Protein AF-A0AAD4L5J1-F1 (afdb_monomer_lite)

pLDDT: mean 75.36, std 24.21, range [26.56, 98.25]

Structure (mmCIF, N/CA/C/O backbone):
data_AF-A0AAD4L5J1-F1
#
_entry.id   AF-A0AAD4L5J1-F1
#
loop_
_atom_site.group_PDB
_atom_site.id
_atom_site.type_symbol
_atom_site.label_atom_id
_atom_site.label_alt_id
_atom_site.label_comp_id
_atom_site.label_asym_id
_atom_site.label_entity_id
_atom_site.label_seq_id
_atom_site.pdbx_PDB_ins_code
_atom_site.Cartn_x
_atom_site.Cartn_y
_atom_site.Cartn_z
_atom_site.occupancy
_atom_site.B_iso_or_equiv
_atom_site.auth_seq_id
_atom_site.auth_comp_id
_atom_site.auth_asym_id
_atom_site.auth_atom_id
_atom_site.pdbx_PDB_model_num
ATOM 1 N N . VAL A 1 1 ? 16.767 27.098 4.981 1.00 55.34 1 VAL A N 1
ATOM 2 C CA . VAL A 1 1 ? 17.774 26.767 6.013 1.00 55.34 1 VAL A CA 1
ATOM 3 C C . VAL A 1 1 ? 19.110 26.604 5.306 1.00 55.34 1 VAL A C 1
ATOM 5 O O . VAL A 1 1 ? 19.150 25.884 4.316 1.00 55.34 1 VAL A O 1
ATOM 8 N N . THR A 1 2 ? 20.142 27.355 5.692 1.00 59.88 2 THR A N 1
ATOM 9 C CA . THR A 1 2 ? 21.487 27.255 5.093 1.00 59.88 2 THR A CA 1
ATOM 10 C C . THR A 1 2 ? 22.241 26.069 5.689 1.00 59.88 2 THR A C 1
ATOM 12 O O . THR A 1 2 ? 21.934 25.648 6.804 1.00 59.88 2 THR A O 1
ATOM 15 N N . ILE A 1 3 ? 23.214 25.514 4.960 1.00 60.09 3 ILE A N 1
ATOM 16 C CA . ILE A 1 3 ? 23.944 24.317 5.410 1.00 60.09 3 ILE A CA 1
ATOM 17 C C . ILE A 1 3 ? 24.701 24.577 6.717 1.00 60.09 3 ILE A C 1
ATOM 19 O O . ILE A 1 3 ? 24.749 23.710 7.578 1.00 60.09 3 ILE A O 1
ATOM 23 N N . ASP A 1 4 ? 25.163 25.812 6.920 1.00 64.19 4 ASP A N 1
ATOM 24 C CA . ASP A 1 4 ? 25.841 26.242 8.144 1.00 64.19 4 ASP A CA 1
ATOM 25 C C . ASP A 1 4 ? 24.907 26.243 9.357 1.00 64.19 4 ASP A C 1
ATOM 27 O O . ASP A 1 4 ? 25.315 25.883 10.454 1.00 64.19 4 ASP A O 1
ATOM 31 N N . VAL A 1 5 ? 23.625 26.565 9.157 1.00 66.25 5 VAL A N 1
ATOM 32 C CA . VAL A 1 5 ? 22.604 26.500 10.213 1.00 66.25 5 VAL A CA 1
ATOM 33 C C . VAL A 1 5 ? 22.247 25.046 10.533 1.00 66.25 5 VAL A C 1
ATOM 35 O O . VAL A 1 5 ? 22.064 24.708 11.697 1.00 66.25 5 VAL A O 1
ATOM 38 N N . VAL A 1 6 ? 22.206 24.158 9.533 1.00 60.19 6 VAL A N 1
ATOM 39 C CA . VAL A 1 6 ? 21.998 22.713 9.759 1.00 60.19 6 VAL A CA 1
ATOM 40 C C . VAL A 1 6 ? 23.205 22.092 10.479 1.00 60.19 6 VAL A C 1
ATOM 42 O O . VAL A 1 6 ? 23.028 21.302 11.406 1.00 60.19 6 VAL A O 1
ATOM 45 N N . ASN A 1 7 ? 24.425 22.491 10.111 1.00 63.47 7 ASN A N 1
ATOM 46 C CA . ASN A 1 7 ? 25.671 22.029 10.726 1.00 63.47 7 ASN A CA 1
ATOM 47 C C . ASN A 1 7 ? 25.842 22.533 12.161 1.00 63.47 7 ASN A C 1
ATOM 49 O O . ASN A 1 7 ? 26.316 21.788 13.009 1.00 63.47 7 ASN A O 1
ATOM 53 N N . ALA A 1 8 ? 25.447 23.778 12.439 1.00 66.94 8 ALA A N 1
ATOM 54 C CA . ALA A 1 8 ? 25.587 24.377 13.763 1.00 66.94 8 ALA A CA 1
ATOM 55 C C . ALA A 1 8 ? 24.588 23.825 14.793 1.00 66.94 8 ALA A C 1
ATOM 57 O O . ALA A 1 8 ? 24.872 23.855 15.987 1.00 66.94 8 ALA A O 1
ATOM 58 N N . ILE A 1 9 ? 23.419 23.346 14.352 1.00 68.12 9 ILE A N 1
ATOM 59 C CA . ILE A 1 9 ? 22.330 22.925 15.251 1.00 68.12 9 ILE A CA 1
ATOM 60 C C . ILE A 1 9 ? 22.371 21.421 15.548 1.00 68.12 9 ILE A C 1
ATOM 62 O O . ILE A 1 9 ? 21.942 20.994 16.619 1.00 68.12 9 ILE A O 1
ATOM 66 N N . GLY A 1 10 ? 22.875 20.596 14.629 1.00 57.38 10 GLY A N 1
ATOM 67 C CA . GLY A 1 10 ? 22.907 19.154 14.843 1.00 57.38 10 GLY A CA 1
ATOM 68 C C . GLY A 1 10 ? 24.258 18.669 15.346 1.00 57.38 10 GLY A C 1
ATOM 69 O O . GLY A 1 10 ? 25.269 18.768 14.657 1.00 57.38 10 GLY A O 1
ATOM 70 N N . HIS A 1 11 ? 24.268 18.048 16.522 1.00 61.34 11 HIS A N 1
ATOM 71 C CA . HIS A 1 11 ? 25.346 17.156 16.951 1.00 61.34 11 HIS A CA 1
ATOM 72 C C . HIS A 1 11 ? 25.295 15.854 16.132 1.00 61.34 11 HIS A C 1
ATOM 74 O O . HIS A 1 11 ? 24.995 14.777 16.649 1.00 61.34 11 HIS A O 1
ATOM 80 N N . TRP A 1 12 ? 25.501 15.969 14.819 1.00 65.06 12 TRP A N 1
ATOM 81 C CA . TRP A 1 12 ? 25.375 14.863 13.881 1.00 65.06 12 TRP A CA 1
ATOM 82 C C . TRP A 1 12 ? 26.459 13.822 14.161 1.00 65.06 12 TRP A C 1
ATOM 84 O O . TRP A 1 12 ? 27.653 14.113 14.123 1.00 65.06 12 TRP A O 1
ATOM 94 N N . THR A 1 13 ? 26.040 12.588 14.423 1.00 58.19 13 THR A N 1
ATOM 95 C CA . THR A 1 13 ? 26.924 11.422 14.469 1.00 58.19 13 THR A CA 1
ATOM 96 C C . THR A 1 13 ? 26.898 10.725 13.104 1.00 58.19 13 THR A C 1
ATOM 98 O O . THR A 1 13 ? 25.831 10.443 12.553 1.00 58.19 13 THR A O 1
ATOM 101 N N . GLY A 1 14 ? 28.080 10.472 12.531 1.00 68.44 14 GLY A N 1
ATOM 102 C CA . GLY A 1 14 ? 28.249 9.770 11.250 1.00 68.44 14 GLY A CA 1
ATOM 103 C C . GLY A 1 14 ? 27.802 10.552 10.003 1.00 68.44 14 GLY A C 1
ATOM 104 O O . GLY A 1 14 ? 27.748 11.779 10.002 1.00 68.44 14 GLY A O 1
ATOM 105 N N . ASN A 1 15 ? 27.460 9.826 8.929 1.00 60.97 15 ASN A N 1
ATOM 106 C CA . ASN A 1 15 ? 27.052 10.384 7.626 1.00 60.97 15 ASN A CA 1
ATOM 107 C C . ASN A 1 15 ? 25.584 10.856 7.566 1.00 60.97 15 ASN A C 1
ATOM 109 O O . ASN A 1 15 ? 25.096 11.219 6.497 1.00 60.97 15 ASN A O 1
ATOM 113 N N . THR A 1 16 ? 24.872 10.891 8.694 1.00 61.69 16 THR A N 1
ATOM 114 C CA . THR A 1 16 ? 23.430 11.188 8.773 1.00 61.69 16 THR A CA 1
ATOM 115 C C . THR A 1 16 ? 23.062 12.535 8.144 1.00 61.69 16 THR A C 1
ATOM 117 O O . THR A 1 16 ? 22.061 12.647 7.442 1.00 61.69 16 THR A O 1
ATOM 120 N N . LEU A 1 17 ? 23.904 13.558 8.317 1.00 60.91 17 LEU A N 1
ATOM 121 C CA . LEU A 1 17 ? 23.723 14.853 7.659 1.00 60.91 17 LEU A CA 1
ATOM 122 C C . LEU A 1 17 ? 23.750 14.717 6.127 1.00 60.91 17 LEU A C 1
ATOM 124 O O . LEU A 1 17 ? 22.934 15.310 5.425 1.00 60.91 17 LEU A O 1
ATOM 128 N N . GLN A 1 18 ? 24.689 13.932 5.608 1.00 60.97 18 GLN A N 1
ATOM 129 C CA . GLN A 1 18 ? 24.893 13.770 4.175 1.00 60.97 18 GLN A CA 1
ATOM 130 C C . GLN A 1 18 ? 23.784 12.920 3.544 1.00 60.97 18 GLN A C 1
ATOM 132 O O . GLN A 1 18 ? 23.302 13.231 2.459 1.00 60.97 18 GLN A O 1
ATOM 137 N N . GLU A 1 19 ? 23.320 11.894 4.254 1.00 59.47 19 GLU A N 1
ATOM 138 C CA . GLU A 1 19 ? 22.259 11.000 3.786 1.00 59.47 19 GLU A CA 1
ATOM 139 C C . GLU A 1 19 ? 20.855 11.610 3.871 1.00 59.47 19 GLU A C 1
ATOM 141 O O . GLU A 1 19 ? 19.990 11.276 3.058 1.00 59.47 19 GLU A O 1
ATOM 146 N N . VAL A 1 20 ? 20.619 12.494 4.846 1.00 57.47 20 VAL A N 1
ATOM 147 C CA . VAL A 1 20 ? 19.294 13.080 5.097 1.00 57.47 20 VAL A CA 1
ATOM 148 C C . VAL A 1 20 ? 19.158 14.483 4.498 1.00 57.47 20 VAL A C 1
ATOM 150 O O . VAL A 1 20 ? 18.073 14.827 4.031 1.00 57.47 20 VAL A O 1
ATOM 153 N N . TYR A 1 21 ? 20.233 15.283 4.473 1.00 54.62 21 TYR A N 1
ATOM 154 C CA . TYR A 1 21 ? 20.154 16.722 4.183 1.00 54.62 21 TYR A CA 1
ATOM 155 C C . TYR A 1 21 ? 21.075 17.238 3.065 1.00 54.62 21 TYR A C 1
ATOM 157 O O . TYR A 1 21 ? 20.835 18.348 2.583 1.00 54.62 21 TYR A O 1
ATOM 165 N N . ALA A 1 22 ? 22.111 16.505 2.623 1.00 53.91 22 ALA A N 1
ATOM 166 C CA . ALA A 1 22 ? 22.995 17.019 1.562 1.00 53.91 22 ALA A CA 1
ATOM 167 C C . ALA A 1 22 ? 22.314 17.057 0.184 1.00 53.91 22 ALA A C 1
ATOM 169 O O . ALA A 1 22 ? 22.564 17.972 -0.602 1.00 53.91 22 ALA A O 1
ATOM 170 N N . SER A 1 23 ? 21.392 16.134 -0.100 1.00 60.09 23 SER A N 1
ATOM 171 C CA . SER A 1 23 ? 20.383 16.354 -1.134 1.00 60.09 23 SER A CA 1
ATOM 172 C C . SER A 1 23 ? 19.227 17.143 -0.521 1.00 60.09 23 SER A C 1
ATOM 174 O O . SER A 1 23 ? 18.658 16.734 0.484 1.00 60.09 23 SER A O 1
ATOM 176 N N . LYS A 1 24 ? 18.797 18.244 -1.156 1.00 70.50 24 LYS A N 1
ATOM 177 C CA . LYS A 1 24 ? 17.586 18.999 -0.749 1.00 70.50 24 LYS A CA 1
ATOM 178 C C . LYS A 1 24 ? 16.302 18.145 -0.724 1.00 70.50 24 LYS A C 1
ATOM 180 O O . LYS A 1 24 ? 15.245 18.641 -0.346 1.00 70.50 24 LYS A O 1
ATOM 185 N N . ILE A 1 25 ? 16.386 16.896 -1.176 1.00 72.56 25 ILE A N 1
ATOM 186 C CA . ILE A 1 25 ? 15.305 15.927 -1.266 1.00 72.56 25 ILE A CA 1
ATOM 187 C C . ILE A 1 25 ? 15.685 14.734 -0.374 1.00 72.56 25 ILE A C 1
ATOM 189 O O . ILE A 1 25 ? 16.758 14.160 -0.589 1.00 72.56 25 ILE A O 1
ATOM 193 N N . PRO A 1 26 ? 14.841 14.343 0.598 1.00 76.94 26 PRO A N 1
ATOM 194 C CA . PRO A 1 26 ? 15.082 13.169 1.431 1.00 76.94 26 PRO A CA 1
ATOM 195 C C . PRO A 1 26 ? 15.264 11.904 0.586 1.00 76.94 26 PRO A C 1
ATOM 197 O O . PRO A 1 26 ? 14.496 11.666 -0.348 1.00 76.94 26 PRO A O 1
ATOM 200 N N . LYS A 1 27 ? 16.230 11.047 0.938 1.00 73.75 27 LYS A N 1
ATOM 201 C CA . LYS A 1 27 ? 16.488 9.771 0.242 1.00 73.75 27 LYS A CA 1
ATOM 202 C C . LYS A 1 27 ? 15.237 8.891 0.130 1.00 73.75 27 LYS A C 1
ATOM 204 O O . LYS A 1 27 ? 15.017 8.265 -0.904 1.00 73.75 27 LYS A O 1
ATOM 209 N N . THR A 1 28 ? 14.398 8.874 1.164 1.00 74.62 28 THR A N 1
ATOM 210 C CA . THR A 1 28 ? 13.108 8.159 1.179 1.00 74.62 28 THR A CA 1
ATOM 211 C C . THR A 1 28 ? 12.126 8.706 0.145 1.00 74.62 28 THR A C 1
ATOM 213 O O . THR A 1 28 ? 11.437 7.934 -0.512 1.00 74.62 28 THR A O 1
ATOM 216 N N . ALA A 1 29 ? 12.099 10.025 -0.065 1.00 78.00 29 ALA A N 1
ATOM 217 C CA . ALA A 1 29 ? 11.284 10.641 -1.105 1.00 78.00 29 ALA A CA 1
ATOM 218 C C . ALA A 1 29 ? 11.839 10.336 -2.504 1.00 78.00 29 ALA A C 1
ATOM 220 O O . ALA A 1 29 ? 11.068 10.003 -3.396 1.00 78.00 29 ALA A O 1
ATOM 221 N N . VAL A 1 30 ? 13.164 10.386 -2.696 1.00 78.38 30 VAL A N 1
ATOM 222 C CA . VAL A 1 30 ? 13.800 10.035 -3.982 1.00 78.38 30 VAL A CA 1
ATOM 223 C C . VAL A 1 30 ? 13.531 8.575 -4.353 1.00 78.38 30 VAL A C 1
ATOM 225 O O . VAL A 1 30 ? 13.167 8.290 -5.488 1.00 78.38 30 VAL A O 1
ATOM 228 N N . THR A 1 31 ? 13.673 7.655 -3.398 1.00 77.06 31 THR A N 1
ATOM 229 C CA . THR A 1 31 ? 13.413 6.221 -3.612 1.00 77.06 31 THR A CA 1
ATOM 230 C C . THR A 1 31 ? 11.936 5.947 -3.889 1.00 77.06 31 THR A C 1
ATOM 232 O O . THR A 1 31 ? 11.635 5.276 -4.874 1.00 77.06 31 THR A O 1
ATOM 235 N N . ALA A 1 32 ? 11.019 6.548 -3.125 1.00 77.56 32 ALA A N 1
ATOM 236 C CA . ALA A 1 32 ? 9.582 6.443 -3.386 1.00 77.56 32 ALA A CA 1
ATOM 237 C C . ALA A 1 32 ? 9.190 7.002 -4.765 1.00 77.56 32 ALA A C 1
ATOM 239 O O . ALA A 1 32 ? 8.452 6.358 -5.508 1.00 77.56 32 ALA A O 1
ATOM 240 N N . LEU A 1 33 ? 9.725 8.167 -5.152 1.00 77.88 33 LEU A N 1
ATOM 241 C CA . LEU A 1 33 ? 9.494 8.766 -6.475 1.00 77.88 33 LEU A CA 1
ATOM 242 C C . LEU A 1 33 ? 10.087 7.932 -7.615 1.00 77.88 33 LEU A C 1
ATOM 244 O O . LEU A 1 33 ? 9.553 7.939 -8.721 1.00 77.88 33 LEU A O 1
ATOM 248 N N . ALA A 1 34 ? 11.171 7.206 -7.351 1.00 75.62 34 ALA A N 1
ATOM 249 C CA . ALA A 1 34 ? 11.756 6.260 -8.293 1.00 75.62 34 ALA A CA 1
ATOM 250 C C . ALA A 1 34 ? 10.995 4.916 -8.354 1.00 75.62 34 ALA A C 1
ATOM 252 O O . ALA A 1 34 ? 11.396 4.035 -9.111 1.00 75.62 34 ALA A O 1
ATOM 253 N N . GLY A 1 35 ? 9.891 4.774 -7.608 1.00 78.88 35 GLY A N 1
ATOM 254 C CA . GLY A 1 35 ? 9.012 3.603 -7.619 1.00 78.88 35 GLY A CA 1
ATOM 255 C C . GLY A 1 35 ? 9.389 2.502 -6.625 1.00 78.88 35 GLY A C 1
ATOM 256 O O . GLY A 1 35 ? 8.821 1.418 -6.700 1.00 78.88 35 GLY A O 1
ATOM 257 N N . PHE A 1 36 ? 10.326 2.758 -5.708 1.00 75.81 36 PHE A N 1
ATOM 258 C CA . PHE A 1 36 ? 10.759 1.792 -4.693 1.00 75.81 36 PHE A CA 1
ATOM 259 C C . PHE A 1 36 ? 9.951 1.939 -3.401 1.00 75.81 36 PHE A C 1
ATOM 261 O O . PHE A 1 36 ? 9.541 3.043 -3.034 1.00 75.81 36 PHE A O 1
ATOM 268 N N . TYR A 1 37 ? 9.754 0.838 -2.673 1.00 74.00 37 TYR A N 1
ATOM 269 C CA . TYR A 1 37 ? 9.048 0.876 -1.394 1.00 74.00 37 TYR A CA 1
ATOM 270 C C . TYR A 1 37 ? 9.904 1.509 -0.291 1.00 74.00 37 TYR A C 1
ATOM 272 O O . TYR A 1 37 ? 11.118 1.314 -0.203 1.00 74.00 37 TYR A O 1
ATOM 280 N N . VAL A 1 38 ? 9.255 2.260 0.602 1.00 69.88 38 VAL A N 1
ATOM 281 C CA . VAL A 1 38 ? 9.923 2.851 1.767 1.00 69.88 38 VAL A CA 1
ATOM 282 C C . VAL A 1 38 ? 10.389 1.729 2.698 1.00 69.88 38 VAL A C 1
ATOM 284 O O . VAL A 1 38 ? 9.575 0.969 3.215 1.00 69.88 38 VAL A O 1
ATOM 287 N N . GLY A 1 39 ? 11.702 1.640 2.921 1.00 71.06 39 GLY A N 1
ATOM 288 C CA . GLY A 1 39 ? 12.327 0.622 3.776 1.00 71.06 39 GLY A CA 1
ATOM 289 C C . GLY A 1 39 ? 12.906 -0.579 3.023 1.00 71.06 39 GLY A C 1
ATOM 290 O O . GLY A 1 39 ? 13.608 -1.388 3.629 1.00 71.06 39 GLY A O 1
ATOM 291 N N . GLU A 1 40 ? 12.680 -0.681 1.713 1.00 71.19 40 GLU A N 1
ATOM 292 C CA . GLU A 1 40 ? 13.354 -1.670 0.875 1.00 71.19 40 GLU A CA 1
ATOM 293 C C . GLU A 1 40 ? 14.821 -1.267 0.657 1.00 71.19 40 GLU A C 1
ATOM 295 O O . GLU A 1 40 ? 15.145 -0.087 0.475 1.00 71.19 40 GLU A O 1
ATOM 300 N N . GLN A 1 41 ? 15.742 -2.236 0.696 1.00 68.88 41 GLN A N 1
ATOM 301 C CA . GLN A 1 41 ? 17.127 -1.963 0.324 1.00 68.88 41 GLN A CA 1
ATOM 302 C C . GLN A 1 41 ? 17.185 -1.708 -1.182 1.00 68.88 41 GLN A C 1
ATOM 304 O O . GLN A 1 41 ? 17.070 -2.628 -1.985 1.00 68.88 41 GLN A O 1
ATOM 309 N N . TYR A 1 42 ? 17.377 -0.442 -1.556 1.00 71.19 42 TYR A N 1
ATOM 310 C CA . TYR A 1 42 ? 17.615 -0.042 -2.938 1.00 71.19 42 TYR A CA 1
ATOM 311 C C . TYR A 1 42 ? 18.910 -0.687 -3.438 1.00 71.19 42 TYR A C 1
ATOM 313 O O . TYR A 1 42 ? 20.011 -0.231 -3.121 1.00 71.19 42 TYR A O 1
ATOM 321 N N . ARG A 1 43 ? 18.774 -1.758 -4.218 1.00 74.06 43 ARG A N 1
ATOM 322 C CA . ARG A 1 43 ? 19.885 -2.401 -4.911 1.00 74.06 43 ARG A CA 1
ATOM 323 C C . ARG A 1 43 ? 19.436 -2.760 -6.312 1.00 74.06 43 ARG A C 1
ATOM 325 O O . ARG A 1 43 ? 18.450 -3.468 -6.487 1.00 74.06 43 ARG A O 1
ATOM 332 N N . VAL A 1 44 ? 20.153 -2.247 -7.305 1.00 76.81 44 VAL A N 1
ATOM 333 C CA . VAL A 1 44 ? 19.825 -2.474 -8.709 1.00 76.81 44 VAL A CA 1
ATOM 334 C C . VAL A 1 44 ? 20.954 -3.284 -9.352 1.00 76.81 44 VAL A C 1
ATOM 336 O O . VAL A 1 44 ? 22.050 -2.750 -9.511 1.00 76.81 44 VAL A O 1
ATOM 339 N N . PRO A 1 45 ? 20.727 -4.567 -9.682 1.00 74.62 45 PRO A N 1
ATOM 340 C CA . PRO A 1 45 ? 21.801 -5.516 -10.003 1.00 74.62 45 PRO A CA 1
ATOM 341 C C . PRO A 1 45 ? 22.701 -5.123 -11.180 1.00 74.62 45 PRO A C 1
ATOM 343 O O . PRO A 1 45 ? 23.905 -5.356 -11.154 1.00 74.62 45 PRO A O 1
ATOM 346 N N . TRP A 1 46 ? 22.143 -4.452 -12.186 1.00 80.50 46 TRP A N 1
ATOM 347 C CA . TRP A 1 46 ? 22.877 -3.974 -13.364 1.00 80.50 46 TRP A CA 1
ATOM 348 C C . TRP A 1 46 ? 23.920 -2.894 -13.049 1.00 80.50 46 TRP A C 1
ATOM 350 O O . TRP A 1 46 ? 24.853 -2.726 -13.830 1.00 80.50 46 TRP A O 1
ATOM 360 N N . VAL A 1 47 ? 23.808 -2.185 -11.916 1.00 84.44 47 VAL A N 1
ATOM 361 C CA . VAL A 1 47 ? 24.832 -1.219 -11.466 1.00 84.44 47 VAL A CA 1
ATOM 362 C C . VAL A 1 47 ? 26.153 -1.935 -11.160 1.00 84.44 47 VAL A C 1
ATOM 364 O O . VAL A 1 47 ? 27.218 -1.328 -11.213 1.00 84.44 47 VAL A O 1
ATOM 367 N N . GLU A 1 48 ? 26.101 -3.236 -10.869 1.00 87.81 48 GLU A N 1
ATOM 368 C CA . GLU A 1 48 ? 27.262 -4.048 -10.496 1.00 87.81 48 GLU A CA 1
ATOM 369 C C . GLU A 1 48 ? 27.943 -4.734 -11.683 1.00 87.81 48 GLU A C 1
ATOM 371 O O . GLU A 1 48 ? 28.924 -5.458 -11.491 1.00 87.81 48 GLU A O 1
ATOM 376 N N . VAL A 1 49 ? 27.407 -4.567 -12.895 1.00 91.88 49 VAL A N 1
ATOM 377 C CA . VAL A 1 49 ? 27.986 -5.124 -14.119 1.00 91.88 49 VAL A CA 1
ATOM 378 C C . VAL A 1 49 ? 28.958 -4.110 -14.701 1.00 91.88 49 VAL A C 1
ATOM 380 O O . VAL A 1 49 ? 28.542 -3.159 -15.355 1.00 91.88 49 VAL A O 1
ATOM 383 N N . ASP A 1 50 ? 30.254 -4.301 -14.478 1.00 92.94 50 ASP A N 1
ATOM 384 C CA . ASP A 1 50 ? 31.279 -3.352 -14.915 1.00 92.94 50 ASP A CA 1
ATOM 385 C C . ASP A 1 50 ? 31.250 -3.111 -16.434 1.00 92.94 50 ASP A C 1
ATOM 387 O O . ASP A 1 50 ? 31.271 -4.043 -17.242 1.00 92.94 50 ASP A O 1
ATOM 391 N N . VAL A 1 51 ? 31.236 -1.836 -16.837 1.00 95.25 51 VAL A N 1
ATOM 392 C CA . VAL A 1 51 ? 31.382 -1.442 -18.245 1.00 95.25 51 VAL A CA 1
ATOM 393 C C . VAL A 1 51 ? 32.860 -1.179 -18.520 1.00 95.25 51 VAL A C 1
ATOM 395 O O . VAL A 1 51 ? 33.453 -0.348 -17.826 1.00 95.25 51 VAL A O 1
ATOM 398 N N . PRO A 1 52 ? 33.465 -1.800 -19.548 1.00 96.50 52 PRO A N 1
ATOM 399 C CA . PRO A 1 52 ? 34.847 -1.527 -19.924 1.00 96.50 52 PRO A CA 1
ATOM 400 C C . PRO A 1 52 ? 35.129 -0.027 -20.085 1.00 96.50 52 PRO A C 1
ATOM 402 O O . PRO A 1 52 ? 34.411 0.675 -20.799 1.00 96.50 52 PRO A O 1
ATOM 405 N N . GLN A 1 53 ? 36.201 0.469 -19.460 1.00 95.69 53 GLN A N 1
ATOM 406 C CA . GLN A 1 53 ? 36.549 1.897 -19.484 1.00 95.69 53 GLN A CA 1
ATOM 407 C C . GLN A 1 53 ? 36.727 2.435 -20.913 1.00 95.69 53 GLN A C 1
ATOM 409 O O . GLN A 1 53 ? 36.353 3.572 -21.192 1.00 95.69 53 GLN A O 1
ATOM 414 N N . ALA A 1 54 ? 37.243 1.605 -21.827 1.00 96.06 54 ALA A N 1
ATOM 415 C CA . ALA A 1 54 ? 37.380 1.946 -23.241 1.00 96.06 54 ALA A CA 1
ATOM 416 C C . ALA A 1 54 ? 36.027 2.292 -23.889 1.00 96.06 54 ALA A C 1
ATOM 418 O O . ALA A 1 54 ? 35.927 3.297 -24.587 1.00 96.06 54 ALA A O 1
ATOM 419 N N . LEU A 1 55 ? 34.967 1.531 -23.590 1.00 96.00 55 LEU A N 1
ATOM 420 C CA . LEU A 1 55 ? 33.608 1.815 -24.064 1.00 96.00 55 LEU A CA 1
ATOM 421 C C . LEU A 1 55 ? 33.024 3.067 -23.415 1.00 96.00 55 LEU A C 1
ATOM 423 O O . LEU A 1 55 ? 32.368 3.869 -24.079 1.00 96.00 55 LEU A O 1
ATOM 427 N N . GLN A 1 56 ? 33.280 3.271 -22.121 1.00 95.69 56 GLN A N 1
ATOM 428 C CA . GLN A 1 56 ? 32.834 4.480 -21.431 1.00 95.69 56 GLN A CA 1
ATOM 429 C C . GLN A 1 56 ? 33.455 5.738 -22.052 1.00 95.69 56 GLN A C 1
ATOM 431 O O . GLN A 1 56 ? 32.737 6.702 -22.306 1.00 95.69 56 GLN A O 1
ATOM 436 N N . ALA A 1 57 ? 34.754 5.716 -22.357 1.00 95.50 57 ALA A N 1
ATOM 437 C CA . ALA A 1 57 ? 35.474 6.845 -22.948 1.00 95.50 57 ALA A CA 1
ATOM 438 C C . ALA A 1 57 ? 34.987 7.217 -24.363 1.00 95.50 57 ALA A C 1
ATOM 440 O O . ALA A 1 57 ? 35.154 8.358 -24.791 1.00 95.50 57 ALA A O 1
ATOM 441 N N . GLN A 1 58 ? 34.337 6.295 -25.084 1.00 96.19 58 GLN A N 1
ATOM 442 C CA . GLN A 1 58 ? 33.737 6.599 -26.388 1.00 96.19 58 GLN A CA 1
ATOM 443 C C . GLN A 1 58 ? 32.491 7.498 -26.275 1.00 96.19 58 GLN A C 1
ATOM 445 O O . GLN A 1 58 ? 32.099 8.136 -27.255 1.00 96.19 58 GLN A O 1
ATOM 450 N N . LEU A 1 59 ? 31.864 7.582 -25.096 1.00 95.75 59 LEU A N 1
ATOM 451 C CA . LEU A 1 59 ? 30.755 8.497 -24.827 1.00 95.75 59 LEU A CA 1
ATOM 452 C C . LEU A 1 59 ? 31.278 9.814 -24.268 1.00 95.75 59 LEU A C 1
ATOM 454 O O . LEU A 1 59 ? 31.935 9.845 -23.235 1.00 95.75 59 LEU A O 1
ATOM 458 N N . PHE A 1 60 ? 30.935 10.926 -24.912 1.00 96.00 60 PHE A N 1
ATOM 459 C CA . PHE A 1 60 ? 31.463 12.248 -24.553 1.00 96.00 60 PHE A CA 1
ATOM 460 C C . PHE A 1 60 ? 33.006 12.271 -24.521 1.00 96.00 60 PHE A C 1
ATOM 462 O O . PHE A 1 60 ? 33.578 12.643 -23.498 1.00 96.00 60 PHE A O 1
ATOM 469 N N . PRO A 1 61 ? 33.703 11.891 -25.609 1.00 96.25 61 PRO A N 1
ATOM 470 C CA . PRO A 1 61 ? 35.167 11.756 -25.613 1.00 96.25 61 PRO A CA 1
ATOM 471 C C . PRO A 1 61 ? 35.908 13.080 -25.357 1.00 96.25 61 PRO A C 1
ATOM 473 O O . PRO A 1 61 ? 37.091 13.090 -25.038 1.00 96.25 61 PRO A O 1
ATOM 476 N N . PHE A 1 62 ? 35.218 14.215 -25.495 1.00 97.12 62 PHE A N 1
ATOM 477 C CA . PHE A 1 62 ? 35.765 15.537 -25.202 1.00 97.12 62 PHE A CA 1
ATOM 478 C C . PHE A 1 62 ? 35.832 15.853 -23.699 1.00 97.12 62 PHE A C 1
ATOM 480 O O . PHE A 1 62 ? 36.467 16.839 -23.323 1.00 97.12 62 PHE A O 1
ATOM 487 N N . ALA A 1 63 ? 35.146 15.087 -22.840 1.00 97.00 63 ALA A N 1
ATOM 488 C CA . ALA A 1 63 ? 34.938 15.463 -21.445 1.00 97.00 63 ALA A CA 1
ATOM 489 C C . ALA A 1 63 ? 36.247 15.484 -20.644 1.00 97.00 63 ALA A C 1
ATOM 491 O O . ALA A 1 63 ? 36.476 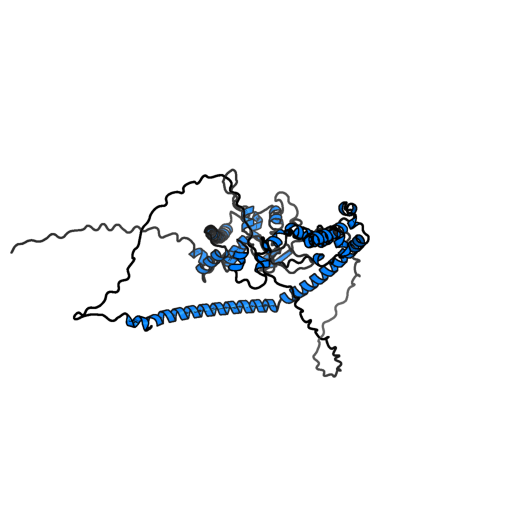16.415 -19.881 1.00 97.00 63 ALA A O 1
ATOM 492 N N . GLU A 1 64 ? 37.129 14.508 -20.851 1.00 96.12 64 GLU A N 1
ATOM 493 C CA . GLU A 1 64 ? 38.429 14.387 -20.187 1.00 96.12 64 GLU A CA 1
ATOM 494 C C . GLU A 1 64 ? 39.344 15.553 -20.533 1.00 96.12 64 GLU A C 1
ATOM 496 O O . GLU A 1 64 ? 39.899 16.198 -19.647 1.00 96.12 64 GLU A O 1
ATOM 501 N N . GLU A 1 65 ? 39.480 15.840 -21.826 1.00 96.81 65 GLU A N 1
ATOM 502 C CA . GLU A 1 65 ? 40.341 16.913 -22.309 1.00 96.81 65 GLU A CA 1
ATOM 503 C C . GLU A 1 65 ? 39.787 18.282 -21.892 1.00 96.81 65 GLU A C 1
ATOM 505 O O . GLU A 1 65 ? 40.534 19.152 -21.450 1.00 96.81 65 GLU A O 1
ATOM 510 N N . ALA A 1 66 ? 38.467 18.480 -21.980 1.00 96.38 66 ALA A N 1
ATOM 511 C CA . ALA A 1 66 ? 37.819 19.693 -21.494 1.00 96.38 66 ALA A CA 1
ATOM 512 C C . ALA A 1 66 ? 38.015 19.871 -19.983 1.00 96.38 66 ALA A C 1
ATOM 514 O O . ALA A 1 66 ? 38.355 20.966 -19.540 1.00 96.38 66 ALA A O 1
ATOM 515 N N . LEU A 1 67 ? 37.865 18.802 -19.199 1.00 96.25 67 LEU A N 1
ATOM 516 C CA . LEU A 1 67 ? 38.053 18.839 -17.752 1.00 96.25 67 LEU A CA 1
ATOM 517 C C . LEU A 1 67 ? 39.510 19.142 -17.396 1.00 96.25 67 LEU A C 1
ATOM 519 O O . LEU A 1 67 ? 39.761 19.969 -16.522 1.00 96.25 67 LEU A O 1
ATOM 523 N N . ALA A 1 68 ? 40.462 18.527 -18.101 1.00 95.81 68 ALA A N 1
ATOM 524 C CA . ALA A 1 68 ? 41.883 18.804 -17.945 1.00 95.81 68 ALA A CA 1
ATOM 525 C C . ALA A 1 68 ? 42.198 20.270 -18.267 1.00 95.81 68 ALA A C 1
ATOM 527 O O . ALA A 1 68 ? 42.808 20.938 -17.440 1.00 95.81 68 ALA A O 1
ATOM 528 N N . ARG A 1 69 ? 41.713 20.800 -19.401 1.00 95.44 69 ARG A N 1
ATOM 529 C CA . ARG A 1 69 ? 41.883 22.214 -19.782 1.00 95.44 69 ARG A CA 1
ATOM 530 C C . ARG A 1 69 ? 41.319 23.169 -18.736 1.00 95.44 69 ARG A C 1
ATOM 532 O O . ARG A 1 69 ? 41.990 24.119 -18.358 1.00 95.44 69 ARG A O 1
ATOM 539 N N . VAL A 1 70 ? 40.109 22.914 -18.240 1.00 94.44 70 VAL A N 1
ATOM 540 C CA . VAL A 1 70 ? 39.479 23.772 -17.222 1.00 94.44 70 VAL A CA 1
ATOM 541 C C . VAL A 1 70 ? 40.237 23.710 -15.892 1.00 94.44 70 VAL A C 1
ATOM 543 O O . VAL A 1 70 ? 40.315 24.719 -15.198 1.00 94.44 70 VAL A O 1
ATOM 546 N N . LYS A 1 71 ? 40.825 22.558 -15.541 1.00 92.69 71 LYS A N 1
ATOM 547 C CA . LYS A 1 71 ? 41.642 22.396 -14.327 1.00 92.69 71 LYS A CA 1
ATOM 548 C C . LYS A 1 71 ? 43.044 23.010 -14.457 1.00 92.69 71 LYS A C 1
ATOM 550 O O . LYS A 1 71 ? 43.603 23.415 -13.443 1.00 92.69 71 LYS A O 1
ATOM 555 N N . THR A 1 72 ? 43.614 23.081 -15.663 1.00 93.50 72 THR A N 1
ATOM 556 C CA . THR A 1 72 ? 44.981 23.591 -15.896 1.00 93.50 72 THR A CA 1
ATOM 557 C C . THR A 1 72 ? 45.044 25.046 -16.366 1.00 93.50 72 THR A C 1
ATOM 559 O O . THR A 1 72 ? 46.076 25.689 -16.176 1.00 93.50 72 THR A O 1
ATOM 562 N N . SER A 1 73 ? 43.972 25.603 -16.938 1.00 87.81 73 SER A N 1
ATOM 563 C CA . SER A 1 73 ? 43.899 27.026 -17.292 1.00 87.81 73 SER A CA 1
ATOM 564 C C . SER A 1 73 ? 43.890 27.913 -16.036 1.00 87.81 73 SER A C 1
ATOM 566 O O . SER A 1 73 ? 42.861 28.069 -15.388 1.00 87.81 73 SER A O 1
ATOM 568 N N . ASN A 1 74 ? 45.027 28.547 -15.727 1.00 65.50 74 ASN A N 1
ATOM 569 C CA . ASN A 1 74 ? 45.182 29.619 -14.726 1.00 65.50 74 ASN A CA 1
ATOM 570 C C . ASN A 1 74 ? 45.578 30.939 -15.430 1.00 65.50 74 ASN A C 1
ATOM 572 O O . ASN A 1 74 ? 46.214 30.852 -16.484 1.00 65.50 74 ASN A O 1
ATOM 576 N N . PRO A 1 75 ? 45.236 32.149 -14.917 1.00 74.06 75 PRO A N 1
ATOM 577 C CA . PRO A 1 75 ? 45.039 32.521 -13.506 1.00 74.06 75 PRO A CA 1
ATOM 578 C C . PRO A 1 75 ? 43.628 33.068 -13.172 1.00 74.06 75 PRO A C 1
ATOM 580 O O . PRO A 1 75 ? 43.482 33.975 -12.353 1.00 74.06 75 PRO A O 1
ATOM 583 N N . GLY A 1 76 ? 42.582 32.584 -13.847 1.00 82.00 76 GLY A N 1
ATOM 584 C CA . GLY A 1 76 ? 41.202 33.037 -13.627 1.00 82.00 76 GLY A CA 1
ATOM 585 C C . GLY A 1 76 ? 40.457 32.263 -12.527 1.00 82.00 76 GLY A C 1
ATOM 586 O O . GLY A 1 76 ? 40.883 31.177 -12.136 1.00 82.00 76 GLY A O 1
ATOM 587 N N . PRO A 1 77 ? 39.313 32.779 -12.037 1.00 88.81 77 PRO A N 1
ATOM 588 C CA . PRO A 1 77 ? 38.453 32.033 -11.124 1.00 88.81 77 PRO A CA 1
ATOM 589 C C . PRO A 1 77 ? 37.927 30.760 -11.805 1.00 88.81 77 PRO A C 1
ATOM 591 O O . PRO A 1 77 ? 37.289 30.818 -12.857 1.00 88.81 77 PRO A O 1
ATOM 594 N N . VAL A 1 78 ? 38.191 29.606 -11.189 1.00 90.81 78 VAL A N 1
ATOM 595 C CA . VAL A 1 78 ? 37.749 28.291 -11.672 1.00 90.81 78 VAL A CA 1
ATOM 596 C C . VAL A 1 78 ? 36.222 28.252 -11.780 1.00 90.81 78 VAL A C 1
ATOM 598 O O . VAL A 1 78 ? 35.507 28.470 -10.800 1.00 90.81 78 VAL A O 1
ATOM 601 N N . ASN A 1 79 ? 35.701 27.932 -12.968 1.00 91.56 79 ASN A N 1
ATOM 602 C CA . ASN A 1 79 ? 34.265 27.746 -13.172 1.00 91.56 79 ASN A CA 1
ATOM 603 C C . ASN A 1 79 ? 33.837 26.350 -12.687 1.00 91.56 79 ASN A C 1
ATOM 605 O O . ASN A 1 79 ? 33.759 25.394 -13.463 1.00 91.56 79 ASN A O 1
ATOM 609 N N . TYR A 1 80 ? 33.529 26.244 -11.393 1.00 91.00 80 TYR A N 1
ATOM 610 C CA . TYR A 1 80 ? 33.053 25.006 -10.764 1.00 91.00 80 TYR A CA 1
ATOM 611 C C . TYR A 1 80 ? 31.792 24.433 -11.423 1.00 91.00 80 TYR A C 1
ATOM 613 O O . TYR A 1 80 ? 31.625 23.219 -11.457 1.00 91.00 80 TYR A O 1
ATOM 621 N N . GLY A 1 81 ? 30.926 25.274 -11.999 1.00 93.56 81 GLY A N 1
ATOM 622 C CA . GLY A 1 81 ? 29.754 24.804 -12.743 1.00 93.56 81 GLY A CA 1
ATOM 623 C C . GLY A 1 81 ? 30.139 23.972 -13.968 1.00 93.56 81 GLY A C 1
ATOM 624 O O . GLY A 1 81 ? 29.541 22.929 -14.220 1.00 93.56 81 GLY A O 1
ATOM 625 N N . THR A 1 82 ? 31.185 24.389 -14.687 1.00 94.75 82 THR A N 1
ATOM 626 C CA . THR A 1 82 ? 31.707 23.653 -15.851 1.00 94.75 82 THR A CA 1
ATOM 627 C C . THR A 1 82 ? 32.378 22.347 -15.431 1.00 94.75 82 THR A C 1
ATOM 629 O O . THR A 1 82 ? 32.126 21.314 -16.045 1.00 94.75 82 THR A O 1
ATOM 632 N N . ILE A 1 83 ? 33.181 22.369 -14.362 1.00 95.56 83 ILE A N 1
ATOM 633 C CA . ILE A 1 83 ? 33.807 21.158 -13.804 1.00 95.56 83 ILE A CA 1
ATOM 634 C C . ILE A 1 83 ? 32.737 20.141 -13.397 1.00 95.56 83 ILE A C 1
ATOM 636 O O . ILE A 1 83 ? 32.769 19.011 -13.877 1.00 95.56 83 ILE A O 1
ATOM 640 N N . ASN A 1 84 ? 31.748 20.560 -12.601 1.00 94.38 84 ASN A N 1
ATOM 641 C CA . ASN A 1 84 ? 30.675 19.685 -12.128 1.00 94.38 84 ASN A CA 1
ATOM 642 C C . ASN A 1 84 ? 29.863 19.092 -13.286 1.00 94.38 84 ASN A C 1
ATOM 644 O O . ASN A 1 84 ? 29.471 17.930 -13.235 1.00 94.38 84 ASN A O 1
ATOM 648 N N . PHE A 1 85 ? 29.609 19.871 -14.342 1.00 96.75 85 PHE A N 1
ATOM 649 C CA . PHE A 1 85 ? 28.912 19.375 -15.527 1.00 96.75 85 PHE A CA 1
ATOM 650 C C . PHE A 1 85 ? 29.727 18.313 -16.279 1.00 96.75 85 PHE A C 1
ATOM 652 O O . PHE A 1 85 ? 29.184 17.278 -16.656 1.00 96.75 85 PHE A O 1
ATOM 659 N N . LEU A 1 86 ? 31.029 18.536 -16.473 1.00 96.94 86 LEU A N 1
ATOM 660 C CA . LEU A 1 86 ? 31.909 17.572 -17.140 1.00 96.94 86 LEU A CA 1
ATOM 661 C C . LEU A 1 86 ? 32.078 16.287 -16.315 1.00 96.94 86 LEU A C 1
ATOM 663 O O . LEU A 1 86 ? 32.034 15.192 -16.875 1.00 96.94 86 LEU A O 1
ATOM 667 N N . GLU A 1 87 ? 32.199 16.405 -14.993 1.00 96.31 87 GLU A N 1
ATOM 668 C CA . GLU A 1 87 ? 32.238 15.257 -14.079 1.00 96.31 87 GLU A CA 1
ATOM 669 C C . GLU A 1 87 ? 30.901 14.499 -14.075 1.00 96.31 87 GLU A C 1
ATOM 671 O O . GLU A 1 87 ? 30.894 13.269 -14.111 1.00 96.31 87 GLU A O 1
ATOM 676 N N . LEU A 1 88 ? 29.764 15.202 -14.144 1.00 96.06 88 LEU A N 1
ATOM 677 C CA . LEU A 1 88 ? 28.451 14.575 -14.313 1.00 96.06 88 LEU A CA 1
ATOM 678 C C . LEU A 1 88 ? 28.367 13.788 -15.628 1.00 96.06 88 LEU A C 1
ATOM 680 O O . LEU A 1 88 ? 27.878 12.661 -15.626 1.00 96.06 88 LEU A O 1
ATOM 684 N N . LEU A 1 89 ? 28.861 14.334 -16.746 1.00 96.56 89 LEU A N 1
ATOM 685 C CA . LEU A 1 89 ? 28.894 13.600 -18.017 1.00 96.56 89 LEU A CA 1
ATOM 686 C C . LEU A 1 89 ? 29.704 12.306 -17.901 1.00 96.56 89 LEU A C 1
ATOM 688 O O . LEU A 1 89 ? 29.268 11.283 -18.423 1.00 96.56 89 LEU A O 1
ATOM 692 N N . GLN A 1 90 ? 30.836 12.325 -17.189 1.00 95.81 90 GLN A N 1
ATOM 693 C CA . GLN A 1 90 ? 31.624 11.120 -16.917 1.00 95.81 90 GLN A CA 1
ATOM 694 C C . GLN A 1 90 ? 30.845 10.118 -16.053 1.00 95.81 90 GLN A C 1
ATOM 696 O O . GLN A 1 90 ? 30.790 8.936 -16.390 1.00 95.81 90 GLN A O 1
ATOM 701 N N . GLN A 1 91 ? 30.182 10.590 -14.992 1.00 93.81 91 GLN A N 1
ATOM 702 C CA . GLN A 1 91 ? 29.362 9.760 -14.102 1.00 93.81 91 GLN A CA 1
ATOM 703 C C . GLN A 1 91 ? 28.132 9.160 -14.790 1.00 93.81 91 GLN A C 1
ATOM 705 O O . GLN A 1 91 ? 27.672 8.101 -14.378 1.00 93.81 91 GLN A O 1
ATOM 710 N N . LEU A 1 92 ? 27.599 9.795 -15.838 1.00 93.56 92 LEU A N 1
ATOM 711 C CA . LEU A 1 92 ? 26.444 9.297 -16.593 1.00 93.56 92 LEU A CA 1
ATOM 712 C C . LEU A 1 92 ? 26.791 8.172 -17.583 1.00 93.56 92 LEU A C 1
ATOM 714 O O . LEU A 1 92 ? 25.885 7.471 -18.040 1.00 93.56 92 LEU A O 1
ATOM 718 N N . ARG A 1 93 ? 28.073 7.961 -17.915 1.00 95.06 93 ARG A N 1
ATOM 719 C CA . ARG A 1 93 ? 28.485 6.954 -18.911 1.00 95.06 93 ARG A CA 1
ATOM 720 C C . ARG A 1 93 ? 28.093 5.525 -18.527 1.00 95.06 93 ARG A C 1
ATOM 722 O O . ARG A 1 93 ? 27.483 4.873 -19.375 1.00 95.06 93 ARG A O 1
ATOM 729 N N . PRO A 1 94 ? 28.352 5.023 -17.301 1.00 93.00 94 PRO A N 1
ATOM 730 C CA . PRO A 1 94 ? 27.905 3.687 -16.909 1.00 93.00 94 PRO A CA 1
ATOM 731 C C . PRO A 1 94 ? 26.391 3.516 -17.062 1.00 93.00 94 PRO A C 1
ATOM 733 O O . PRO A 1 94 ? 25.940 2.525 -17.628 1.00 93.00 94 PRO A O 1
ATOM 736 N N . PHE A 1 95 ? 25.603 4.523 -16.668 1.00 91.00 95 PHE A N 1
ATOM 737 C CA . PHE A 1 95 ? 24.139 4.477 -16.750 1.00 91.00 95 PHE A CA 1
ATOM 738 C C . PHE A 1 95 ? 23.621 4.382 -18.185 1.00 91.00 95 PHE A C 1
ATOM 740 O O . PHE A 1 95 ? 22.637 3.681 -18.433 1.00 91.00 95 PHE A O 1
ATOM 747 N N . PHE A 1 96 ? 24.282 5.051 -19.133 1.00 94.06 96 PHE A N 1
ATOM 748 C CA . PHE A 1 96 ? 23.936 4.939 -20.548 1.00 94.06 96 PHE A CA 1
ATOM 749 C C . PHE A 1 96 ? 24.107 3.502 -21.058 1.00 94.06 96 PHE A C 1
ATOM 751 O O . PHE A 1 96 ? 23.267 3.014 -21.812 1.00 94.06 96 PHE A O 1
ATOM 758 N N . TRP A 1 97 ? 25.161 2.805 -20.629 1.00 93.50 97 TRP A N 1
ATOM 759 C CA . TRP A 1 97 ? 25.419 1.424 -21.037 1.00 93.50 97 TRP A CA 1
ATOM 760 C C . TRP A 1 97 ? 24.545 0.407 -20.279 1.00 93.50 97 TRP A C 1
ATOM 762 O O . TRP A 1 97 ? 23.970 -0.476 -20.914 1.00 93.50 97 TRP A O 1
ATOM 772 N N . GLN A 1 98 ? 24.412 0.547 -18.954 1.00 86.69 98 GLN A N 1
ATOM 773 C CA . GLN A 1 98 ? 23.870 -0.478 -18.044 1.00 86.69 98 GLN A CA 1
ATOM 774 C C . GLN A 1 98 ? 22.374 -0.335 -17.704 1.00 86.69 98 GLN A C 1
ATOM 776 O O . GLN A 1 98 ? 21.796 -1.270 -17.159 1.00 86.69 98 GLN A O 1
ATOM 781 N N . GLY A 1 99 ? 21.741 0.819 -17.953 1.00 77.06 99 GLY A N 1
ATOM 782 C CA . GLY A 1 99 ? 20.407 1.128 -17.419 1.00 77.06 99 GLY A CA 1
ATOM 783 C C . GLY A 1 99 ? 19.335 0.039 -17.680 1.00 77.06 99 GLY A C 1
ATOM 784 O O . GLY A 1 99 ? 19.169 -0.391 -18.818 1.00 77.06 99 GLY A O 1
ATOM 785 N N . PRO A 1 100 ? 18.511 -0.338 -16.684 1.00 55.22 100 PRO A N 1
ATOM 786 C CA . PRO A 1 100 ? 17.692 -1.561 -16.680 1.00 55.22 100 PRO A CA 1
ATOM 787 C C . PRO A 1 100 ? 16.497 -1.492 -17.621 1.00 55.22 100 PRO A C 1
ATOM 789 O O . PRO A 1 100 ? 16.009 -2.504 -18.103 1.00 55.22 100 PRO A O 1
ATOM 792 N N . GLN A 1 101 ? 15.995 -0.279 -17.849 1.00 58.97 101 GLN A N 1
ATOM 793 C CA . GLN A 1 101 ? 14.835 -0.026 -18.701 1.00 58.97 101 GLN A CA 1
ATOM 794 C C . GLN A 1 101 ? 15.182 0.840 -19.914 1.00 58.97 101 GLN A C 1
ATOM 796 O O . GLN A 1 101 ? 14.372 0.969 -20.827 1.00 58.97 101 GLN A O 1
ATOM 801 N N . LYS A 1 102 ? 16.349 1.498 -19.902 1.00 66.31 102 LYS A N 1
ATOM 802 C CA . LYS A 1 102 ? 16.705 2.548 -20.874 1.00 66.31 102 LYS A CA 1
ATOM 803 C C . LYS A 1 102 ? 18.184 2.573 -21.263 1.00 66.31 102 LYS A C 1
ATOM 805 O O . LYS A 1 102 ? 18.571 3.420 -22.063 1.00 66.31 102 LYS A O 1
ATOM 810 N N . GLY A 1 103 ? 19.007 1.695 -20.695 1.00 86.12 103 GLY A N 1
ATOM 811 C CA . GLY A 1 103 ? 20.402 1.556 -21.093 1.00 86.12 103 GLY A CA 1
ATOM 812 C C . GLY A 1 103 ? 20.509 0.892 -22.457 1.00 86.12 103 GLY A C 1
ATOM 813 O O . GLY A 1 103 ? 19.633 0.121 -22.853 1.00 86.12 103 GLY A O 1
ATOM 814 N N . ALA A 1 104 ? 21.590 1.175 -23.176 1.00 92.25 104 ALA A N 1
ATOM 815 C CA . ALA A 1 104 ? 21.821 0.626 -24.505 1.00 92.25 104 ALA A CA 1
ATOM 816 C C . ALA A 1 104 ? 21.824 -0.913 -24.505 1.00 92.25 104 ALA A C 1
ATOM 818 O O . ALA A 1 104 ? 21.267 -1.505 -25.425 1.00 92.25 104 ALA A O 1
ATOM 819 N N . ALA A 1 105 ? 22.359 -1.557 -23.458 1.00 92.50 105 ALA A N 1
ATOM 820 C CA . ALA A 1 105 ? 22.377 -3.017 -23.356 1.00 92.50 105 ALA A CA 1
ATOM 821 C C . ALA A 1 105 ? 20.980 -3.622 -23.138 1.00 92.50 105 ALA A C 1
ATOM 823 O O . ALA A 1 105 ? 20.605 -4.565 -23.833 1.00 92.50 105 ALA A O 1
ATOM 824 N N . ALA A 1 106 ? 20.169 -3.029 -22.255 1.00 90.06 106 ALA A N 1
ATOM 825 C CA . ALA A 1 106 ? 18.781 -3.449 -22.055 1.00 90.06 106 ALA A CA 1
ATOM 826 C C . ALA A 1 106 ? 17.938 -3.238 -23.324 1.00 90.06 106 ALA A C 1
ATOM 828 O O . ALA A 1 106 ? 17.180 -4.121 -23.724 1.00 90.06 106 ALA A O 1
ATOM 829 N N . ILE A 1 107 ? 18.113 -2.096 -24.002 1.00 93.00 107 ILE A N 1
ATOM 830 C CA . ILE A 1 107 ? 17.447 -1.815 -25.280 1.00 93.00 107 ILE A CA 1
ATOM 831 C C . ILE A 1 107 ? 17.890 -2.817 -26.347 1.00 93.00 107 ILE A C 1
ATOM 833 O O . ILE A 1 107 ? 17.038 -3.290 -27.083 1.00 93.00 107 ILE A O 1
ATOM 837 N N . HIS A 1 108 ? 19.175 -3.169 -26.435 1.00 94.50 108 HIS A N 1
ATOM 838 C CA . HIS A 1 108 ? 19.666 -4.172 -27.384 1.00 94.50 108 HIS A CA 1
ATOM 839 C C . HIS A 1 108 ? 19.093 -5.566 -27.106 1.00 94.50 108 HIS A C 1
ATOM 841 O O . HIS A 1 108 ? 18.713 -6.262 -28.041 1.00 94.50 108 HIS A O 1
ATOM 847 N N . CYS A 1 109 ? 18.990 -5.961 -25.835 1.00 92.00 109 CYS A N 1
ATOM 848 C CA . CYS A 1 109 ? 18.424 -7.250 -25.436 1.00 92.00 109 CYS A CA 1
ATOM 849 C C . CYS A 1 109 ? 16.949 -7.388 -25.857 1.00 92.00 109 CYS A C 1
ATOM 851 O O . CYS A 1 109 ? 16.548 -8.417 -26.394 1.00 92.00 109 CYS A O 1
ATOM 853 N N . VAL A 1 110 ? 16.146 -6.335 -25.664 1.00 92.94 110 VAL A N 1
ATOM 854 C CA . VAL A 1 110 ? 14.702 -6.368 -25.965 1.00 92.94 110 VAL A CA 1
ATOM 855 C C . VAL A 1 110 ? 14.393 -5.968 -27.417 1.00 92.94 110 VAL A C 1
ATOM 857 O O . VAL A 1 110 ? 13.460 -6.484 -28.028 1.00 92.94 110 VAL A O 1
ATOM 860 N N . PHE A 1 111 ? 15.168 -5.045 -27.985 1.00 94.81 111 PHE A N 1
ATOM 861 C CA . PHE A 1 111 ? 14.945 -4.417 -29.289 1.00 94.81 111 PHE A CA 1
ATOM 862 C C . PHE A 1 111 ? 16.265 -4.276 -30.075 1.00 94.81 111 PHE A C 1
ATOM 864 O O . PHE A 1 111 ? 16.723 -3.150 -30.312 1.00 94.81 111 PHE A O 1
ATOM 871 N N . PRO A 1 112 ? 16.871 -5.385 -30.538 1.00 95.62 112 PRO A N 1
ATOM 872 C CA . PRO A 1 112 ? 18.159 -5.352 -31.244 1.00 95.62 112 PRO A CA 1
ATOM 873 C C . PRO A 1 112 ? 18.115 -4.497 -32.522 1.00 95.62 112 PRO A C 1
ATOM 875 O O . PRO A 1 112 ? 19.087 -3.841 -32.884 1.00 95.62 112 PRO A O 1
ATOM 878 N N . GLU A 1 113 ? 16.944 -4.401 -33.157 1.00 95.56 113 GLU A N 1
ATOM 879 C CA . GLU A 1 113 ? 16.727 -3.625 -34.383 1.00 95.56 113 GLU A CA 1
ATOM 880 C C . GLU A 1 113 ? 16.383 -2.144 -34.146 1.00 95.56 113 GLU A C 1
ATOM 882 O O . GLU A 1 113 ? 16.045 -1.424 -35.093 1.00 95.56 113 GLU A O 1
ATOM 887 N N . SER A 1 114 ? 16.454 -1.668 -32.898 1.00 95.62 114 SER A N 1
ATOM 888 C CA . SER A 1 114 ? 16.119 -0.290 -32.536 1.00 95.62 114 SER A CA 1
ATOM 889 C C . SER A 1 114 ? 16.895 0.729 -33.377 1.00 95.62 114 SER A C 1
ATOM 891 O O . SER A 1 114 ? 18.123 0.685 -33.499 1.00 95.62 114 SER A O 1
ATOM 893 N N . ALA A 1 115 ? 16.178 1.720 -33.916 1.00 95.56 115 ALA A N 1
ATOM 894 C CA . ALA A 1 115 ? 16.774 2.797 -34.704 1.00 95.56 115 ALA A CA 1
ATOM 895 C C . ALA A 1 115 ? 17.844 3.581 -33.922 1.00 95.56 115 ALA A C 1
ATOM 897 O O . ALA A 1 115 ? 18.759 4.134 -34.528 1.00 95.56 115 ALA A O 1
ATOM 898 N N . LEU A 1 116 ? 17.755 3.616 -32.587 1.00 93.12 116 LEU A N 1
ATOM 899 C CA . LEU A 1 116 ? 18.757 4.249 -31.727 1.00 93.12 116 LEU A CA 1
ATOM 900 C C . LEU A 1 116 ? 20.118 3.543 -31.836 1.00 93.12 116 LEU A C 1
ATOM 902 O O . LEU A 1 116 ? 21.135 4.214 -32.010 1.00 93.12 116 LEU A O 1
ATOM 906 N N . LEU A 1 117 ? 20.126 2.206 -31.821 1.00 94.38 117 LEU A N 1
ATOM 907 C CA . LEU A 1 117 ? 21.339 1.388 -31.946 1.00 94.38 117 LEU A CA 1
ATOM 908 C C . LEU A 1 117 ? 21.975 1.556 -33.337 1.00 94.38 117 LEU A C 1
ATOM 910 O O . LEU A 1 117 ? 23.185 1.728 -33.469 1.00 94.38 117 LEU A O 1
ATOM 914 N N . LYS A 1 118 ? 21.139 1.632 -34.380 1.00 95.62 118 LYS A N 1
ATOM 915 C CA . LYS A 1 118 ? 21.577 1.853 -35.772 1.00 95.62 118 LYS A CA 1
ATOM 916 C C . LYS A 1 118 ? 22.066 3.275 -36.062 1.00 95.62 118 LYS A C 1
ATOM 918 O O . LYS A 1 118 ? 22.805 3.483 -37.019 1.00 95.62 118 LYS A O 1
ATOM 923 N N . ARG A 1 119 ? 21.652 4.275 -35.280 1.00 95.94 119 ARG A N 1
ATOM 924 C CA . ARG A 1 119 ? 22.055 5.679 -35.490 1.00 95.94 119 ARG A CA 1
ATOM 925 C C . ARG A 1 119 ? 23.350 6.040 -34.774 1.00 95.94 119 ARG A C 1
ATOM 927 O O . ARG A 1 119 ? 24.105 6.877 -35.263 1.00 95.94 119 ARG A O 1
ATOM 934 N N . LEU A 1 120 ? 23.610 5.432 -33.622 1.00 95.50 120 LEU A N 1
ATOM 935 C CA . LEU A 1 120 ? 24.776 5.750 -32.808 1.00 95.50 120 LEU A CA 1
ATOM 936 C C . LEU A 1 120 ? 25.963 4.866 -33.201 1.00 95.50 120 LEU A C 1
ATOM 938 O O . LEU A 1 120 ? 26.032 3.704 -32.820 1.00 95.50 120 LEU A O 1
ATOM 942 N N . LYS A 1 121 ? 26.935 5.441 -33.921 1.00 96.25 121 LYS A N 1
ATOM 943 C CA . LYS A 1 121 ? 28.149 4.729 -34.374 1.00 96.25 121 LYS A CA 1
ATOM 944 C C . LYS A 1 121 ? 28.939 4.084 -33.229 1.00 96.25 121 LYS A C 1
ATOM 946 O O . LYS A 1 121 ? 29.487 3.004 -33.404 1.00 96.25 121 LYS A O 1
ATOM 951 N N . VAL A 1 122 ? 28.951 4.716 -32.053 1.00 96.12 122 VAL A N 1
ATOM 952 C CA . VAL A 1 122 ? 29.596 4.183 -30.838 1.00 96.12 122 VAL A CA 1
ATOM 953 C C . VAL A 1 122 ? 29.023 2.827 -30.407 1.00 96.12 122 VAL A C 1
ATOM 955 O O . VAL A 1 122 ? 29.741 2.004 -29.854 1.00 96.12 122 VAL A O 1
ATOM 958 N N . LEU A 1 123 ? 27.750 2.560 -30.714 1.00 96.12 123 LEU A N 1
ATOM 959 C CA . LEU A 1 123 ? 27.083 1.299 -30.385 1.00 96.12 123 LEU A CA 1
ATOM 960 C C . LEU A 1 123 ? 27.314 0.200 -31.432 1.00 96.12 123 LEU A C 1
ATOM 962 O O . LEU A 1 123 ? 26.947 -0.944 -31.195 1.00 96.12 123 LEU A O 1
ATOM 966 N N . GLN A 1 124 ? 27.912 0.540 -32.577 1.00 96.25 124 GLN A N 1
ATOM 967 C CA . GLN A 1 124 ? 28.196 -0.386 -33.683 1.00 96.25 124 GLN A CA 1
ATOM 968 C C . GLN A 1 124 ? 29.627 -0.927 -33.642 1.00 96.25 124 GLN A C 1
ATOM 970 O O . GLN A 1 124 ? 30.036 -1.673 -34.530 1.00 96.25 124 GLN A O 1
ATOM 975 N N . THR A 1 125 ? 30.415 -0.532 -32.644 1.00 97.31 125 THR A N 1
ATOM 976 C CA . THR A 1 125 ? 31.780 -1.029 -32.480 1.00 97.31 125 THR A CA 1
ATOM 977 C C . THR A 1 125 ? 31.764 -2.504 -32.079 1.00 97.31 125 THR A C 1
ATOM 979 O O . THR A 1 125 ? 30.850 -2.975 -31.398 1.00 97.31 125 THR A O 1
ATOM 982 N N . ALA A 1 126 ? 32.799 -3.250 -32.478 1.00 97.56 126 ALA A N 1
ATOM 983 C CA . ALA A 1 126 ? 32.930 -4.663 -32.116 1.00 97.56 126 ALA A CA 1
ATOM 984 C C . ALA A 1 126 ? 32.965 -4.866 -30.589 1.00 97.56 126 ALA A C 1
ATOM 986 O O . ALA A 1 126 ? 32.415 -5.837 -30.074 1.00 97.56 126 ALA A O 1
ATOM 987 N N . GLU A 1 127 ? 33.556 -3.918 -29.858 1.00 96.94 127 GLU A N 1
ATOM 988 C CA . GLU A 1 127 ? 33.579 -3.913 -28.394 1.00 96.94 127 GLU A CA 1
ATOM 989 C C . GLU A 1 127 ? 32.176 -3.758 -27.794 1.00 96.94 127 GLU A C 1
ATOM 991 O O . GLU A 1 127 ? 31.827 -4.491 -26.868 1.00 96.94 127 GLU A O 1
ATOM 996 N N . ALA A 1 128 ? 31.352 -2.849 -28.330 1.00 96.44 128 ALA A N 1
ATOM 997 C CA . ALA A 1 128 ? 29.984 -2.645 -27.858 1.00 96.44 128 ALA A CA 1
ATOM 998 C C . ALA A 1 128 ? 29.122 -3.888 -28.119 1.00 96.44 128 ALA A C 1
ATOM 1000 O O . ALA A 1 128 ? 28.409 -4.338 -27.225 1.00 96.44 128 ALA A O 1
ATOM 1001 N N . ALA A 1 129 ? 29.254 -4.500 -29.301 1.00 96.25 129 ALA A N 1
ATOM 1002 C CA . ALA A 1 129 ? 28.570 -5.749 -29.633 1.00 96.25 129 ALA A CA 1
ATOM 1003 C C . ALA A 1 129 ? 28.985 -6.905 -28.701 1.00 96.25 129 ALA A C 1
ATOM 1005 O O . ALA A 1 129 ? 28.133 -7.649 -28.204 1.00 96.25 129 ALA A O 1
ATOM 1006 N N . ALA A 1 130 ? 30.284 -7.031 -28.403 1.00 97.00 130 ALA A N 1
ATOM 1007 C CA . ALA A 1 130 ? 30.790 -8.025 -27.460 1.00 97.00 130 ALA A CA 1
ATOM 1008 C C . ALA A 1 130 ? 30.260 -7.792 -26.035 1.00 97.00 130 ALA A C 1
ATOM 1010 O O . ALA A 1 130 ? 29.913 -8.752 -25.345 1.00 97.00 130 ALA A O 1
ATOM 1011 N N . PHE A 1 131 ? 30.162 -6.530 -25.602 1.00 96.56 131 PHE A N 1
ATOM 1012 C CA . PHE A 1 131 ? 29.559 -6.169 -24.320 1.00 96.56 131 PHE A CA 1
ATOM 1013 C C . PHE A 1 131 ? 28.068 -6.527 -24.278 1.00 96.56 131 PHE A C 1
ATOM 1015 O O . PHE A 1 131 ? 27.645 -7.216 -23.354 1.00 96.56 131 PHE A O 1
ATOM 1022 N N . PHE A 1 132 ? 27.284 -6.149 -25.293 1.00 95.81 132 PHE A N 1
ATOM 1023 C CA . PHE A 1 132 ? 25.850 -6.458 -25.355 1.00 95.81 132 PHE A CA 1
ATOM 1024 C C . PHE A 1 132 ? 25.554 -7.954 -25.353 1.00 95.81 132 PHE A C 1
ATOM 1026 O O . PHE A 1 132 ? 24.577 -8.374 -24.743 1.00 95.81 132 PHE A O 1
ATOM 1033 N N . THR A 1 133 ? 26.411 -8.755 -25.986 1.00 95.62 133 THR A N 1
ATOM 1034 C CA . THR A 1 133 ? 26.258 -10.215 -26.016 1.00 95.62 133 THR A CA 1
ATOM 1035 C C . THR A 1 133 ? 26.476 -10.840 -24.634 1.00 95.62 133 THR A C 1
ATOM 1037 O O . THR A 1 133 ? 25.762 -11.762 -24.268 1.00 95.62 133 THR A O 1
ATOM 1040 N N . LYS A 1 134 ? 27.433 -10.326 -23.848 1.00 95.38 134 LYS A N 1
ATOM 1041 C CA . LYS A 1 134 ? 27.775 -10.853 -22.509 1.00 95.38 134 LYS A CA 1
ATOM 1042 C C . LYS A 1 134 ? 26.938 -10.262 -21.373 1.00 95.38 134 LYS A C 1
ATOM 1044 O O . LYS A 1 134 ? 26.949 -10.782 -20.260 1.00 95.38 134 LYS A O 1
ATOM 1049 N N . TRP A 1 135 ? 26.278 -9.133 -21.619 1.00 93.94 135 TRP A N 1
ATOM 1050 C CA . TRP A 1 135 ? 25.583 -8.368 -20.588 1.00 93.94 135 TRP A CA 1
ATOM 1051 C C . TRP A 1 135 ? 24.440 -9.135 -19.891 1.00 93.94 135 TRP A C 1
ATOM 1053 O O . TRP A 1 135 ? 24.381 -9.044 -18.662 1.00 93.94 135 TRP A O 1
ATOM 1063 N N . PRO A 1 136 ? 23.576 -9.907 -20.588 1.00 92.25 136 PRO A N 1
ATOM 1064 C CA . PRO A 1 136 ? 22.520 -10.686 -19.935 1.00 92.25 136 PRO A CA 1
ATOM 1065 C C . PRO A 1 136 ? 23.072 -11.699 -18.927 1.00 92.25 136 PRO A C 1
ATOM 1067 O O . PRO A 1 136 ? 22.651 -11.690 -17.773 1.00 92.25 136 PRO A O 1
ATOM 1070 N N . ASP A 1 137 ? 24.081 -12.481 -19.322 1.00 93.81 137 ASP A N 1
ATOM 1071 C CA . ASP A 1 137 ? 24.720 -13.477 -18.452 1.00 93.81 137 ASP A CA 1
ATOM 1072 C C . ASP A 1 137 ? 25.369 -12.811 -17.231 1.00 93.81 137 ASP A C 1
ATOM 1074 O O . ASP A 1 137 ? 25.257 -13.284 -16.101 1.00 93.81 137 ASP A O 1
ATOM 1078 N N . ALA A 1 138 ? 26.026 -11.664 -17.436 1.00 92.56 138 ALA A N 1
ATOM 1079 C CA . ALA A 1 138 ? 26.621 -10.903 -16.344 1.00 92.56 138 ALA A CA 1
ATOM 1080 C C . ALA A 1 138 ? 25.561 -10.382 -15.357 1.00 92.56 138 ALA A C 1
ATOM 1082 O O . ALA A 1 138 ? 25.795 -10.410 -14.146 1.00 92.56 138 ALA A O 1
ATOM 1083 N N . CYS A 1 139 ? 24.398 -9.939 -15.850 1.00 90.25 139 CYS A N 1
ATOM 1084 C CA . CYS A 1 139 ? 23.271 -9.559 -14.997 1.00 90.25 139 CYS A CA 1
ATOM 1085 C C . CYS A 1 139 ? 22.733 -10.766 -14.226 1.00 90.25 139 CYS A C 1
ATOM 1087 O O . CYS A 1 139 ? 22.541 -10.666 -13.018 1.00 90.25 139 CYS A O 1
ATOM 1089 N N . GLU A 1 140 ? 22.565 -11.916 -14.883 1.00 89.94 140 GLU A N 1
ATOM 1090 C CA . GLU A 1 140 ? 22.060 -13.132 -14.246 1.00 89.94 140 GLU A CA 1
ATOM 1091 C C . GLU A 1 140 ? 22.985 -13.627 -13.128 1.00 89.94 140 GLU A C 1
ATOM 1093 O O . GLU A 1 140 ? 22.509 -13.979 -12.049 1.00 89.94 140 GLU A O 1
ATOM 1098 N N . VAL A 1 141 ? 24.306 -13.588 -13.329 1.00 92.69 141 VAL A N 1
ATOM 1099 C CA . VAL A 1 141 ? 25.288 -13.942 -12.290 1.00 92.69 141 VAL A CA 1
ATOM 1100 C C . VAL A 1 141 ? 25.156 -13.027 -11.069 1.00 92.69 141 VAL A C 1
ATOM 1102 O O . VAL A 1 141 ? 25.196 -13.500 -9.929 1.00 92.69 141 VAL A O 1
ATOM 1105 N N . LYS A 1 142 ? 24.971 -11.718 -11.282 1.00 90.56 142 LYS A N 1
ATOM 1106 C CA . LYS A 1 142 ? 24.769 -10.752 -10.189 1.00 90.56 142 LYS A CA 1
ATOM 1107 C C . LYS A 1 142 ? 23.426 -10.964 -9.497 1.00 90.56 142 LYS A C 1
ATOM 1109 O O . LYS A 1 142 ? 23.375 -10.986 -8.268 1.00 90.56 142 LYS A O 1
ATOM 1114 N N . ASP A 1 143 ? 22.364 -11.197 -10.259 1.00 86.06 143 ASP A N 1
ATOM 1115 C CA . ASP A 1 143 ? 21.033 -11.505 -9.739 1.00 86.06 143 ASP A CA 1
ATOM 1116 C C . ASP A 1 143 ? 21.028 -12.789 -8.912 1.00 86.06 143 ASP A C 1
ATOM 1118 O O . ASP A 1 143 ? 20.465 -12.811 -7.821 1.00 86.06 143 ASP A O 1
ATOM 1122 N N . ALA A 1 144 ? 21.687 -13.848 -9.384 1.00 89.25 144 ALA A N 1
ATOM 1123 C CA . ALA A 1 144 ? 21.811 -15.112 -8.670 1.00 89.25 144 ALA A CA 1
ATOM 1124 C C . ALA A 1 144 ? 22.590 -14.948 -7.359 1.00 89.25 144 ALA A C 1
ATOM 1126 O O . ALA A 1 144 ? 22.130 -15.409 -6.314 1.00 89.25 144 ALA A O 1
ATOM 1127 N N . GLY A 1 145 ? 23.718 -14.231 -7.385 1.00 89.69 145 GLY A N 1
ATOM 1128 C CA . GLY A 1 145 ? 24.466 -13.898 -6.170 1.00 89.69 145 GLY A CA 1
ATOM 1129 C C . GLY A 1 145 ? 23.631 -13.086 -5.175 1.00 89.69 145 GLY A C 1
ATOM 1130 O O . GLY A 1 145 ? 23.700 -13.309 -3.967 1.00 89.69 145 GLY A O 1
ATOM 1131 N N . ASN A 1 146 ? 22.785 -12.187 -5.676 1.00 82.56 146 ASN A N 1
ATOM 1132 C CA . ASN A 1 146 ? 21.896 -11.381 -4.845 1.00 82.56 146 ASN A CA 1
ATOM 1133 C C . ASN A 1 146 ? 20.744 -12.192 -4.260 1.00 82.56 146 ASN A C 1
ATOM 1135 O O . ASN A 1 146 ? 20.442 -12.026 -3.081 1.00 82.56 146 ASN A O 1
ATOM 1139 N N . ARG A 1 147 ? 20.140 -13.096 -5.038 1.00 82.81 147 ARG A N 1
ATOM 1140 C CA . ARG A 1 147 ? 19.153 -14.053 -4.525 1.00 82.81 147 ARG A CA 1
ATOM 1141 C C . ARG A 1 147 ? 19.758 -14.899 -3.410 1.00 82.81 147 ARG A C 1
ATOM 1143 O O . ARG A 1 147 ? 19.187 -14.929 -2.330 1.00 82.81 147 ARG A O 1
ATOM 1150 N N . ALA A 1 148 ? 20.960 -15.441 -3.607 1.00 87.25 148 ALA A N 1
ATOM 1151 C CA . ALA A 1 148 ? 21.663 -16.201 -2.575 1.00 87.25 148 ALA A CA 1
ATOM 1152 C C . ALA A 1 148 ? 21.936 -15.363 -1.308 1.00 87.25 148 ALA A C 1
ATOM 1154 O O . ALA A 1 148 ? 21.695 -15.820 -0.194 1.00 87.25 148 ALA A O 1
ATOM 1155 N N . MET A 1 149 ? 22.379 -14.108 -1.446 1.00 81.81 149 MET A N 1
ATOM 1156 C CA . MET A 1 149 ? 22.585 -13.215 -0.294 1.00 81.81 149 MET A CA 1
ATOM 1157 C C . MET A 1 149 ? 21.274 -12.849 0.414 1.00 81.81 149 MET A C 1
ATOM 1159 O O . MET A 1 149 ? 21.255 -12.744 1.639 1.00 81.81 149 MET A O 1
ATOM 1163 N N . ASN A 1 150 ? 20.177 -12.680 -0.325 1.00 78.62 150 ASN A N 1
ATOM 1164 C CA . ASN A 1 150 ? 18.854 -12.430 0.242 1.00 78.62 150 ASN A CA 1
ATOM 1165 C C . ASN A 1 150 ? 18.278 -13.679 0.919 1.00 78.62 150 ASN A C 1
ATOM 1167 O O . ASN A 1 150 ? 17.627 -13.546 1.950 1.00 78.62 150 ASN A O 1
ATOM 1171 N N . GLU A 1 151 ? 18.537 -14.878 0.402 1.00 82.56 151 GLU A N 1
ATOM 1172 C CA . GLU A 1 151 ? 18.206 -16.164 1.034 1.00 82.56 151 GLU A CA 1
ATOM 1173 C C . GLU A 1 151 ? 19.002 -16.367 2.332 1.00 82.56 151 GLU A C 1
ATOM 1175 O O . GLU A 1 151 ? 18.444 -16.737 3.364 1.00 82.56 151 GLU A O 1
ATOM 1180 N N . ILE A 1 152 ? 20.293 -16.023 2.343 1.00 81.44 152 ILE A N 1
ATOM 1181 C CA . ILE A 1 152 ? 21.108 -16.018 3.568 1.00 81.44 152 ILE A CA 1
ATOM 1182 C C . ILE A 1 152 ? 20.589 -14.960 4.555 1.00 81.44 152 ILE A C 1
ATOM 1184 O O . ILE A 1 152 ? 20.441 -15.223 5.745 1.00 81.44 152 ILE A O 1
ATOM 1188 N N . GLY A 1 153 ? 20.269 -13.757 4.076 1.00 72.56 153 GLY A N 1
ATOM 1189 C CA . GLY A 1 153 ? 19.744 -12.677 4.910 1.00 72.56 153 GLY A CA 1
ATOM 1190 C C . GLY A 1 153 ? 18.353 -12.969 5.479 1.00 72.56 153 GLY A C 1
ATOM 1191 O O . GLY A 1 153 ? 18.069 -12.592 6.615 1.00 72.56 153 GLY A O 1
ATOM 1192 N N . SER A 1 154 ? 17.494 -13.650 4.720 1.00 67.62 154 SER A N 1
ATOM 1193 C CA . SER A 1 154 ? 16.153 -14.063 5.153 1.00 67.62 154 SER A CA 1
ATOM 1194 C C . SER A 1 154 ? 16.218 -15.250 6.109 1.00 67.62 154 SER A C 1
ATOM 1196 O O . SER A 1 154 ? 15.644 -15.161 7.190 1.00 67.62 154 SER A O 1
ATOM 1198 N N . SER A 1 155 ? 17.022 -16.275 5.817 1.00 66.88 155 SER A N 1
ATOM 1199 C CA . SER A 1 155 ? 17.262 -17.389 6.749 1.00 66.88 155 SER A CA 1
ATOM 1200 C C . SER A 1 155 ? 17.900 -16.937 8.070 1.00 66.88 155 SER A C 1
ATOM 1202 O O . SER A 1 155 ? 17.547 -17.446 9.133 1.00 66.88 155 SER A O 1
ATOM 1204 N N . PHE A 1 156 ? 18.768 -15.918 8.050 1.00 63.38 156 PHE A N 1
ATOM 1205 C CA . PHE A 1 156 ? 19.310 -15.307 9.271 1.00 63.38 156 PHE A CA 1
ATOM 1206 C C . PHE A 1 156 ? 18.285 -14.432 10.021 1.00 63.38 156 PHE A C 1
ATOM 1208 O O . PHE A 1 156 ? 18.387 -14.239 11.239 1.00 63.38 156 PHE A O 1
ATOM 1215 N N . ARG A 1 157 ? 17.279 -13.899 9.314 1.00 56.06 157 ARG A N 1
ATOM 1216 C CA . ARG A 1 157 ? 16.172 -13.129 9.903 1.00 56.06 157 ARG A CA 1
ATOM 1217 C C . ARG A 1 157 ? 15.087 -14.016 10.520 1.00 56.06 157 ARG A C 1
ATOM 1219 O O . ARG A 1 157 ? 14.494 -13.592 11.503 1.00 56.06 157 ARG A O 1
ATOM 1226 N N . GLU A 1 158 ? 14.849 -15.224 10.017 1.00 55.81 158 GLU A N 1
ATOM 1227 C CA . GLU A 1 158 ? 13.552 -15.899 10.192 1.00 55.81 158 GLU A CA 1
ATOM 1228 C C . GLU A 1 158 ? 13.269 -16.652 11.502 1.00 55.81 158 GLU A C 1
ATOM 1230 O O . GLU A 1 158 ? 12.144 -17.115 11.668 1.00 55.81 158 GLU A O 1
ATOM 1235 N N . SER A 1 159 ? 14.170 -16.778 12.485 1.00 54.22 159 SER A N 1
ATOM 1236 C CA . SER A 1 159 ? 13.731 -17.440 13.734 1.00 54.22 159 SER A CA 1
ATOM 1237 C C . SER A 1 159 ? 14.484 -17.062 14.998 1.00 54.22 159 SER A C 1
ATOM 1239 O O . SER A 1 159 ? 13.891 -16.482 15.908 1.00 54.22 159 SER A O 1
ATOM 1241 N N . ALA A 1 160 ? 15.783 -17.345 15.088 1.00 56.94 160 ALA A N 1
ATOM 1242 C CA . ALA A 1 160 ? 16.493 -17.210 16.361 1.00 56.94 160 ALA A CA 1
ATOM 1243 C C . ALA A 1 160 ? 16.701 -15.740 16.753 1.00 56.94 160 ALA A C 1
ATOM 1245 O O . ALA A 1 160 ? 16.427 -15.341 17.884 1.00 56.94 160 ALA A O 1
ATOM 1246 N N . THR A 1 161 ? 17.125 -14.914 15.800 1.00 60.59 161 THR A N 1
ATOM 1247 C CA . THR A 1 161 ? 17.451 -13.506 16.039 1.00 60.59 161 THR A CA 1
ATOM 1248 C C . THR A 1 161 ? 16.193 -12.666 16.226 1.00 60.59 161 THR A C 1
ATOM 1250 O O . THR A 1 161 ? 16.142 -11.845 17.135 1.00 60.59 161 THR A O 1
ATOM 1253 N N . GLN A 1 162 ? 15.146 -12.893 15.428 1.00 56.00 162 GLN A N 1
ATOM 1254 C CA . GLN A 1 162 ? 13.879 -12.171 15.568 1.00 56.00 162 GLN A CA 1
ATOM 1255 C C . GLN A 1 162 ? 13.134 -12.583 16.843 1.00 56.00 162 GLN A C 1
ATOM 1257 O O . GLN A 1 162 ? 12.640 -11.709 17.549 1.00 56.00 162 GLN A O 1
ATOM 1262 N N . SER A 1 163 ? 13.153 -13.868 17.221 1.00 62.19 163 SER A N 1
ATOM 1263 C CA . SER A 1 163 ? 12.639 -14.309 18.526 1.00 62.19 163 SER A CA 1
ATOM 1264 C C . SER A 1 163 ? 13.442 -13.714 19.683 1.00 62.19 163 SER A C 1
ATOM 1266 O O . SER A 1 163 ? 12.852 -13.268 20.663 1.00 62.19 163 SER A O 1
ATOM 1268 N N . ALA A 1 164 ? 14.772 -13.627 19.566 1.00 69.56 164 ALA A N 1
ATOM 1269 C CA . ALA A 1 164 ? 15.612 -12.962 20.560 1.00 69.56 164 ALA A CA 1
ATOM 1270 C C . ALA A 1 164 ? 15.323 -11.453 20.645 1.00 69.56 164 ALA A C 1
ATOM 1272 O O . ALA A 1 164 ? 15.237 -10.919 21.747 1.00 69.56 164 ALA A O 1
ATOM 1273 N N . PHE A 1 165 ? 15.110 -10.768 19.517 1.00 62.84 165 PHE A N 1
ATOM 1274 C CA . PHE A 1 165 ? 14.735 -9.351 19.491 1.00 62.84 165 PHE A CA 1
ATOM 1275 C C . PHE A 1 165 ? 13.341 -9.106 20.070 1.00 62.84 165 PHE A C 1
ATOM 1277 O O . PHE A 1 165 ? 13.178 -8.175 20.851 1.00 62.84 165 PHE A O 1
ATOM 1284 N N . VAL A 1 166 ? 12.351 -9.944 19.753 1.00 64.94 166 VAL A N 1
ATOM 1285 C CA . VAL A 1 166 ? 11.005 -9.863 20.342 1.00 64.94 166 VAL A CA 1
ATOM 1286 C C . VAL A 1 166 ? 11.058 -10.153 21.845 1.00 64.94 166 VAL A C 1
ATOM 1288 O O . VAL A 1 166 ? 10.445 -9.430 22.628 1.00 64.94 166 VAL A O 1
ATOM 1291 N N . ALA A 1 167 ? 11.848 -11.142 22.275 1.00 74.44 167 ALA A N 1
ATOM 1292 C CA . ALA A 1 167 ? 12.062 -11.439 23.689 1.00 74.44 167 ALA A CA 1
ATOM 1293 C C . ALA A 1 167 ? 12.768 -10.286 24.423 1.00 74.44 167 ALA A C 1
ATOM 1295 O O . ALA A 1 167 ? 12.359 -9.921 25.525 1.00 74.44 167 ALA A O 1
ATOM 1296 N N . LEU A 1 168 ? 13.790 -9.674 23.815 1.00 73.75 168 LEU A N 1
ATOM 1297 C CA . LEU A 1 168 ? 14.476 -8.500 24.361 1.00 73.75 168 LEU A CA 1
ATOM 1298 C C . LEU A 1 168 ? 13.555 -7.279 24.414 1.00 73.75 168 LEU A C 1
ATOM 1300 O O . LEU A 1 168 ? 13.538 -6.598 25.434 1.00 73.75 168 LEU A O 1
ATOM 1304 N N . ALA A 1 169 ? 12.755 -7.032 23.376 1.00 64.44 169 ALA A N 1
ATOM 1305 C CA . ALA A 1 169 ? 11.777 -5.948 23.348 1.00 64.44 169 ALA A CA 1
ATOM 1306 C C . ALA A 1 169 ? 10.716 -6.127 24.444 1.00 64.44 169 ALA A C 1
ATOM 1308 O O . ALA A 1 169 ? 10.463 -5.195 25.204 1.00 64.44 169 ALA A O 1
ATOM 1309 N N . GLY A 1 170 ? 10.176 -7.341 24.609 1.00 77.94 170 GLY A N 1
ATOM 1310 C CA . GLY A 1 170 ? 9.254 -7.658 25.702 1.00 77.94 170 GLY A CA 1
ATOM 1311 C C . GLY A 1 170 ? 9.889 -7.467 27.083 1.00 77.94 170 GLY A C 1
ATOM 1312 O O . GLY A 1 170 ? 9.262 -6.927 27.997 1.00 77.94 170 GLY A O 1
ATOM 1313 N N . ARG A 1 171 ? 11.167 -7.835 27.232 1.00 84.69 171 ARG A N 1
ATOM 1314 C CA . ARG A 1 171 ? 11.929 -7.630 28.470 1.00 84.69 171 ARG A CA 1
ATOM 1315 C C . ARG A 1 171 ? 12.180 -6.144 28.746 1.00 84.69 171 ARG A C 1
ATOM 1317 O O . ARG A 1 171 ? 12.096 -5.730 29.897 1.00 84.69 171 ARG A O 1
ATOM 1324 N N . ASN A 1 172 ? 12.412 -5.342 27.709 1.00 76.44 172 ASN A N 1
ATOM 1325 C CA . ASN A 1 172 ? 12.599 -3.899 27.831 1.00 76.44 172 ASN A CA 1
ATOM 1326 C C . ASN A 1 172 ? 11.301 -3.196 28.253 1.00 76.44 172 ASN A C 1
ATOM 1328 O O . ASN A 1 172 ? 11.314 -2.428 29.209 1.00 76.44 172 ASN A O 1
ATOM 1332 N N . SER A 1 173 ? 10.163 -3.546 27.643 1.00 74.75 173 SER A N 1
ATOM 1333 C CA . SER A 1 173 ? 8.848 -3.046 28.074 1.00 74.75 173 SER A CA 1
ATOM 1334 C C . SER A 1 173 ? 8.516 -3.443 29.519 1.00 74.75 173 SER A C 1
ATOM 1336 O O . SER A 1 173 ? 7.949 -2.653 30.274 1.00 74.75 173 SER A O 1
ATOM 1338 N N . SER A 1 174 ? 8.913 -4.646 29.951 1.00 87.75 174 SER A N 1
ATOM 1339 C CA . SER A 1 174 ? 8.778 -5.065 31.352 1.00 87.75 174 SER A CA 1
ATOM 1340 C C . SER A 1 174 ? 9.639 -4.209 32.293 1.00 87.75 174 SER A C 1
ATOM 1342 O O . SER A 1 174 ? 9.140 -3.748 33.323 1.00 87.75 174 SER A O 1
ATOM 1344 N N . ILE A 1 175 ? 10.893 -3.922 31.930 1.00 89.94 175 ILE A N 1
ATOM 1345 C CA . ILE A 1 175 ? 11.778 -3.038 32.704 1.00 89.94 175 ILE A CA 1
ATOM 1346 C C . ILE A 1 175 ? 11.187 -1.627 32.800 1.00 89.94 175 ILE A C 1
ATOM 1348 O O . ILE A 1 175 ? 11.115 -1.085 33.901 1.00 89.94 175 ILE A O 1
ATOM 1352 N N . GLU A 1 176 ? 10.701 -1.063 31.695 1.00 82.50 176 GLU A N 1
ATOM 1353 C CA . GLU A 1 176 ? 10.053 0.255 31.671 1.00 82.50 176 GLU A CA 1
ATOM 1354 C C . GLU A 1 176 ? 8.829 0.307 32.593 1.00 82.50 176 GLU A C 1
ATOM 1356 O O . GLU A 1 176 ? 8.726 1.212 33.419 1.00 82.50 176 GLU A O 1
ATOM 1361 N N . SER A 1 177 ? 7.955 -0.707 32.553 1.00 83.31 177 SER A N 1
ATOM 1362 C CA . SER A 1 177 ? 6.796 -0.781 33.458 1.00 83.31 177 SER A CA 1
ATOM 1363 C C . SER A 1 177 ? 7.204 -0.874 34.936 1.00 83.31 177 SER A C 1
ATOM 1365 O O . SER A 1 177 ? 6.573 -0.273 35.809 1.00 83.31 177 SER A O 1
ATOM 1367 N N . THR A 1 178 ? 8.306 -1.575 35.226 1.00 91.75 178 THR A N 1
ATOM 1368 C CA . THR A 1 178 ? 8.838 -1.719 36.587 1.00 91.75 178 THR A CA 1
ATOM 1369 C C . THR A 1 178 ? 9.428 -0.397 37.078 1.00 91.75 178 THR A C 1
ATOM 1371 O O . THR A 1 178 ? 9.168 0.015 38.209 1.00 91.75 178 THR A O 1
ATOM 1374 N N . LEU A 1 179 ? 10.174 0.304 36.218 1.00 91.38 179 LEU A N 1
ATOM 1375 C CA . LEU A 1 179 ? 10.722 1.631 36.499 1.00 91.38 179 LEU A CA 1
ATOM 1376 C C . LEU A 1 179 ? 9.616 2.658 36.731 1.00 91.38 179 LEU A C 1
ATOM 1378 O O . LEU A 1 179 ? 9.699 3.431 37.684 1.00 91.38 179 LEU A O 1
ATOM 1382 N N . GLN A 1 180 ? 8.560 2.632 35.919 1.00 86.00 180 GLN A N 1
ATOM 1383 C CA . GLN A 1 180 ? 7.413 3.517 36.082 1.00 86.00 180 GLN A CA 1
ATOM 1384 C C . GLN A 1 180 ? 6.708 3.264 37.423 1.00 86.00 180 GLN A C 1
ATOM 1386 O O . GLN A 1 180 ? 6.509 4.200 38.197 1.00 86.00 180 GLN A O 1
ATOM 1391 N N . SER A 1 181 ? 6.462 1.996 37.774 1.00 93.50 181 SER A N 1
ATOM 1392 C CA . SER A 1 181 ? 5.911 1.625 39.086 1.00 93.50 181 SER A CA 1
ATOM 1393 C C . SER A 1 181 ? 6.808 2.065 40.253 1.00 93.50 181 SER A C 1
ATOM 1395 O O . SER A 1 181 ? 6.322 2.526 41.288 1.00 93.50 181 SER A O 1
ATOM 1397 N N . HIS A 1 182 ? 8.131 1.947 40.116 1.00 93.56 182 HIS A N 1
ATOM 1398 C CA . HIS A 1 182 ? 9.076 2.410 41.134 1.00 93.56 182 HIS A CA 1
ATOM 1399 C C . HIS A 1 182 ? 9.093 3.938 41.259 1.00 93.56 182 HIS A C 1
ATOM 1401 O O . HIS A 1 182 ? 9.130 4.445 42.379 1.00 93.56 182 HIS A O 1
ATOM 1407 N N . SER A 1 183 ? 9.007 4.667 40.145 1.00 92.19 183 SER A N 1
ATOM 1408 C CA . SER A 1 183 ? 8.896 6.129 40.133 1.00 92.19 183 SER A CA 1
ATOM 1409 C C . SER A 1 183 ? 7.632 6.597 40.856 1.00 92.19 183 SER A C 1
ATOM 1411 O O . SER A 1 183 ? 7.699 7.519 41.663 1.00 92.19 183 SER A O 1
ATOM 1413 N N . GLU A 1 184 ? 6.496 5.929 40.646 1.00 90.19 184 GLU A N 1
ATOM 1414 C CA . GLU A 1 184 ? 5.245 6.229 41.357 1.00 90.19 184 GLU A CA 1
ATOM 1415 C C . GLU A 1 184 ? 5.370 5.983 42.868 1.00 90.19 184 GLU A C 1
ATOM 1417 O O . GLU A 1 184 ? 4.939 6.806 43.678 1.00 90.19 184 GLU A O 1
ATOM 1422 N N . LYS A 1 185 ? 6.012 4.879 43.273 1.00 93.19 185 LYS A N 1
ATOM 1423 C CA . LYS A 1 185 ? 6.288 4.593 44.693 1.00 93.19 185 LYS A CA 1
ATOM 1424 C C . LYS A 1 185 ? 7.212 5.637 45.319 1.00 93.19 185 LYS A C 1
ATOM 1426 O O . LYS A 1 185 ? 6.973 6.044 46.457 1.00 93.19 185 LYS A O 1
ATOM 1431 N N . LEU A 1 186 ? 8.246 6.068 44.596 1.00 93.56 186 LEU A N 1
ATOM 1432 C CA . LEU A 1 186 ? 9.144 7.129 45.046 1.00 93.56 186 LEU A CA 1
ATOM 1433 C C . LEU A 1 186 ? 8.400 8.455 45.186 1.00 93.56 186 LEU A C 1
ATOM 1435 O O . LEU A 1 186 ? 8.560 9.100 46.211 1.00 93.56 186 LEU A O 1
ATOM 1439 N N . ASP A 1 187 ? 7.523 8.816 44.250 1.00 90.62 187 ASP A N 1
ATOM 1440 C CA . ASP A 1 187 ? 6.729 10.046 44.345 1.00 90.62 187 ASP A CA 1
ATOM 1441 C C . ASP A 1 187 ? 5.812 10.038 45.584 1.00 90.62 187 ASP A C 1
ATOM 1443 O O . ASP A 1 187 ? 5.707 11.028 46.311 1.00 90.62 187 ASP A O 1
ATOM 1447 N N . VAL A 1 188 ? 5.217 8.886 45.920 1.00 92.38 188 VAL A N 1
ATOM 1448 C CA . VAL A 1 188 ? 4.442 8.719 47.163 1.00 92.38 188 VAL A CA 1
ATOM 1449 C C . VAL A 1 188 ? 5.320 8.881 48.409 1.00 92.38 188 VAL A C 1
ATOM 1451 O O . VAL A 1 188 ? 4.906 9.545 49.363 1.00 92.38 188 VAL A O 1
ATOM 1454 N N . LEU A 1 189 ? 6.517 8.287 48.428 1.00 92.06 189 LEU A N 1
ATOM 1455 C CA . LEU A 1 189 ? 7.461 8.433 49.542 1.00 92.06 189 LEU A CA 1
ATOM 1456 C C . LEU A 1 189 ? 7.949 9.877 49.675 1.00 92.06 189 LEU A C 1
ATOM 1458 O O . LEU A 1 189 ? 7.953 10.416 50.781 1.00 92.06 189 LEU A O 1
ATOM 1462 N N . THR A 1 190 ? 8.282 10.531 48.565 1.00 90.06 190 THR A N 1
ATOM 1463 C CA . THR A 1 190 ? 8.681 11.938 48.521 1.00 90.06 190 THR A CA 1
ATOM 1464 C C . THR A 1 190 ? 7.580 12.816 49.105 1.00 90.06 190 THR A C 1
ATOM 1466 O O . THR A 1 190 ? 7.838 13.526 50.071 1.00 90.06 190 THR A O 1
ATOM 1469 N N . ARG A 1 191 ? 6.324 12.674 48.659 1.00 88.94 191 ARG A N 1
ATOM 1470 C CA . ARG A 1 191 ? 5.182 13.428 49.216 1.00 88.94 191 ARG A CA 1
ATOM 1471 C C . ARG A 1 191 ? 4.929 13.153 50.702 1.00 88.94 191 ARG A C 1
ATOM 1473 O O . ARG A 1 191 ? 4.525 14.051 51.433 1.00 88.94 191 ARG A O 1
ATOM 1480 N N . ARG A 1 192 ? 5.144 11.918 51.174 1.00 91.06 192 ARG A N 1
ATOM 1481 C CA . ARG A 1 192 ? 4.967 11.550 52.595 1.00 91.06 192 ARG A CA 1
ATOM 1482 C C . ARG A 1 192 ? 6.121 12.003 53.488 1.00 91.06 192 ARG A C 1
ATOM 1484 O O . ARG A 1 192 ? 5.905 12.214 54.676 1.00 91.06 192 ARG A O 1
ATOM 1491 N N . SER A 1 193 ? 7.323 12.126 52.932 1.00 88.94 193 SER A N 1
ATOM 1492 C CA . SER A 1 193 ? 8.530 12.567 53.642 1.00 88.94 193 SER A CA 1
ATOM 1493 C C . SER A 1 193 ? 8.723 14.086 53.612 1.00 88.94 193 SER A C 1
ATOM 1495 O O . SER A 1 193 ? 9.377 14.626 54.501 1.00 88.94 193 SER A O 1
ATOM 1497 N N . GLU A 1 194 ? 8.094 14.792 52.666 1.00 88.56 194 GLU A N 1
ATOM 1498 C CA . GLU A 1 194 ? 8.139 16.255 52.548 1.00 88.56 194 GLU A CA 1
ATOM 1499 C C . GLU A 1 194 ? 7.799 17.005 53.859 1.00 88.56 194 GLU A C 1
ATOM 1501 O O . GLU A 1 194 ? 8.519 17.946 54.197 1.00 88.56 194 GLU A O 1
ATOM 1506 N N . PRO A 1 195 ? 6.797 16.598 54.672 1.00 81.44 195 PRO A N 1
ATOM 1507 C CA . PRO A 1 195 ? 6.495 17.251 55.951 1.00 81.44 195 PRO A CA 1
ATOM 1508 C C . PRO A 1 195 ? 7.588 17.088 57.017 1.00 81.44 195 PRO A C 1
ATOM 1510 O O . PRO A 1 195 ? 7.635 17.871 57.964 1.00 81.44 195 PRO A O 1
ATOM 1513 N N . PHE A 1 196 ? 8.448 16.077 56.877 1.00 81.94 196 PHE A N 1
ATOM 1514 C CA . PHE A 1 196 ? 9.576 15.809 57.771 1.00 81.94 196 PHE A CA 1
ATOM 1515 C C . PHE A 1 196 ? 10.877 16.448 57.276 1.00 81.94 196 PHE A C 1
ATOM 1517 O O . PHE A 1 196 ? 11.913 16.301 57.922 1.00 81.94 196 PHE A O 1
ATOM 1524 N N . SER A 1 197 ? 10.845 17.153 56.140 1.00 79.81 197 SER A N 1
ATOM 1525 C CA . SER A 1 197 ? 12.020 17.843 55.623 1.00 79.81 197 SER A CA 1
ATOM 1526 C C . SER A 1 197 ? 12.406 18.995 56.570 1.00 79.81 197 SER A C 1
ATOM 1528 O O . SER A 1 197 ? 11.572 19.875 56.820 1.00 79.81 197 SER A O 1
ATOM 1530 N N . PRO A 1 198 ? 13.649 19.035 57.098 1.00 76.38 198 PRO A N 1
ATOM 1531 C CA . PRO A 1 198 ? 14.105 20.062 58.045 1.00 76.38 198 PRO A CA 1
ATOM 1532 C C . PRO A 1 198 ? 13.932 21.498 57.531 1.00 76.38 198 PRO A C 1
ATOM 1534 O O . PRO A 1 198 ? 13.758 22.428 58.315 1.00 76.38 198 PRO A O 1
ATOM 1537 N N . SER A 1 199 ? 13.905 21.671 56.208 1.00 73.81 199 SER A N 1
ATOM 1538 C CA . SER A 1 199 ? 13.699 22.948 55.524 1.00 73.81 199 SER A CA 1
ATOM 1539 C C . SER A 1 199 ? 12.316 23.570 55.756 1.00 73.81 199 SER A C 1
ATOM 1541 O O . SER A 1 199 ? 12.201 24.788 55.673 1.00 73.81 199 SER A O 1
ATOM 1543 N N . ARG A 1 200 ? 11.276 22.794 56.105 1.00 62.94 200 ARG A N 1
ATOM 1544 C CA . ARG A 1 200 ? 9.947 23.341 56.459 1.00 62.94 200 ARG A CA 1
ATOM 1545 C C . ARG A 1 200 ? 9.755 23.620 57.951 1.00 62.94 200 ARG A C 1
ATOM 1547 O O . ARG A 1 200 ? 8.815 24.325 58.312 1.00 62.94 200 ARG A O 1
ATOM 1554 N N . GLN A 1 201 ? 10.619 23.100 58.826 1.00 59.62 201 GLN A N 1
ATOM 1555 C CA . GLN A 1 201 ? 10.509 23.349 60.271 1.00 59.62 201 GLN A CA 1
ATOM 1556 C C . GLN A 1 201 ? 11.035 24.732 60.683 1.00 59.62 201 GLN A C 1
ATOM 1558 O O . GLN A 1 201 ? 10.658 25.230 61.740 1.00 59.62 201 GLN A O 1
ATOM 1563 N N . GLN A 1 202 ? 11.834 25.394 59.841 1.00 60.75 202 GLN A N 1
ATOM 1564 C CA . GLN A 1 202 ? 12.387 26.720 60.139 1.00 60.75 202 GLN A CA 1
ATOM 1565 C C . GLN A 1 202 ? 11.404 27.886 59.921 1.00 60.75 202 GLN A C 1
AT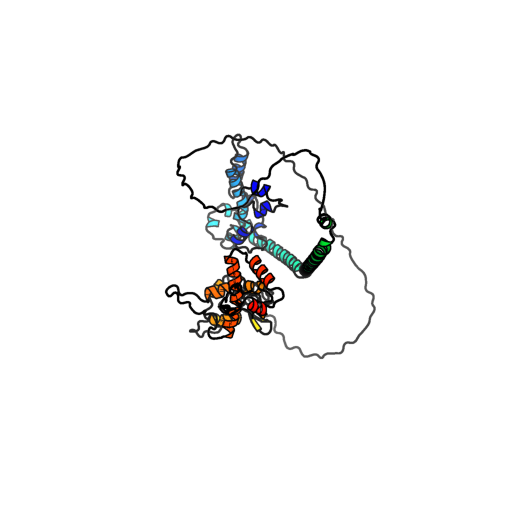OM 1567 O O . GLN A 1 202 ? 11.662 28.987 60.396 1.00 60.75 202 GLN A O 1
ATOM 1572 N N . GLU A 1 203 ? 10.259 27.659 59.268 1.00 55.97 203 GLU A N 1
ATOM 1573 C CA . GLU A 1 203 ? 9.299 28.721 58.909 1.00 55.97 203 GLU A CA 1
ATOM 1574 C C . GLU A 1 203 ? 8.151 28.923 59.916 1.00 55.97 203 GLU A C 1
ATOM 1576 O O . GLU A 1 203 ? 7.286 29.773 59.714 1.00 55.97 203 GLU A O 1
ATOM 1581 N N . ARG A 1 204 ? 8.118 28.168 61.022 1.00 50.50 204 ARG A N 1
ATOM 1582 C CA . ARG A 1 204 ? 7.070 28.285 62.053 1.00 50.50 204 ARG A CA 1
ATOM 1583 C C . ARG A 1 204 ? 7.647 28.630 63.422 1.00 50.50 204 ARG A C 1
ATOM 1585 O O . ARG A 1 204 ? 7.497 27.869 64.372 1.00 50.50 204 ARG A O 1
ATOM 1592 N N . LEU A 1 205 ? 8.275 29.796 63.530 1.00 59.94 205 LEU A N 1
ATOM 1593 C CA . LEU A 1 205 ? 8.498 30.446 64.821 1.00 59.94 205 LEU A CA 1
ATOM 1594 C C . LEU A 1 205 ? 7.562 31.662 64.923 1.00 59.94 205 LEU A C 1
ATOM 1596 O O . LEU A 1 205 ? 7.702 32.599 64.133 1.00 59.94 205 LEU A O 1
ATOM 1600 N N . PRO A 1 206 ? 6.578 31.651 65.843 1.00 53.78 206 PRO A N 1
ATOM 1601 C CA . PRO A 1 206 ? 5.715 32.798 66.071 1.00 53.78 206 PRO A CA 1
ATOM 1602 C C . PRO A 1 206 ? 6.560 33.902 66.705 1.00 53.78 206 PRO A C 1
ATOM 1604 O O . PRO A 1 206 ? 7.035 33.775 67.831 1.00 53.78 206 PRO A O 1
ATOM 1607 N N . THR A 1 207 ? 6.791 34.969 65.944 1.00 51.03 207 THR A N 1
ATOM 1608 C CA . THR A 1 207 ? 7.413 36.185 66.466 1.00 51.03 207 THR A CA 1
ATOM 1609 C C . THR A 1 207 ? 6.315 36.973 67.157 1.00 51.03 207 THR A C 1
ATOM 1611 O O . THR A 1 207 ? 5.548 37.661 66.489 1.00 51.03 207 THR A O 1
ATOM 1614 N N . ASP A 1 208 ? 6.219 36.835 68.477 1.00 51.47 208 ASP A N 1
ATOM 1615 C CA . ASP A 1 208 ? 5.395 37.714 69.295 1.00 51.47 208 ASP A CA 1
ATOM 1616 C C . ASP A 1 208 ? 6.221 38.316 70.438 1.00 51.47 208 ASP A C 1
ATOM 1618 O O . ASP A 1 208 ? 6.997 37.628 71.100 1.00 51.47 208 ASP A O 1
ATOM 1622 N N . ALA A 1 209 ? 6.006 39.619 70.622 1.00 49.69 209 ALA A N 1
ATOM 1623 C CA . ALA A 1 209 ? 6.454 40.509 71.692 1.00 49.69 209 ALA A CA 1
ATOM 1624 C C . ALA A 1 209 ? 7.960 40.853 71.854 1.00 49.69 209 ALA A C 1
ATOM 1626 O O . ALA A 1 209 ? 8.748 40.121 72.443 1.00 49.69 209 ALA A O 1
ATOM 1627 N N . GLY A 1 210 ? 8.275 42.124 71.552 1.00 49.62 210 GLY A N 1
ATOM 1628 C CA . GLY A 1 210 ? 8.839 43.009 72.582 1.00 49.62 210 GLY A CA 1
ATOM 1629 C C . GLY A 1 210 ? 10.237 43.608 72.363 1.00 49.62 210 GLY A C 1
ATOM 1630 O O . GLY A 1 210 ? 11.244 42.946 72.567 1.00 49.62 210 GLY A O 1
ATOM 1631 N N . THR A 1 211 ? 10.253 44.938 72.187 1.00 37.56 211 THR A N 1
ATOM 1632 C CA . THR A 1 211 ? 11.197 45.873 72.851 1.00 37.56 211 THR A CA 1
ATOM 1633 C C . THR A 1 211 ? 12.457 46.352 72.089 1.00 37.56 211 THR A C 1
ATOM 1635 O O . THR A 1 211 ? 13.522 45.753 72.144 1.00 37.56 211 THR A O 1
ATOM 1638 N N . MET A 1 212 ? 12.307 47.580 71.561 1.00 45.19 212 MET A N 1
ATOM 1639 C CA . MET A 1 212 ? 13.235 48.737 71.515 1.00 45.19 212 MET A CA 1
ATOM 1640 C C . MET A 1 212 ? 14.396 48.822 70.491 1.00 45.19 212 MET A C 1
ATOM 1642 O O . MET A 1 212 ? 14.924 47.814 70.034 1.00 45.19 212 MET A O 1
ATOM 1646 N N . PRO A 1 213 ? 14.764 50.063 70.078 1.00 53.72 213 PRO A N 1
ATOM 1647 C CA . PRO A 1 213 ? 15.337 50.346 68.768 1.00 53.72 213 PRO A CA 1
ATOM 1648 C C . PRO A 1 213 ? 16.845 50.601 68.819 1.00 53.72 213 PRO A C 1
ATOM 1650 O O . PRO A 1 213 ? 17.343 51.276 69.716 1.00 53.72 213 PRO A O 1
ATOM 1653 N N . LEU A 1 214 ? 17.555 50.183 67.773 1.00 39.47 214 LEU A N 1
ATOM 1654 C CA . LEU A 1 214 ? 18.865 50.728 67.418 1.00 39.47 214 LEU A CA 1
ATOM 1655 C C . LEU A 1 214 ? 18.966 50.848 65.889 1.00 39.47 214 LEU A C 1
ATOM 1657 O O . LEU A 1 214 ? 18.455 49.990 65.165 1.00 39.47 214 LEU A O 1
ATOM 1661 N N . PRO A 1 215 ? 19.578 51.927 65.374 1.00 59.75 215 PRO A N 1
ATOM 1662 C CA . PRO A 1 215 ? 19.578 52.233 63.957 1.00 59.75 215 PRO A CA 1
ATOM 1663 C C . PRO A 1 215 ? 20.754 51.526 63.288 1.00 59.75 215 PRO A C 1
ATOM 1665 O O . PRO A 1 215 ? 21.849 51.530 63.846 1.00 59.75 215 PRO A O 1
ATOM 1668 N N . ARG A 1 216 ? 20.582 51.031 62.056 1.00 37.81 216 ARG A N 1
ATOM 1669 C CA . ARG A 1 216 ? 21.518 51.345 60.963 1.00 37.81 216 ARG A CA 1
ATOM 1670 C C . ARG A 1 216 ? 21.169 50.706 59.619 1.00 37.81 216 ARG A C 1
ATOM 1672 O O . ARG A 1 216 ? 20.873 49.527 59.511 1.00 37.81 216 ARG A O 1
ATOM 1679 N N . PHE A 1 217 ? 21.350 51.571 58.623 1.00 35.00 217 PHE A N 1
ATOM 1680 C CA . PHE A 1 217 ? 21.657 51.357 57.213 1.00 35.00 217 PHE A CA 1
ATOM 1681 C C . PHE A 1 217 ? 20.652 50.616 56.325 1.00 35.00 217 PHE A C 1
ATOM 1683 O O . PHE A 1 217 ? 20.744 49.427 56.046 1.00 35.00 217 PHE A O 1
ATOM 1690 N N . ARG A 1 218 ? 19.793 51.451 55.722 1.00 37.50 218 ARG A N 1
ATOM 1691 C CA . ARG A 1 218 ? 19.364 51.328 54.324 1.00 37.50 218 ARG A CA 1
ATOM 1692 C C . ARG A 1 218 ? 20.565 51.048 53.411 1.00 37.50 218 ARG A C 1
ATOM 1694 O O . ARG A 1 218 ? 21.443 51.898 53.285 1.00 37.50 218 ARG A O 1
ATOM 1701 N N . MET A 1 219 ? 20.495 49.955 52.666 1.00 36.16 219 MET A N 1
ATOM 1702 C CA . MET A 1 219 ? 20.922 49.934 51.270 1.00 36.16 219 MET A CA 1
ATOM 1703 C C . MET A 1 219 ? 19.705 49.555 50.435 1.00 36.16 219 MET A C 1
ATOM 1705 O O . MET A 1 219 ? 19.209 48.434 50.477 1.00 36.16 219 MET A O 1
ATOM 1709 N N . SER A 1 220 ? 19.179 50.561 49.748 1.00 35.28 220 SER A N 1
ATOM 1710 C CA . SER A 1 220 ? 18.094 50.445 48.787 1.00 35.28 220 SER A CA 1
ATOM 1711 C C . SER A 1 220 ? 18.647 49.901 47.473 1.00 35.28 220 SER A C 1
ATOM 1713 O O . SER A 1 220 ? 19.549 50.508 46.906 1.00 35.28 220 SER A O 1
ATOM 1715 N N . THR A 1 221 ? 18.047 48.846 46.930 1.00 37.38 221 THR A N 1
ATOM 1716 C CA . THR A 1 221 ? 17.848 48.715 45.477 1.00 37.38 221 THR A CA 1
ATOM 1717 C C . THR A 1 221 ? 16.435 48.183 45.216 1.00 37.38 221 THR A C 1
ATOM 1719 O O . THR A 1 221 ? 15.845 47.565 46.103 1.00 37.38 221 THR A O 1
ATOM 1722 N N . PRO A 1 222 ? 15.816 48.564 44.086 1.00 46.09 222 PRO A N 1
ATOM 1723 C CA . PRO A 1 222 ? 14.393 48.869 44.058 1.00 46.09 222 PRO A CA 1
ATOM 1724 C C . PRO A 1 222 ? 13.518 47.693 43.634 1.00 46.09 222 PRO A C 1
ATOM 1726 O O . PRO A 1 222 ? 13.840 46.937 42.720 1.00 46.09 222 PRO A O 1
ATOM 1729 N N . ASN A 1 223 ? 12.342 47.668 44.259 1.00 34.75 223 ASN A N 1
ATOM 1730 C CA . ASN A 1 223 ? 11.100 47.114 43.735 1.00 34.75 223 ASN A CA 1
ATOM 1731 C C . ASN A 1 223 ? 10.820 47.567 42.295 1.00 34.75 223 ASN A C 1
ATOM 1733 O O . ASN A 1 223 ? 11.093 48.708 41.923 1.00 34.75 223 ASN A O 1
ATOM 1737 N N . GLY A 1 224 ? 10.142 46.704 41.544 1.00 31.77 224 GLY A N 1
ATOM 1738 C CA . GLY A 1 224 ? 9.614 47.013 40.219 1.00 31.77 224 GLY A CA 1
ATOM 1739 C C . GLY A 1 224 ? 8.434 46.123 39.862 1.00 31.77 224 GLY A C 1
ATOM 1740 O O . GLY A 1 224 ? 8.520 45.258 39.005 1.00 31.77 224 GLY A O 1
ATOM 1741 N N . THR A 1 225 ? 7.372 46.313 40.620 1.00 35.81 225 THR A N 1
ATOM 1742 C CA . THR A 1 225 ? 6.106 45.600 40.715 1.00 35.81 225 THR A CA 1
ATOM 1743 C C . THR A 1 225 ? 5.170 45.710 39.492 1.00 35.81 225 THR A C 1
ATOM 1745 O O . THR A 1 225 ? 5.264 46.626 38.686 1.00 35.81 225 THR A O 1
ATOM 1748 N N . HIS A 1 226 ? 4.148 44.841 39.526 1.00 32.44 226 HIS A N 1
ATOM 1749 C CA . HIS A 1 226 ? 2.779 44.979 38.991 1.00 32.44 226 HIS A CA 1
ATOM 1750 C C . HIS A 1 226 ? 2.471 44.666 37.511 1.00 32.44 226 HIS A C 1
ATOM 1752 O O . HIS A 1 226 ? 2.653 45.455 36.600 1.00 32.44 226 HIS A O 1
ATOM 1758 N N . SER A 1 227 ? 1.817 43.511 37.334 1.00 35.53 227 SER A N 1
ATOM 1759 C CA . SER A 1 227 ? 0.377 43.386 37.033 1.00 35.53 227 SER A CA 1
ATOM 1760 C C . SER A 1 227 ? -0.287 44.356 36.033 1.00 35.53 227 SER A C 1
ATOM 1762 O O . SER A 1 227 ? -0.565 45.504 36.358 1.00 35.53 227 SER A O 1
ATOM 1764 N N . ARG A 1 228 ? -0.843 43.706 34.995 1.00 33.94 228 ARG A N 1
ATOM 1765 C CA . ARG A 1 228 ? -2.228 43.807 34.475 1.00 33.94 228 ARG A CA 1
ATOM 1766 C C . ARG A 1 228 ? -2.495 44.730 33.271 1.00 33.94 228 ARG A C 1
ATOM 1768 O O . ARG A 1 228 ? -2.162 45.902 33.265 1.00 33.94 228 ARG A O 1
ATOM 1775 N N . ALA A 1 229 ? -3.310 44.150 32.379 1.00 30.80 229 ALA A N 1
ATOM 1776 C CA . ALA A 1 229 ? -4.308 44.752 31.484 1.00 30.80 229 ALA A CA 1
ATOM 1777 C C . ALA A 1 229 ? -3.952 44.938 29.991 1.00 30.80 229 ALA A C 1
ATOM 1779 O O . ALA A 1 229 ? -3.179 45.798 29.599 1.00 30.80 229 ALA A O 1
ATOM 1780 N N . LEU A 1 230 ? -4.642 44.130 29.170 1.00 44.03 230 LEU A N 1
ATOM 1781 C CA . LEU A 1 230 ? -5.500 44.537 28.043 1.00 44.03 230 LEU A CA 1
ATOM 1782 C C . LEU A 1 230 ? -5.157 45.842 27.296 1.00 44.03 230 LEU A C 1
ATOM 1784 O O . LEU A 1 230 ? -5.428 46.933 27.786 1.00 44.03 230 LEU A O 1
ATOM 1788 N N . SER A 1 231 ? -4.779 45.714 26.022 1.00 30.12 231 SER A N 1
ATOM 1789 C CA . SER A 1 231 ? -5.231 46.571 24.902 1.00 30.12 231 SER A CA 1
ATOM 1790 C C . SER A 1 231 ? -4.682 46.006 23.578 1.00 30.12 231 SER A C 1
ATOM 1792 O O . SER A 1 231 ? -3.523 45.630 23.484 1.00 30.12 231 SER A O 1
ATOM 1794 N N . LYS A 1 232 ? -5.569 45.622 22.652 1.00 31.62 232 LYS A N 1
ATOM 1795 C CA . LYS A 1 232 ? -5.940 46.363 21.427 1.00 31.62 232 LYS A CA 1
ATOM 1796 C C . LYS A 1 232 ? -4.773 46.603 20.455 1.00 31.62 232 LYS A C 1
ATOM 1798 O O . LYS A 1 232 ? -3.999 47.539 20.598 1.00 31.62 232 LYS A O 1
ATOM 1803 N N . THR A 1 233 ? -4.753 45.780 19.410 1.00 42.34 233 THR A N 1
ATOM 1804 C CA . THR A 1 233 ? -4.060 45.970 18.127 1.00 42.34 233 THR A CA 1
ATOM 1805 C C . THR A 1 233 ? -4.524 47.227 17.381 1.00 42.34 233 THR A C 1
ATOM 1807 O O . THR A 1 233 ? -5.735 47.413 17.230 1.00 42.34 233 THR A O 1
ATOM 1810 N N . PRO A 1 234 ? -3.594 48.004 16.798 1.00 42.84 234 PRO A N 1
ATOM 1811 C CA . PRO A 1 234 ? -3.835 48.836 15.624 1.00 42.84 234 PRO A CA 1
ATOM 1812 C C . PRO A 1 234 ? -3.148 48.266 14.358 1.00 42.84 234 PRO A C 1
ATOM 1814 O O . PRO A 1 234 ? -2.306 47.370 14.462 1.00 42.84 234 PRO A O 1
ATOM 1817 N N . PRO A 1 235 ? -3.535 48.741 13.158 1.00 47.50 235 PRO A N 1
ATOM 1818 C CA . PRO A 1 235 ? -3.209 48.101 11.888 1.00 47.50 235 PRO A CA 1
ATOM 1819 C C . PRO A 1 235 ? -1.862 48.543 11.296 1.00 47.50 235 PRO A C 1
ATOM 1821 O O . PRO A 1 235 ? -1.325 49.603 11.610 1.00 47.50 235 PRO A O 1
ATOM 1824 N N . ALA A 1 236 ? -1.355 47.698 10.398 1.00 40.12 236 ALA A N 1
ATOM 1825 C CA . ALA A 1 236 ? -0.137 47.885 9.619 1.00 40.12 236 ALA A CA 1
ATOM 1826 C C . ALA A 1 236 ? -0.200 49.100 8.672 1.00 40.12 236 ALA A C 1
ATOM 1828 O O . ALA A 1 236 ? -1.247 49.334 8.061 1.00 40.12 236 ALA A O 1
ATOM 1829 N N . PRO A 1 237 ? 0.925 49.801 8.435 1.00 43.88 237 PRO A N 1
ATOM 1830 C CA . PRO A 1 237 ? 1.075 50.643 7.264 1.00 43.88 237 PRO A CA 1
ATOM 1831 C C . PRO A 1 237 ? 1.644 49.842 6.085 1.00 43.88 237 PRO A C 1
ATOM 1833 O O . PRO A 1 237 ? 2.615 49.092 6.201 1.00 43.88 237 PRO A O 1
ATOM 1836 N N . GLN A 1 238 ? 1.010 50.033 4.931 1.00 40.44 238 GLN A N 1
ATOM 1837 C CA . GLN A 1 238 ? 1.515 49.656 3.618 1.00 40.44 238 GLN A CA 1
ATOM 1838 C C . GLN A 1 238 ? 2.801 50.435 3.320 1.00 40.44 238 GLN A C 1
ATOM 1840 O O . GLN A 1 238 ? 2.833 51.653 3.490 1.00 40.44 238 GLN A O 1
ATOM 1845 N N . CYS A 1 239 ? 3.831 49.748 2.828 1.00 33.53 239 CYS A N 1
ATOM 1846 C CA . CYS A 1 239 ? 5.012 50.391 2.265 1.00 33.53 239 CYS A CA 1
ATOM 1847 C C . CYS A 1 239 ? 5.056 50.118 0.758 1.00 33.53 239 CYS A C 1
ATOM 1849 O O . CYS A 1 239 ? 5.188 48.973 0.323 1.00 33.53 239 CYS A O 1
ATOM 1851 N N . GLN A 1 240 ? 4.896 51.188 -0.018 1.00 42.59 240 GLN A N 1
ATOM 1852 C CA . GLN A 1 240 ? 5.224 51.261 -1.434 1.00 42.59 240 GLN A CA 1
ATOM 1853 C C . GLN A 1 240 ? 6.656 51.779 -1.559 1.00 42.59 240 GLN A C 1
ATOM 1855 O O . GLN A 1 240 ? 6.930 52.915 -1.182 1.00 42.59 240 GLN A O 1
ATOM 1860 N N . CYS A 1 241 ? 7.542 50.993 -2.159 1.00 33.19 241 CYS A N 1
ATOM 1861 C CA . CYS A 1 241 ? 8.691 51.529 -2.878 1.00 33.19 241 CYS A CA 1
ATOM 1862 C C . CYS A 1 241 ? 9.222 50.476 -3.852 1.00 33.19 241 CYS A C 1
ATOM 1864 O O . CYS A 1 241 ? 9.720 49.419 -3.471 1.00 33.19 241 CYS A O 1
ATOM 1866 N N . GLY A 1 242 ? 9.064 50.785 -5.138 1.00 35.34 242 GLY A N 1
ATOM 1867 C CA . GLY A 1 242 ? 9.924 50.256 -6.178 1.00 35.34 242 GLY A CA 1
ATOM 1868 C C . GLY A 1 242 ? 11.263 50.995 -6.198 1.00 35.34 242 GLY A C 1
ATOM 1869 O O . GLY A 1 242 ? 11.480 51.950 -5.456 1.00 35.34 242 GLY A O 1
ATOM 1870 N N . VAL A 1 243 ? 12.085 50.569 -7.152 1.00 36.53 243 VAL A N 1
ATOM 1871 C CA . VAL A 1 243 ? 13.415 51.062 -7.535 1.00 36.53 243 VAL A CA 1
ATOM 1872 C C . VAL A 1 243 ? 14.585 50.232 -6.989 1.00 36.53 243 VAL A C 1
ATOM 1874 O O . VAL A 1 243 ? 14.867 50.122 -5.802 1.00 36.53 243 VAL A O 1
ATOM 1877 N N . THR A 1 244 ? 15.236 49.641 -7.986 1.00 44.97 244 THR A N 1
ATOM 1878 C CA . THR A 1 244 ? 16.557 49.029 -8.098 1.00 44.97 244 THR A CA 1
ATOM 1879 C C . THR A 1 244 ? 17.640 49.578 -7.173 1.00 44.97 244 THR A C 1
ATOM 1881 O O . THR A 1 244 ? 17.956 50.761 -7.238 1.00 44.97 244 THR A O 1
ATOM 1884 N N . CYS A 1 245 ? 18.332 48.674 -6.474 1.00 30.08 245 CYS A N 1
ATOM 1885 C CA . CYS A 1 245 ? 19.693 48.898 -5.990 1.00 30.08 245 CYS A CA 1
ATOM 1886 C C . CYS A 1 245 ? 20.545 47.652 -6.257 1.00 30.08 245 CYS A C 1
ATOM 1888 O O . CYS A 1 245 ? 20.434 46.634 -5.575 1.00 30.08 245 CYS A O 1
ATOM 1890 N N . SER A 1 246 ? 21.401 47.750 -7.274 1.00 39.97 246 SER A N 1
ATOM 1891 C CA . SER A 1 246 ? 22.588 46.916 -7.429 1.00 39.97 246 SER A CA 1
ATOM 1892 C C . SER A 1 246 ? 23.548 47.219 -6.282 1.00 39.97 246 SER A C 1
ATOM 1894 O O . SER A 1 246 ? 23.920 48.375 -6.092 1.00 39.97 246 SER A O 1
ATOM 1896 N N . LEU A 1 247 ? 23.978 46.196 -5.543 1.00 31.58 247 LEU A N 1
ATOM 1897 C CA . LEU A 1 247 ? 25.095 46.323 -4.615 1.00 31.58 247 LEU A CA 1
ATOM 1898 C C . LEU A 1 247 ? 26.220 45.364 -4.993 1.00 31.58 247 LEU A C 1
ATOM 1900 O O . LEU A 1 247 ? 26.100 44.142 -4.988 1.00 31.58 247 LEU A O 1
ATOM 1904 N N . HIS A 1 248 ? 27.304 46.032 -5.354 1.00 32.41 248 HIS A N 1
ATOM 1905 C CA . HIS A 1 248 ? 28.679 45.600 -5.465 1.00 32.41 248 HIS A CA 1
ATOM 1906 C C . HIS A 1 248 ? 29.118 44.899 -4.167 1.00 32.41 248 HIS A C 1
ATOM 1908 O O . HIS A 1 248 ? 28.943 45.451 -3.082 1.00 32.41 248 HIS A O 1
ATOM 1914 N N . VAL A 1 249 ? 29.703 43.705 -4.273 1.00 31.23 249 VAL A N 1
ATOM 1915 C CA . VAL A 1 249 ? 30.371 43.027 -3.153 1.00 31.23 249 VAL A CA 1
ATOM 1916 C C . VAL A 1 249 ? 31.812 42.751 -3.566 1.00 31.23 249 VAL A C 1
ATOM 1918 O O . VAL A 1 249 ? 32.064 41.967 -4.480 1.00 31.23 249 VAL A O 1
ATOM 1921 N N . SER A 1 250 ? 32.747 43.423 -2.897 1.00 30.50 250 SER A N 1
ATOM 1922 C CA . SER A 1 250 ? 34.180 43.118 -2.943 1.00 30.50 250 SER A CA 1
ATOM 1923 C C . SER A 1 250 ? 34.491 41.852 -2.130 1.00 30.50 250 SER A C 1
ATOM 1925 O O . SER A 1 250 ? 33.807 41.582 -1.140 1.00 30.50 250 SER A O 1
ATOM 1927 N N . PRO A 1 251 ? 35.517 41.069 -2.509 1.00 36.00 251 PRO A N 1
ATOM 1928 C CA . PRO A 1 251 ? 35.753 39.747 -1.945 1.00 36.00 251 PRO A CA 1
ATOM 1929 C C . PRO A 1 251 ? 36.583 39.803 -0.655 1.00 36.00 251 PRO A C 1
ATOM 1931 O O . PRO A 1 251 ? 37.630 40.448 -0.603 1.00 36.00 251 PRO A O 1
ATOM 1934 N N . MET A 1 252 ? 36.155 39.061 0.371 1.00 27.97 252 MET A N 1
ATOM 1935 C CA . MET A 1 252 ? 37.023 38.695 1.492 1.00 27.97 252 MET A CA 1
ATOM 1936 C C . MET A 1 252 ? 37.908 37.515 1.089 1.00 27.97 252 MET A C 1
ATOM 1938 O O . MET A 1 252 ? 37.423 36.450 0.707 1.00 27.97 252 MET A O 1
ATOM 1942 N N . GLN A 1 253 ? 39.217 37.721 1.199 1.00 33.53 253 GLN A N 1
ATOM 1943 C CA . GLN A 1 253 ? 40.228 36.677 1.122 1.00 33.53 253 GLN A CA 1
ATOM 1944 C C . GLN A 1 253 ? 40.158 35.798 2.376 1.00 33.53 253 GLN A C 1
ATOM 1946 O O . GLN A 1 253 ? 40.226 36.303 3.495 1.00 33.53 253 GLN A O 1
ATOM 1951 N N . VAL A 1 254 ? 40.083 34.480 2.188 1.00 30.67 254 VAL A N 1
ATOM 1952 C CA . VAL A 1 254 ? 40.437 33.500 3.220 1.00 30.67 254 VAL A CA 1
ATOM 1953 C C . VAL A 1 254 ? 41.426 32.523 2.602 1.00 30.67 254 VAL A C 1
ATOM 1955 O O . VAL A 1 254 ? 41.069 31.615 1.857 1.00 30.67 254 VAL A O 1
ATOM 1958 N N . THR A 1 255 ? 42.697 32.740 2.908 1.00 32.97 255 THR A N 1
ATOM 1959 C CA . THR A 1 255 ? 43.783 31.781 2.742 1.00 32.97 255 THR A CA 1
ATOM 1960 C C . THR A 1 255 ? 43.712 30.761 3.872 1.00 32.97 255 THR A C 1
ATOM 1962 O O . THR A 1 255 ? 43.958 31.108 5.023 1.00 32.97 255 THR A O 1
ATOM 1965 N N . LYS A 1 256 ? 43.442 29.489 3.559 1.00 30.55 256 LYS A N 1
ATOM 1966 C CA . LYS A 1 256 ? 43.973 28.363 4.342 1.00 30.55 256 LYS A CA 1
ATOM 1967 C C . LYS A 1 256 ? 44.375 27.215 3.425 1.00 30.55 256 LYS A C 1
ATOM 1969 O O . LYS A 1 256 ? 43.553 26.565 2.791 1.00 30.55 256 LYS A O 1
ATOM 1974 N N . VAL A 1 257 ? 45.686 27.029 3.398 1.00 35.19 257 VAL A N 1
ATOM 1975 C CA . VAL A 1 257 ? 46.432 25.862 2.945 1.00 35.19 257 VAL A CA 1
ATOM 1976 C C . VAL A 1 257 ? 46.027 24.668 3.810 1.00 35.19 257 VAL A C 1
ATOM 1978 O O . VAL A 1 257 ? 46.119 24.762 5.030 1.00 35.19 257 VAL A O 1
ATOM 1981 N N . PHE A 1 258 ? 45.611 23.560 3.199 1.00 30.52 258 PHE A N 1
ATOM 1982 C CA . PHE A 1 258 ? 45.802 22.236 3.785 1.00 30.52 258 PHE A CA 1
ATOM 1983 C C . PHE A 1 258 ? 46.223 21.260 2.691 1.00 30.52 258 PHE A C 1
ATOM 1985 O O . PHE A 1 258 ? 45.566 21.082 1.668 1.00 30.52 258 PHE A O 1
ATOM 1992 N N . GLU A 1 259 ? 47.405 20.723 2.930 1.00 33.06 259 GLU A N 1
ATOM 1993 C CA . GLU A 1 259 ? 48.202 19.847 2.100 1.00 33.06 259 GLU A CA 1
ATOM 1994 C C . GLU A 1 259 ? 47.687 18.409 2.237 1.00 33.06 259 GLU A C 1
ATOM 1996 O O . GLU A 1 259 ? 47.447 17.918 3.341 1.00 33.06 259 GLU A O 1
ATOM 2001 N N . ASN A 1 260 ? 47.472 17.748 1.099 1.00 31.17 260 ASN A N 1
ATOM 2002 C CA . ASN A 1 260 ? 47.044 16.356 1.025 1.00 31.17 260 ASN A CA 1
ATOM 2003 C C . ASN A 1 260 ? 48.205 15.422 1.399 1.00 31.17 260 ASN A C 1
ATOM 2005 O O . ASN A 1 260 ? 49.226 15.408 0.717 1.00 31.17 260 ASN A O 1
ATOM 2009 N N . GLN A 1 261 ? 48.003 14.567 2.402 1.00 32.81 261 GLN A N 1
ATOM 2010 C CA . GLN A 1 261 ? 48.796 13.354 2.621 1.00 32.81 261 GLN A CA 1
ATOM 2011 C C . GLN A 1 261 ? 47.844 12.145 2.678 1.00 32.81 261 GLN A C 1
ATOM 2013 O O . GLN A 1 261 ? 46.838 12.200 3.390 1.00 32.81 261 GLN A O 1
ATOM 2018 N N . PRO A 1 262 ? 48.111 11.057 1.932 1.00 31.61 262 PRO A N 1
ATOM 2019 C CA . PRO A 1 262 ? 47.276 9.863 1.941 1.00 31.61 262 PRO A CA 1
ATOM 2020 C C . PRO A 1 262 ? 47.554 8.997 3.179 1.00 31.61 262 PRO A C 1
ATOM 2022 O O . PRO A 1 262 ? 48.687 8.605 3.450 1.00 31.61 262 PRO A O 1
ATOM 2025 N N . ILE A 1 263 ? 46.492 8.650 3.909 1.00 29.89 263 ILE A N 1
ATOM 2026 C CA . ILE A 1 263 ? 46.534 7.687 5.014 1.00 29.89 263 ILE A CA 1
ATOM 2027 C C . ILE A 1 263 ? 46.607 6.268 4.427 1.00 29.89 263 ILE A C 1
ATOM 2029 O O . ILE A 1 263 ? 45.658 5.782 3.813 1.00 29.89 263 ILE A O 1
ATOM 2033 N N . LEU A 1 264 ? 47.742 5.599 4.633 1.00 28.50 264 LEU A N 1
ATOM 2034 C CA . LEU A 1 264 ? 47.924 4.161 4.421 1.00 28.50 264 LEU A CA 1
ATOM 2035 C C . LEU A 1 264 ? 47.206 3.378 5.530 1.00 28.50 264 LEU A C 1
ATOM 2037 O O . LEU A 1 264 ? 47.551 3.504 6.703 1.00 28.50 264 LEU A O 1
ATOM 2041 N N . VAL A 1 265 ? 46.240 2.535 5.162 1.00 31.08 265 VAL A N 1
ATOM 2042 C CA . VAL A 1 265 ? 45.585 1.592 6.085 1.00 31.08 265 VAL A CA 1
ATOM 2043 C C . VAL A 1 265 ? 46.251 0.211 5.960 1.00 31.08 265 VAL A C 1
ATOM 2045 O O . VAL A 1 265 ? 46.331 -0.314 4.845 1.00 31.08 265 VAL A O 1
ATOM 2048 N N . PRO A 1 266 ? 46.724 -0.418 7.055 1.00 28.67 266 PRO A N 1
ATOM 2049 C CA . PRO A 1 266 ? 47.317 -1.752 7.004 1.00 2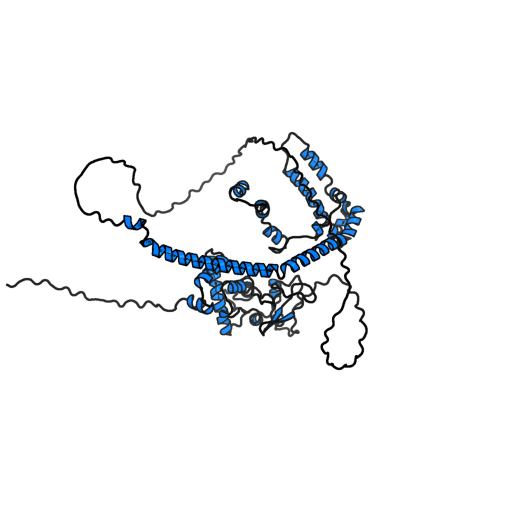8.67 266 PRO A CA 1
ATOM 2050 C C . PRO A 1 266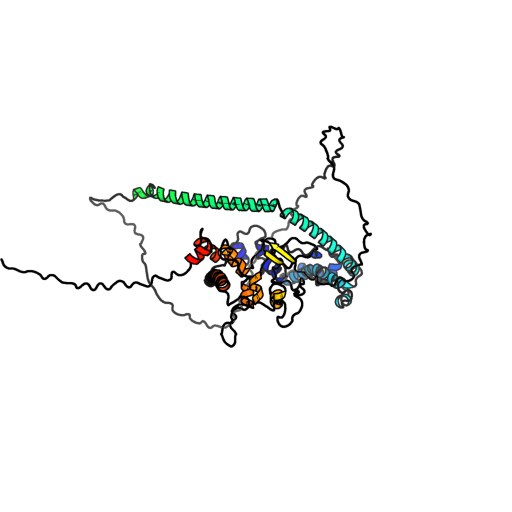 ? 46.281 -2.840 6.696 1.00 28.67 266 PRO A C 1
ATOM 2052 O O . PRO A 1 266 ? 45.230 -2.942 7.326 1.00 28.67 266 PRO A O 1
ATOM 2055 N N . ARG A 1 267 ? 46.621 -3.696 5.732 1.00 27.88 267 ARG A N 1
ATOM 2056 C CA . ARG A 1 267 ? 45.836 -4.852 5.287 1.00 27.88 267 ARG A CA 1
ATOM 2057 C C . ARG A 1 267 ? 46.066 -6.024 6.255 1.00 27.88 267 ARG A C 1
ATOM 2059 O O . ARG A 1 267 ? 47.124 -6.649 6.219 1.00 27.88 267 ARG A O 1
ATOM 2066 N N . LEU A 1 268 ? 45.091 -6.333 7.112 1.00 27.61 268 LEU A N 1
ATOM 2067 C CA . LEU A 1 268 ? 45.105 -7.541 7.950 1.00 27.61 268 LEU A CA 1
ATOM 2068 C C . LEU A 1 268 ? 44.867 -8.786 7.077 1.00 27.61 268 LEU A C 1
ATOM 2070 O O . LEU A 1 268 ? 43.827 -8.916 6.433 1.00 27.61 268 LEU A O 1
ATOM 2074 N N . ARG A 1 269 ? 45.851 -9.695 7.037 1.00 29.33 269 ARG A N 1
ATOM 2075 C CA . ARG A 1 269 ? 45.733 -11.033 6.433 1.00 29.33 269 ARG A CA 1
ATOM 2076 C C . ARG A 1 269 ? 45.124 -11.999 7.452 1.00 29.33 269 ARG A C 1
ATOM 2078 O O . ARG A 1 269 ? 45.678 -12.166 8.534 1.00 29.33 269 ARG A O 1
ATOM 2085 N N . LEU A 1 270 ? 44.030 -12.660 7.079 1.00 33.81 270 LEU A N 1
ATOM 2086 C CA . LEU A 1 270 ? 43.513 -13.846 7.770 1.00 33.81 270 LEU A CA 1
ATOM 2087 C C . LEU A 1 270 ? 44.273 -15.104 7.299 1.00 33.81 270 LEU A C 1
ATOM 2089 O O . LEU A 1 270 ? 44.630 -15.174 6.119 1.00 33.81 270 LEU A O 1
ATOM 2093 N N . PRO A 1 271 ? 44.530 -16.088 8.182 1.00 39.06 271 PRO A N 1
ATOM 2094 C CA . PRO A 1 271 ? 45.164 -17.349 7.811 1.00 39.06 271 PRO A CA 1
ATOM 2095 C C . PRO A 1 271 ? 44.158 -18.324 7.163 1.00 39.06 271 PRO A C 1
ATOM 2097 O O . PRO A 1 271 ? 42.952 -18.206 7.394 1.00 39.06 271 PRO A O 1
ATOM 2100 N N . PRO A 1 272 ? 44.630 -19.291 6.353 1.00 41.88 272 PRO A N 1
ATOM 2101 C CA . PRO A 1 272 ? 43.775 -20.283 5.705 1.00 41.88 272 PRO A CA 1
ATOM 2102 C C . PRO A 1 272 ? 43.322 -21.383 6.685 1.00 41.88 272 PRO A C 1
ATOM 2104 O O . PRO A 1 272 ? 44.019 -21.657 7.667 1.00 41.88 272 PRO A O 1
ATOM 2107 N N . PRO A 1 273 ? 42.180 -22.048 6.424 1.00 33.84 273 PRO A N 1
ATOM 2108 C CA . PRO A 1 273 ? 41.664 -23.096 7.292 1.00 33.84 273 PRO A CA 1
ATOM 2109 C C . PRO A 1 273 ? 42.477 -24.387 7.155 1.00 33.84 273 PRO A C 1
ATOM 2111 O O . PRO A 1 273 ? 42.730 -24.885 6.058 1.00 33.84 273 PRO A O 1
ATOM 2114 N N . THR A 1 274 ? 42.866 -24.938 8.300 1.00 31.80 274 THR A N 1
ATOM 2115 C CA . THR A 1 274 ? 43.520 -26.239 8.432 1.00 31.80 274 THR A CA 1
ATOM 2116 C C . THR A 1 274 ? 42.506 -27.357 8.197 1.00 31.80 274 THR A C 1
ATOM 2118 O O . THR A 1 274 ? 41.512 -27.474 8.909 1.00 31.80 274 THR A O 1
ATOM 2121 N N . THR A 1 275 ? 42.770 -28.196 7.201 1.00 34.19 275 THR A N 1
ATOM 2122 C CA . THR A 1 275 ? 42.062 -29.454 6.959 1.00 34.19 275 THR A CA 1
ATOM 2123 C C . THR A 1 275 ? 42.489 -30.469 8.019 1.00 34.19 275 THR A C 1
ATOM 2125 O O . THR A 1 275 ? 43.649 -30.876 8.040 1.00 34.19 275 THR A O 1
ATOM 2128 N N . GLN A 1 276 ? 41.581 -30.881 8.906 1.00 32.19 276 GLN A N 1
ATOM 2129 C CA . GLN A 1 276 ? 41.786 -32.065 9.741 1.00 32.19 276 GLN A CA 1
ATOM 2130 C C . GLN A 1 276 ? 40.921 -33.209 9.224 1.00 32.19 276 GLN A C 1
ATOM 2132 O O . GLN A 1 276 ? 39.695 -33.131 9.193 1.00 32.19 276 GLN A O 1
ATOM 2137 N N . ALA A 1 277 ? 41.610 -34.261 8.795 1.00 34.62 277 ALA A N 1
ATOM 2138 C CA . ALA A 1 277 ? 41.057 -35.572 8.534 1.00 34.62 277 ALA A CA 1
ATOM 2139 C C . ALA A 1 277 ? 40.723 -36.245 9.872 1.00 34.62 277 ALA A C 1
ATOM 2141 O O . ALA A 1 277 ? 41.586 -36.366 10.741 1.00 34.62 277 ALA A O 1
ATOM 2142 N N . SER A 1 278 ? 39.487 -36.709 10.026 1.00 31.92 278 SER A N 1
ATOM 2143 C CA . SER A 1 278 ? 39.101 -37.624 11.098 1.00 31.92 278 SER A CA 1
ATOM 2144 C C . SER A 1 278 ? 38.822 -38.984 10.478 1.00 31.92 278 SER A C 1
ATOM 2146 O O . SER A 1 278 ? 37.763 -39.213 9.903 1.00 31.92 278 SER A O 1
ATOM 2148 N N . GLY A 1 279 ? 39.802 -39.876 10.578 1.00 32.44 279 GLY A N 1
ATOM 2149 C CA . GLY A 1 279 ? 39.558 -41.309 10.553 1.00 32.44 279 GLY A CA 1
ATOM 2150 C C . GLY A 1 279 ? 39.548 -41.792 11.992 1.00 32.44 279 GLY A C 1
ATOM 2151 O O . GLY A 1 279 ? 40.538 -41.583 12.680 1.00 32.44 279 GLY A O 1
ATOM 2152 N N . LEU A 1 280 ? 38.460 -42.418 12.437 1.00 33.06 280 LEU A N 1
ATOM 2153 C CA . LEU A 1 280 ? 38.489 -43.393 13.522 1.00 33.06 280 LEU A CA 1
ATOM 2154 C C . LEU A 1 280 ? 37.348 -44.397 13.335 1.00 33.06 280 LEU A C 1
ATOM 2156 O O . LEU A 1 280 ? 36.237 -44.071 12.926 1.00 33.06 280 LEU A O 1
ATOM 2160 N N . THR A 1 281 ? 37.741 -45.634 13.579 1.00 31.86 281 THR A N 1
ATOM 2161 C CA . THR A 1 281 ? 37.143 -46.925 13.269 1.00 31.86 281 THR A CA 1
ATOM 2162 C C . THR A 1 281 ? 35.997 -47.329 14.191 1.00 31.86 281 THR A C 1
ATOM 2164 O O . THR A 1 281 ? 35.961 -46.972 15.366 1.00 31.86 281 THR A O 1
ATOM 2167 N N . GLU A 1 282 ? 35.114 -48.155 13.632 1.00 32.69 282 GLU A N 1
ATOM 2168 C CA . GLU A 1 282 ? 34.054 -48.914 14.294 1.00 32.69 282 GLU A CA 1
ATOM 2169 C C . GLU A 1 282 ? 34.570 -49.821 15.424 1.00 32.69 282 GLU A C 1
ATOM 2171 O O . GLU A 1 282 ? 35.571 -50.519 15.269 1.00 32.69 282 GLU A O 1
ATOM 2176 N N . ALA A 1 283 ? 33.802 -49.905 16.514 1.00 30.14 283 ALA A N 1
ATOM 2177 C CA . ALA A 1 283 ? 33.638 -51.132 17.291 1.00 30.14 283 ALA A CA 1
ATOM 2178 C C . ALA A 1 283 ? 32.288 -51.110 18.027 1.00 30.14 283 ALA A C 1
ATOM 2180 O O . ALA A 1 283 ? 31.855 -50.093 18.566 1.00 30.14 283 ALA A O 1
ATOM 2181 N N . ALA A 1 284 ? 31.623 -52.258 17.985 1.00 31.72 284 ALA A N 1
ATOM 2182 C CA . ALA A 1 284 ? 30.222 -52.490 18.286 1.00 31.72 284 ALA A CA 1
ATOM 2183 C C . ALA A 1 284 ? 29.857 -52.462 19.780 1.00 31.72 284 ALA A C 1
ATOM 2185 O O . ALA A 1 284 ? 30.644 -52.872 20.628 1.00 31.72 284 ALA A O 1
ATOM 2186 N N . CYS A 1 285 ? 28.588 -52.158 20.076 1.00 26.56 285 CYS A N 1
ATOM 2187 C CA . CYS A 1 285 ? 27.828 -52.950 21.045 1.00 26.56 285 CYS A CA 1
ATOM 2188 C C . CYS A 1 285 ? 26.319 -52.834 20.784 1.00 26.56 285 CYS A C 1
ATOM 2190 O O . CYS A 1 285 ? 25.759 -51.745 20.681 1.00 26.56 285 CYS A O 1
ATOM 2192 N N . ALA A 1 286 ? 25.687 -53.993 20.626 1.00 30.72 286 ALA A N 1
ATOM 2193 C CA . ALA A 1 286 ? 24.293 -54.176 20.264 1.00 30.72 286 ALA A CA 1
ATOM 2194 C C . ALA A 1 286 ? 23.364 -54.084 21.481 1.00 30.72 286 ALA A C 1
ATOM 2196 O O . ALA A 1 286 ? 23.656 -54.676 22.515 1.00 30.72 286 ALA A O 1
ATOM 2197 N N . VAL A 1 287 ? 22.183 -53.483 21.307 1.00 28.08 287 VAL A N 1
ATOM 2198 C CA . VAL A 1 287 ? 20.983 -53.826 22.085 1.00 28.08 287 VAL A CA 1
ATOM 2199 C C . VAL A 1 287 ? 19.783 -53.847 21.138 1.00 28.08 287 VAL A C 1
ATOM 2201 O O . VAL A 1 287 ? 19.454 -52.858 20.490 1.00 28.08 287 VAL A O 1
ATOM 2204 N N . ARG A 1 288 ? 19.168 -55.029 21.029 1.00 32.19 288 ARG A N 1
ATOM 2205 C CA . ARG A 1 288 ? 17.948 -55.324 20.265 1.00 32.19 288 ARG A CA 1
ATOM 2206 C C . ARG A 1 288 ? 16.714 -54.793 20.993 1.00 32.19 288 ARG A C 1
ATOM 2208 O O . ARG A 1 288 ? 16.628 -54.980 22.201 1.00 32.19 288 ARG A O 1
ATOM 2215 N N . LEU A 1 289 ? 15.709 -54.332 20.243 1.00 29.58 289 LEU A N 1
ATOM 2216 C CA . LEU A 1 289 ? 14.297 -54.485 20.614 1.00 29.58 289 LEU A CA 1
ATOM 2217 C C . LEU A 1 289 ? 13.378 -54.485 19.376 1.00 29.58 289 LEU A C 1
ATOM 2219 O O . LEU A 1 289 ? 13.200 -53.481 18.701 1.00 29.58 289 LEU A O 1
ATOM 2223 N N . SER A 1 290 ? 12.862 -55.689 19.117 1.00 27.36 290 SER A N 1
ATOM 2224 C CA . SER A 1 290 ? 11.569 -56.102 18.552 1.00 27.36 290 SER A CA 1
ATOM 2225 C C . SER A 1 290 ? 10.832 -55.214 17.537 1.00 27.36 290 SER A C 1
ATOM 2227 O O . SER A 1 290 ? 10.204 -54.219 17.888 1.00 27.36 290 SER A O 1
ATOM 2229 N N . THR A 1 291 ? 10.770 -55.698 16.295 1.00 28.81 291 THR A N 1
ATOM 2230 C CA . THR A 1 291 ? 9.784 -55.329 15.272 1.00 28.81 291 THR A CA 1
ATOM 2231 C C . THR A 1 291 ? 8.707 -56.415 15.171 1.00 28.81 291 THR A C 1
ATOM 2233 O O . THR A 1 291 ? 9.016 -57.589 14.974 1.00 28.81 291 THR A O 1
ATOM 2236 N N . HIS A 1 292 ? 7.434 -56.022 15.275 1.00 31.84 292 HIS A N 1
ATOM 2237 C CA . HIS A 1 292 ? 6.296 -56.827 14.824 1.00 31.84 292 HIS A CA 1
ATOM 2238 C C . HIS A 1 292 ? 5.705 -56.234 13.542 1.00 31.84 292 HIS A C 1
ATOM 2240 O O . HIS A 1 292 ? 5.721 -55.025 13.320 1.00 31.84 292 HIS A O 1
ATOM 2246 N N . ALA A 1 293 ? 5.252 -57.155 12.698 1.00 34.41 293 ALA A N 1
ATOM 2247 C CA . ALA A 1 293 ? 4.927 -57.022 11.289 1.00 34.41 293 ALA A CA 1
ATOM 2248 C C . ALA A 1 293 ? 3.687 -56.167 10.982 1.00 34.41 293 ALA A C 1
ATOM 2250 O O . ALA A 1 293 ? 2.710 -56.189 11.729 1.00 34.41 293 ALA A O 1
ATOM 2251 N N . VAL A 1 294 ? 3.696 -55.527 9.808 1.00 33.47 294 VAL A N 1
ATOM 2252 C CA . VAL A 1 294 ? 2.480 -55.153 9.076 1.00 33.47 294 VAL A CA 1
ATOM 2253 C C . VAL A 1 294 ? 2.628 -55.599 7.622 1.00 33.47 294 VAL A C 1
ATOM 2255 O O . VAL A 1 294 ? 3.659 -55.405 6.984 1.00 33.47 294 VAL A O 1
ATOM 2258 N N . THR A 1 295 ? 1.571 -56.267 7.188 1.00 32.75 295 THR A N 1
ATOM 2259 C CA . THR A 1 295 ? 1.348 -57.056 5.982 1.00 32.75 295 THR A CA 1
ATOM 2260 C C . THR A 1 295 ? 1.423 -56.251 4.682 1.00 32.75 295 THR A C 1
ATOM 2262 O O . THR A 1 295 ? 0.940 -55.122 4.604 1.00 32.75 295 THR A O 1
ATOM 2265 N N . GLU A 1 296 ? 1.990 -56.883 3.655 1.00 32.19 296 GLU A N 1
ATOM 2266 C CA . GLU A 1 296 ? 2.058 -56.425 2.265 1.00 32.19 296 GLU A CA 1
ATOM 2267 C C . GLU A 1 296 ? 0.668 -56.290 1.612 1.00 32.19 296 GLU A C 1
ATOM 2269 O O . GLU A 1 296 ? -0.217 -57.124 1.814 1.00 32.19 296 GLU A O 1
ATOM 2274 N N . VAL A 1 297 ? 0.505 -55.266 0.767 1.00 36.34 297 VAL A N 1
ATOM 2275 C CA . VAL A 1 297 ? -0.606 -55.112 -0.190 1.00 36.34 297 VAL A CA 1
ATOM 2276 C C . VAL A 1 297 ? 0.002 -54.904 -1.591 1.00 36.34 297 VAL A C 1
ATOM 2278 O O . VAL A 1 297 ? 1.028 -54.227 -1.693 1.00 36.34 297 VAL A O 1
ATOM 2281 N N . PRO A 1 298 ? -0.565 -55.479 -2.674 1.00 40.62 298 PRO A N 1
ATOM 2282 C CA . PRO A 1 298 ? 0.139 -55.644 -3.945 1.00 40.62 298 PRO A CA 1
ATOM 2283 C C . PRO A 1 298 ? 0.238 -54.363 -4.779 1.00 40.62 298 PRO A C 1
ATOM 2285 O O . PRO A 1 298 ? -0.698 -53.569 -4.870 1.00 40.62 298 PRO A O 1
ATOM 2288 N N . VAL A 1 299 ? 1.375 -54.241 -5.463 1.00 36.53 299 VAL A N 1
ATOM 2289 C CA . VAL A 1 299 ? 1.733 -53.199 -6.430 1.00 36.53 299 VAL A CA 1
ATOM 2290 C C . VAL A 1 299 ? 0.911 -53.346 -7.716 1.00 36.53 299 VAL A C 1
ATOM 2292 O O . VAL A 1 299 ? 1.018 -54.352 -8.417 1.00 36.53 299 VAL A O 1
ATOM 2295 N N . ALA A 1 300 ? 0.138 -52.314 -8.060 1.00 37.16 300 ALA A N 1
ATOM 2296 C CA . ALA A 1 300 ? -0.430 -52.122 -9.393 1.00 37.16 300 ALA A CA 1
ATOM 2297 C C . ALA A 1 300 ? 0.417 -51.116 -10.196 1.00 37.16 300 ALA A C 1
ATOM 2299 O O . ALA A 1 300 ? 0.942 -50.147 -9.653 1.00 37.16 300 ALA A O 1
ATOM 2300 N N . HIS A 1 301 ? 0.550 -51.400 -11.493 1.00 40.97 301 HIS A N 1
ATOM 2301 C CA . HIS A 1 301 ? 1.327 -50.703 -12.525 1.00 40.97 301 HIS A CA 1
ATOM 2302 C C . HIS A 1 301 ? 1.370 -49.165 -12.428 1.00 40.97 301 HIS A C 1
ATOM 2304 O O . HIS A 1 301 ? 0.338 -48.499 -12.481 1.00 40.97 301 HIS A O 1
ATOM 2310 N N . VAL A 1 302 ? 2.588 -48.614 -12.440 1.00 37.00 302 VAL A N 1
ATOM 2311 C CA . VAL A 1 302 ? 2.867 -47.189 -12.677 1.00 37.00 302 VAL A CA 1
ATOM 2312 C C . VAL A 1 302 ? 3.171 -46.988 -14.171 1.00 37.00 302 VAL A C 1
ATOM 2314 O O . VAL A 1 302 ? 4.120 -47.598 -14.667 1.00 37.00 302 VAL A O 1
ATOM 2317 N N . PRO A 1 303 ? 2.413 -46.160 -14.915 1.00 38.34 303 PRO A N 1
ATOM 2318 C CA . PRO A 1 303 ? 2.797 -45.746 -16.261 1.00 38.34 303 PRO A CA 1
ATOM 2319 C C . PRO A 1 303 ? 3.935 -44.714 -16.203 1.00 38.34 303 PRO A C 1
ATOM 2321 O O . PRO A 1 303 ? 3.969 -43.853 -15.324 1.00 38.34 303 PRO A O 1
ATOM 2324 N N . GLY A 1 304 ? 4.884 -44.838 -17.137 1.00 43.12 304 GLY A N 1
ATOM 2325 C CA . GLY A 1 304 ? 6.103 -44.029 -17.216 1.00 43.12 304 GLY A CA 1
ATOM 2326 C C . GLY A 1 304 ? 5.869 -42.518 -17.381 1.00 43.12 304 GLY A C 1
ATOM 2327 O O . GLY A 1 304 ? 4.766 -42.086 -17.724 1.00 43.12 304 GLY A O 1
ATOM 2328 N N . PRO A 1 305 ? 6.909 -41.701 -17.133 1.00 37.50 305 PRO A N 1
ATOM 2329 C CA . PRO A 1 305 ? 6.785 -40.254 -17.042 1.00 37.50 305 PRO A CA 1
ATOM 2330 C C . PRO A 1 305 ? 6.411 -39.650 -18.396 1.00 37.50 305 PRO A C 1
ATOM 2332 O O . PRO A 1 305 ? 7.095 -39.843 -19.402 1.00 37.50 305 PRO A O 1
ATOM 2335 N N . ALA A 1 306 ? 5.310 -38.901 -18.397 1.00 36.41 306 ALA A N 1
ATOM 2336 C CA . ALA A 1 306 ? 4.869 -38.116 -19.534 1.00 36.41 306 ALA A CA 1
ATOM 2337 C C . ALA A 1 306 ? 5.907 -37.034 -19.865 1.00 36.41 306 ALA A C 1
ATOM 2339 O O . ALA A 1 306 ? 6.333 -36.260 -19.006 1.00 36.41 306 ALA A O 1
ATOM 2340 N N . VAL A 1 307 ? 6.290 -36.995 -21.138 1.00 36.94 307 VAL A N 1
ATOM 2341 C CA . VAL A 1 307 ? 7.114 -35.954 -21.750 1.00 36.94 307 VAL A CA 1
ATOM 2342 C C . VAL A 1 307 ? 6.414 -34.605 -21.571 1.00 36.94 307 VAL A C 1
ATOM 2344 O O . VAL A 1 307 ? 5.317 -34.393 -22.085 1.00 36.94 307 VAL A O 1
ATOM 2347 N N . VAL A 1 308 ? 7.044 -33.699 -20.824 1.00 37.00 308 VAL A N 1
ATOM 2348 C CA . VAL A 1 308 ? 6.584 -32.315 -20.653 1.00 37.00 308 VAL A CA 1
ATOM 2349 C C . VAL A 1 308 ? 6.843 -31.563 -21.966 1.00 37.00 308 VAL A C 1
ATOM 2351 O O . VAL A 1 308 ? 7.988 -31.553 -22.425 1.00 37.00 308 VAL A O 1
ATOM 2354 N N . PRO A 1 309 ? 5.835 -30.937 -22.601 1.00 36.94 309 PRO A N 1
ATOM 2355 C CA . PRO A 1 309 ? 6.075 -30.144 -23.793 1.00 36.94 309 PRO A CA 1
ATOM 2356 C C . PRO A 1 309 ? 6.777 -28.833 -23.430 1.00 36.94 309 PRO A C 1
ATOM 2358 O O . PRO A 1 309 ? 6.457 -28.183 -22.434 1.00 36.94 309 PRO A O 1
ATOM 2361 N N . ALA A 1 310 ? 7.733 -28.447 -24.273 1.00 35.84 310 ALA A N 1
ATOM 2362 C CA . ALA A 1 310 ? 8.485 -27.206 -24.172 1.00 35.84 310 ALA A CA 1
ATOM 2363 C C . ALA A 1 310 ? 7.550 -25.983 -24.180 1.00 35.84 310 ALA A C 1
ATOM 2365 O O . ALA A 1 310 ? 6.832 -25.732 -25.151 1.00 35.84 310 ALA A O 1
ATOM 2366 N N . VAL A 1 311 ? 7.585 -25.203 -23.097 1.00 37.00 311 VAL A N 1
ATOM 2367 C CA . VAL A 1 311 ? 6.845 -23.944 -22.958 1.00 37.00 311 VAL A CA 1
ATOM 2368 C C . VAL A 1 311 ? 7.521 -22.885 -23.826 1.00 37.00 311 VAL A C 1
ATOM 2370 O O . VAL A 1 311 ? 8.500 -22.256 -23.437 1.00 37.00 311 VAL A O 1
ATOM 2373 N N . SER A 1 312 ? 6.997 -22.709 -25.034 1.00 37.03 312 SER A N 1
ATOM 2374 C CA . SER A 1 312 ? 7.344 -21.598 -25.918 1.00 37.03 312 SER A CA 1
ATOM 2375 C C . SER A 1 312 ? 6.376 -20.438 -25.659 1.00 37.03 312 SER A C 1
ATOM 2377 O O . SER A 1 312 ? 5.185 -20.580 -25.923 1.00 37.03 312 SER A O 1
ATOM 2379 N N . GLY A 1 313 ? 6.868 -19.299 -25.152 1.00 36.47 313 GLY A N 1
ATOM 2380 C CA . GLY A 1 313 ? 6.103 -18.041 -25.099 1.00 36.47 313 GLY A CA 1
ATOM 2381 C C . GLY A 1 313 ? 6.331 -17.175 -23.853 1.00 36.47 313 GLY A C 1
ATOM 2382 O O . GLY A 1 313 ? 5.436 -17.032 -23.026 1.00 36.47 313 GLY A O 1
ATOM 2383 N N . LEU A 1 314 ? 7.506 -16.547 -23.735 1.00 42.28 314 LEU A N 1
ATOM 2384 C CA . LEU A 1 314 ? 7.857 -15.567 -22.690 1.00 42.28 314 LEU A CA 1
ATOM 2385 C C . LEU A 1 314 ? 7.189 -14.189 -22.915 1.00 42.28 314 LEU A C 1
ATOM 2387 O O . LEU A 1 314 ? 7.860 -13.171 -23.068 1.00 42.28 314 LEU A O 1
ATOM 2391 N N . SER A 1 315 ? 5.855 -14.140 -22.951 1.00 43.19 315 SER A N 1
ATOM 2392 C CA . SER A 1 315 ? 5.095 -12.873 -22.902 1.00 43.19 315 SER A CA 1
ATOM 2393 C C . SER A 1 315 ? 3.778 -12.956 -22.118 1.00 43.19 315 SER A C 1
ATOM 2395 O O . SER A 1 315 ? 2.932 -12.065 -22.214 1.00 43.19 315 SER A O 1
ATOM 2397 N N . GLY A 1 316 ? 3.593 -14.005 -21.314 1.00 50.50 316 GLY A N 1
ATOM 2398 C CA . GLY A 1 316 ? 2.434 -14.137 -20.439 1.00 50.50 316 GLY A CA 1
ATOM 2399 C C . GLY A 1 316 ? 2.606 -13.299 -19.177 1.00 50.50 316 GLY A C 1
ATOM 2400 O O . GLY A 1 316 ? 3.455 -13.605 -18.346 1.00 50.50 316 GLY A O 1
ATOM 2401 N N . PHE A 1 317 ? 1.790 -12.259 -18.997 1.00 60.78 317 PHE A N 1
ATOM 2402 C CA . PHE A 1 317 ? 1.576 -11.713 -17.657 1.00 60.78 317 PHE A CA 1
ATOM 2403 C C . PHE A 1 317 ? 1.039 -12.843 -16.780 1.00 60.78 317 PHE A C 1
ATOM 2405 O O . PHE A 1 317 ? -0.029 -13.386 -17.077 1.00 60.78 317 PHE A O 1
ATOM 2412 N N . GLU A 1 318 ? 1.783 -13.213 -15.736 1.00 82.12 318 GLU A N 1
ATOM 2413 C CA . GLU A 1 318 ? 1.348 -14.234 -14.787 1.00 82.12 318 GLU A CA 1
ATOM 2414 C C . GLU A 1 318 ? -0.019 -13.832 -14.228 1.00 82.12 318 GLU A C 1
ATOM 2416 O O . GLU A 1 318 ? -0.185 -12.793 -13.579 1.00 82.12 318 GLU A O 1
ATOM 2421 N N . THR A 1 319 ? -1.029 -14.629 -14.575 1.00 90.44 319 THR A N 1
ATOM 2422 C CA . THR A 1 319 ? -2.381 -14.440 -14.068 1.00 90.44 319 THR A CA 1
ATOM 2423 C C . THR A 1 319 ? -2.411 -14.977 -12.646 1.00 90.44 319 THR A C 1
ATOM 2425 O O . THR A 1 319 ? -2.161 -16.158 -12.419 1.00 90.44 319 THR A O 1
ATOM 2428 N N . LEU A 1 320 ? -2.710 -14.106 -11.690 1.00 92.88 320 LEU A N 1
ATOM 2429 C CA . LEU A 1 320 ? -2.818 -14.450 -10.282 1.00 92.88 320 LEU A CA 1
ATOM 2430 C C . LEU A 1 320 ? -4.182 -15.097 -10.028 1.00 92.88 320 LEU A C 1
ATOM 2432 O O . LEU A 1 320 ? -5.228 -14.548 -10.383 1.00 92.88 320 LEU A O 1
ATOM 2436 N N . THR A 1 321 ? -4.180 -16.269 -9.400 1.00 93.31 321 THR A N 1
ATOM 2437 C CA . THR A 1 321 ? -5.402 -17.013 -9.079 1.00 93.31 321 THR A CA 1
ATOM 2438 C C . THR A 1 321 ? -5.751 -16.865 -7.599 1.00 93.31 321 THR A C 1
ATOM 2440 O O . THR A 1 321 ? -4.915 -17.188 -6.752 1.00 93.31 321 THR A O 1
ATOM 2443 N N . PRO A 1 322 ? -6.973 -16.422 -7.257 1.00 96.06 322 PRO A N 1
ATOM 2444 C CA . PRO A 1 322 ? -7.438 -16.413 -5.874 1.00 96.06 322 PRO A CA 1
ATOM 2445 C C . PRO A 1 322 ? -7.477 -17.821 -5.269 1.00 96.06 322 PRO A C 1
ATOM 2447 O O . PRO A 1 322 ? -7.861 -18.778 -5.941 1.00 96.06 322 PRO A O 1
ATOM 2450 N N . VAL A 1 323 ? -7.120 -17.938 -3.990 1.00 95.06 323 VAL A N 1
ATOM 2451 C CA . VAL A 1 323 ? -7.085 -19.200 -3.236 1.00 95.06 323 VAL A CA 1
ATOM 2452 C C . VAL A 1 323 ? -8.007 -19.097 -2.024 1.00 95.06 323 VAL A C 1
ATOM 2454 O O . VAL A 1 323 ? -7.998 -18.091 -1.314 1.00 95.06 323 VAL A O 1
ATOM 2457 N N . SER A 1 324 ? -8.800 -20.138 -1.770 1.00 96.12 324 SER A N 1
ATOM 2458 C CA . SER A 1 324 ? -9.631 -20.240 -0.566 1.00 96.12 324 SER A CA 1
ATOM 2459 C C . SER A 1 324 ? -8.836 -20.813 0.609 1.00 96.12 324 SER A C 1
ATOM 2461 O O . SER A 1 324 ? -8.179 -21.842 0.483 1.00 96.12 324 SER A O 1
ATOM 2463 N N . ILE A 1 325 ? -8.918 -20.152 1.760 1.00 95.44 325 ILE A N 1
ATOM 2464 C CA . ILE A 1 325 ? -8.161 -20.449 2.977 1.00 95.44 325 ILE A CA 1
ATOM 2465 C C . ILE A 1 325 ? -9.150 -20.545 4.139 1.00 95.44 325 ILE A C 1
ATOM 2467 O O . ILE A 1 325 ? -9.968 -19.646 4.335 1.00 95.44 325 ILE A O 1
ATOM 2471 N N . ALA A 1 326 ? -9.087 -21.624 4.915 1.00 96.62 326 ALA A N 1
ATOM 2472 C CA . ALA A 1 326 ? -9.855 -21.755 6.148 1.00 96.62 326 ALA A CA 1
ATOM 2473 C C . ALA A 1 326 ? -9.053 -21.177 7.326 1.00 96.62 326 ALA A C 1
ATOM 2475 O O . ALA A 1 326 ? -7.934 -21.616 7.579 1.00 96.62 326 ALA A O 1
ATOM 2476 N N . HIS A 1 327 ? -9.618 -20.205 8.039 1.00 95.19 327 HIS A N 1
ATOM 2477 C CA . HIS A 1 327 ? -9.007 -19.552 9.198 1.00 95.19 327 HIS A CA 1
ATOM 2478 C C . HIS A 1 327 ? -10.096 -19.187 10.218 1.00 95.19 327 HIS A C 1
ATOM 2480 O O . HIS A 1 327 ? -11.140 -18.658 9.837 1.00 95.19 327 HIS A O 1
ATOM 2486 N N . ASP A 1 328 ? -9.902 -19.518 11.499 1.00 93.94 328 ASP A N 1
ATOM 2487 C CA . ASP A 1 328 ? -10.877 -19.286 12.583 1.00 93.94 328 ASP A CA 1
ATOM 2488 C C . ASP A 1 328 ? -12.312 -19.753 12.268 1.00 93.94 328 ASP A C 1
ATOM 2490 O O . ASP A 1 328 ? -13.308 -19.073 12.535 1.00 93.94 328 ASP A O 1
ATOM 2494 N N . GLY A 1 329 ? -12.430 -20.926 11.637 1.00 94.88 329 GLY A N 1
ATOM 2495 C CA . GLY A 1 329 ? -13.721 -21.500 11.246 1.00 94.88 329 GLY A CA 1
ATOM 2496 C C . GLY A 1 329 ? -14.450 -20.729 10.137 1.00 94.88 329 GLY A C 1
ATOM 2497 O O . GLY A 1 329 ? -15.630 -20.979 9.895 1.00 94.88 329 GLY A O 1
ATOM 2498 N N . LYS A 1 330 ? -13.777 -19.792 9.457 1.00 95.62 330 LYS A N 1
ATOM 2499 C CA . LYS A 1 330 ? -14.292 -19.048 8.303 1.00 95.62 330 LYS A CA 1
ATOM 2500 C C . LYS A 1 330 ? -13.440 -19.322 7.073 1.00 95.62 330 LYS A C 1
ATOM 2502 O O . LYS A 1 330 ? -12.224 -19.455 7.153 1.00 95.62 330 LYS A O 1
ATOM 2507 N N . THR A 1 331 ? -14.084 -19.363 5.915 1.00 96.94 331 THR A N 1
ATOM 2508 C CA . THR A 1 331 ? -13.383 -19.420 4.632 1.00 96.94 331 THR A CA 1
ATOM 2509 C C . THR A 1 331 ? -13.164 -18.004 4.121 1.00 96.94 331 THR A C 1
ATOM 2511 O O . THR A 1 331 ? -14.112 -17.234 3.967 1.00 96.94 331 THR A O 1
ATOM 2514 N N . HIS A 1 332 ? -11.910 -17.670 3.855 1.00 97.31 332 HIS A N 1
ATOM 2515 C CA . HIS A 1 332 ? -11.488 -16.431 3.224 1.00 97.31 332 HIS A CA 1
ATOM 2516 C C . HIS A 1 332 ? -10.947 -16.734 1.833 1.00 97.31 332 HIS A C 1
ATOM 2518 O O . HIS A 1 332 ? -10.298 -17.756 1.637 1.00 97.31 332 HIS A O 1
ATOM 2524 N N . THR A 1 333 ? -11.177 -15.846 0.872 1.00 97.56 333 THR A N 1
ATOM 2525 C CA . THR A 1 333 ? -10.487 -15.916 -0.418 1.00 97.56 333 THR A CA 1
ATOM 2526 C C . THR A 1 333 ? -9.382 -14.875 -0.430 1.00 97.56 333 THR A C 1
ATOM 2528 O O . THR A 1 333 ? -9.656 -13.696 -0.217 1.00 97.56 333 THR A O 1
ATOM 2531 N N . ALA A 1 334 ? -8.145 -15.295 -0.671 1.00 96.94 334 ALA A N 1
ATOM 2532 C CA . ALA A 1 334 ? -6.996 -14.405 -0.763 1.00 96.94 334 ALA A CA 1
ATOM 2533 C C . ALA A 1 334 ? -6.375 -14.457 -2.161 1.00 96.94 334 ALA A C 1
ATOM 2535 O O . ALA A 1 334 ? -6.256 -15.522 -2.769 1.00 96.94 334 ALA A O 1
ATOM 2536 N N . LEU A 1 335 ? -5.969 -13.299 -2.671 1.00 96.19 335 LEU A N 1
ATOM 2537 C CA . LEU A 1 335 ? -5.147 -13.171 -3.865 1.00 96.19 335 LEU A CA 1
ATOM 2538 C C . LEU A 1 335 ? -3.684 -13.076 -3.437 1.00 96.19 335 LEU A C 1
ATOM 2540 O O . LEU A 1 335 ? -3.288 -12.085 -2.821 1.00 96.19 335 LEU A O 1
ATOM 2544 N N . ARG A 1 336 ? -2.902 -14.107 -3.764 1.00 93.56 336 ARG A N 1
ATOM 2545 C CA . ARG A 1 336 ? -1.468 -14.142 -3.465 1.00 93.56 336 ARG A CA 1
ATOM 2546 C C . ARG A 1 336 ? -0.720 -13.193 -4.390 1.00 93.56 336 ARG A C 1
ATOM 2548 O O . ARG A 1 336 ? -0.890 -13.274 -5.605 1.00 93.56 336 ARG A O 1
ATOM 2555 N N . LEU A 1 337 ? 0.079 -12.298 -3.814 1.00 89.94 337 LEU A N 1
ATOM 2556 C CA . LEU A 1 337 ? 0.826 -11.303 -4.593 1.00 89.94 337 LEU A CA 1
ATOM 2557 C C . LEU A 1 337 ? 2.238 -11.763 -4.959 1.00 89.94 337 LEU A C 1
ATOM 2559 O O . LEU A 1 337 ? 2.808 -11.260 -5.926 1.00 89.94 337 LEU A O 1
ATOM 2563 N N . LEU A 1 338 ? 2.802 -12.710 -4.206 1.00 83.62 338 LEU A N 1
ATOM 2564 C CA . LEU A 1 338 ? 4.105 -13.280 -4.530 1.00 83.62 338 LEU A CA 1
ATOM 2565 C C . LEU A 1 338 ? 3.977 -14.367 -5.608 1.00 83.62 338 LEU A C 1
ATOM 2567 O O . LEU A 1 338 ? 3.077 -15.207 -5.515 1.00 83.62 338 LEU A O 1
ATOM 2571 N N . PRO A 1 339 ? 4.882 -14.390 -6.601 1.00 74.06 339 PRO A N 1
ATOM 2572 C CA . PRO A 1 339 ? 4.953 -15.477 -7.565 1.00 74.06 339 PRO A CA 1
ATOM 2573 C C . PRO A 1 339 ? 5.486 -16.757 -6.904 1.00 74.06 339 PRO A C 1
ATOM 2575 O O . PRO A 1 339 ? 6.278 -16.713 -5.961 1.00 74.06 339 PRO A O 1
ATOM 2578 N N . GLY A 1 340 ? 5.059 -17.911 -7.415 1.00 72.12 340 GLY A N 1
ATOM 2579 C CA . GLY A 1 340 ? 5.568 -19.223 -7.014 1.00 72.12 340 GLY A CA 1
ATOM 2580 C C . GLY A 1 340 ? 4.477 -20.291 -6.870 1.00 72.12 340 GLY A C 1
ATOM 2581 O O . GLY A 1 340 ? 3.299 -19.964 -6.721 1.00 72.12 340 GLY A O 1
ATOM 2582 N N . PRO A 1 341 ? 4.848 -21.584 -6.877 1.00 70.12 341 PRO A N 1
ATOM 2583 C CA . PRO A 1 341 ? 3.889 -22.688 -6.779 1.00 70.12 341 PRO A CA 1
ATOM 2584 C C . PRO A 1 341 ? 3.179 -22.742 -5.416 1.00 70.12 341 PRO A C 1
ATOM 2586 O O . PRO A 1 341 ? 2.044 -23.205 -5.318 1.00 70.12 341 PRO A O 1
ATOM 2589 N N . SER A 1 342 ? 3.824 -22.250 -4.355 1.00 73.62 342 SER A N 1
ATOM 2590 C CA . SER A 1 342 ? 3.273 -22.250 -2.997 1.00 73.62 342 SER A CA 1
ATOM 2591 C C . SER A 1 342 ? 3.968 -21.226 -2.083 1.00 73.62 342 SER A C 1
ATOM 2593 O O . SER A 1 342 ? 4.549 -21.623 -1.071 1.00 73.62 342 SER A O 1
ATOM 2595 N N . PRO A 1 343 ? 3.972 -19.922 -2.422 1.00 75.94 343 PRO A N 1
ATOM 2596 C CA . PRO A 1 343 ? 4.598 -18.920 -1.569 1.00 75.94 343 PRO A CA 1
ATOM 2597 C C . PRO A 1 343 ? 3.918 -18.894 -0.190 1.00 75.94 343 PRO A C 1
ATOM 2599 O O . PRO A 1 343 ? 2.701 -19.123 -0.110 1.00 75.94 343 PRO A O 1
ATOM 2602 N N . PRO A 1 344 ? 4.681 -18.637 0.889 1.00 80.44 344 PRO A N 1
ATOM 2603 C CA . PRO A 1 344 ? 4.103 -18.432 2.207 1.00 80.44 344 PRO A CA 1
ATOM 2604 C C . PRO A 1 344 ? 3.131 -17.252 2.158 1.00 80.44 344 PRO A C 1
ATOM 2606 O O . PRO A 1 344 ? 3.344 -16.287 1.421 1.00 80.44 344 PRO A O 1
ATOM 2609 N N . TYR A 1 345 ? 2.057 -17.336 2.941 1.00 82.88 345 TYR A N 1
ATOM 2610 C CA . TYR A 1 345 ? 1.090 -16.249 3.031 1.00 82.88 345 TYR A CA 1
ATOM 2611 C C . TYR A 1 345 ? 1.761 -15.000 3.573 1.00 82.88 345 TYR A C 1
ATOM 2613 O O . TYR A 1 345 ? 2.460 -15.041 4.588 1.00 82.88 345 TYR A O 1
ATOM 2621 N N . THR A 1 346 ? 1.524 -13.883 2.899 1.00 88.44 346 THR A N 1
ATOM 2622 C CA . THR A 1 346 ? 2.103 -12.606 3.290 1.00 88.44 346 THR A CA 1
ATOM 2623 C C . THR A 1 346 ? 1.036 -11.697 3.887 1.00 88.44 346 THR A C 1
ATOM 2625 O O . THR A 1 346 ? -0.133 -11.762 3.500 1.00 88.44 346 THR A O 1
ATOM 2628 N N . PRO A 1 347 ? 1.412 -10.759 4.774 1.00 87.94 347 PRO A N 1
ATOM 2629 C CA . PRO A 1 347 ? 0.496 -9.718 5.243 1.00 87.94 347 PRO A CA 1
ATOM 2630 C C . PRO A 1 347 ? 0.059 -8.743 4.132 1.00 87.94 347 PRO A C 1
ATOM 2632 O O . PRO A 1 347 ? -0.686 -7.800 4.413 1.00 87.94 347 PRO A O 1
ATOM 2635 N N . PHE A 1 348 ? 0.536 -8.942 2.898 1.00 89.06 348 PHE A N 1
ATOM 2636 C CA . PHE A 1 348 ? 0.223 -8.143 1.718 1.00 89.06 348 PHE A CA 1
ATOM 2637 C C . PHE A 1 348 ? -0.784 -8.823 0.786 1.00 89.06 348 PHE A C 1
ATOM 2639 O O . PHE A 1 348 ? -1.351 -8.141 -0.066 1.00 89.06 348 PHE A O 1
ATOM 2646 N N . ASP A 1 349 ? -1.046 -10.123 0.955 1.00 95.88 349 ASP A N 1
ATOM 2647 C CA . ASP A 1 349 ? -2.038 -10.836 0.150 1.00 95.88 349 ASP A CA 1
ATOM 2648 C C . ASP A 1 349 ? -3.416 -10.183 0.311 1.00 95.88 349 ASP A C 1
ATOM 2650 O O . ASP A 1 349 ? -3.807 -9.772 1.405 1.00 95.88 349 ASP A O 1
ATOM 2654 N N . MET A 1 350 ? -4.166 -10.044 -0.781 1.00 97.56 350 MET A N 1
ATOM 2655 C CA . MET A 1 350 ? -5.413 -9.277 -0.763 1.00 97.56 350 MET A CA 1
ATOM 2656 C C . MET A 1 350 ? -6.588 -10.185 -0.421 1.00 97.56 350 MET A C 1
ATOM 2658 O O . MET A 1 350 ? -6.905 -11.101 -1.177 1.00 97.56 350 MET A O 1
ATOM 2662 N N . VAL A 1 351 ? -7.290 -9.912 0.678 1.00 98.06 351 VAL A N 1
ATOM 2663 C CA . VAL A 1 351 ? -8.529 -10.628 1.014 1.00 98.06 351 VAL A CA 1
ATOM 2664 C C . VAL A 1 351 ? -9.651 -10.134 0.102 1.00 98.06 351 VAL A C 1
ATOM 2666 O O . VAL A 1 351 ? -10.094 -8.989 0.211 1.00 98.06 351 VAL A O 1
ATOM 2669 N N . LEU A 1 352 ? -10.125 -10.995 -0.792 1.00 98.19 352 LEU A N 1
ATOM 2670 C CA . LEU A 1 352 ? -11.157 -10.697 -1.781 1.00 98.19 352 LEU A CA 1
ATOM 2671 C C . LEU A 1 352 ? -12.566 -11.051 -1.268 1.00 98.19 352 LEU A C 1
ATOM 2673 O O . LEU A 1 352 ? -12.721 -11.949 -0.435 1.00 98.19 352 LEU A O 1
ATOM 2677 N N . PRO A 1 353 ? -13.617 -10.374 -1.770 1.00 97.88 353 PRO A N 1
ATOM 2678 C CA . PRO A 1 353 ? -14.994 -10.799 -1.569 1.00 97.88 353 PRO A CA 1
ATOM 2679 C C . PRO A 1 353 ? -15.303 -12.021 -2.446 1.00 97.88 353 PRO A C 1
ATOM 2681 O O . PRO A 1 353 ? -14.466 -12.478 -3.227 1.00 97.88 353 PRO A O 1
ATOM 2684 N N . GLU A 1 354 ? -16.513 -12.559 -2.334 1.00 96.81 354 GLU A N 1
ATOM 2685 C CA . GLU A 1 354 ? -16.967 -13.680 -3.168 1.00 96.81 354 GLU A CA 1
ATOM 2686 C C . GLU A 1 354 ? -16.989 -13.302 -4.666 1.00 96.81 354 GLU A C 1
ATOM 2688 O O . GLU A 1 354 ? -17.201 -12.126 -4.981 1.00 96.81 354 GLU A O 1
ATOM 2693 N N . PRO A 1 355 ? -16.809 -14.263 -5.601 1.00 97.06 355 PRO A N 1
ATOM 2694 C CA . PRO A 1 355 ? -16.777 -13.989 -7.046 1.00 97.06 355 PRO A CA 1
ATOM 2695 C C . PRO A 1 355 ? -17.997 -13.206 -7.549 1.00 97.06 355 PRO A C 1
ATOM 2697 O O . PRO A 1 355 ? -17.875 -12.340 -8.415 1.00 97.06 355 PRO A O 1
ATOM 2700 N N . MET A 1 356 ? -19.163 -13.442 -6.939 1.00 96.44 356 MET A N 1
ATOM 2701 C CA . MET A 1 356 ? -20.409 -12.731 -7.232 1.00 96.44 356 MET A CA 1
ATOM 2702 C C . MET A 1 356 ? -20.286 -11.204 -7.096 1.00 96.44 356 MET A C 1
ATOM 2704 O O . MET A 1 356 ? -20.979 -10.472 -7.795 1.00 96.44 356 MET A O 1
ATOM 2708 N N . ALA A 1 357 ? -19.382 -10.693 -6.250 1.00 96.88 357 ALA A N 1
ATOM 2709 C CA . ALA A 1 357 ? -19.151 -9.253 -6.110 1.00 96.88 357 ALA A CA 1
ATOM 2710 C C . ALA A 1 357 ? -18.634 -8.595 -7.405 1.00 96.88 357 ALA A C 1
ATOM 2712 O O . ALA A 1 357 ? -18.807 -7.388 -7.591 1.00 96.88 357 ALA A O 1
ATOM 2713 N N . PHE A 1 358 ? -18.024 -9.378 -8.300 1.00 96.56 358 PHE A N 1
ATOM 2714 C CA . PHE A 1 358 ? -17.444 -8.935 -9.572 1.00 96.56 358 PHE A CA 1
ATOM 2715 C C . PHE A 1 358 ? -18.368 -9.163 -10.776 1.00 96.56 358 PHE A C 1
ATOM 2717 O O . PHE A 1 358 ? -18.091 -8.662 -11.864 1.00 96.56 358 PHE A O 1
ATOM 2724 N N . CYS A 1 359 ? -19.462 -9.904 -10.596 1.00 95.31 359 CYS A N 1
ATOM 2725 C CA . CYS A 1 359 ? -20.379 -10.252 -11.676 1.00 95.31 359 CYS A CA 1
ATOM 2726 C C . CYS A 1 359 ? -21.452 -9.170 -11.851 1.00 95.31 359 CYS A C 1
ATOM 2728 O O . CYS A 1 359 ? -21.957 -8.623 -10.868 1.00 95.31 359 CYS A O 1
ATOM 2730 N N . ASP A 1 360 ? -21.825 -8.869 -13.095 1.00 93.19 360 ASP A N 1
ATOM 2731 C CA . ASP A 1 360 ? -22.964 -7.992 -13.373 1.00 93.19 360 ASP A CA 1
ATOM 2732 C C . ASP A 1 360 ? -24.264 -8.729 -13.002 1.00 93.19 360 ASP A C 1
ATOM 2734 O O . ASP A 1 360 ? -24.502 -9.812 -13.533 1.00 93.19 360 ASP A O 1
ATOM 2738 N N . PRO A 1 361 ? -25.123 -8.188 -12.117 1.00 92.19 361 PRO A N 1
ATOM 2739 C CA . PRO A 1 361 ? -26.354 -8.866 -11.706 1.00 92.19 361 PRO A CA 1
ATOM 2740 C C . PRO A 1 361 ? -27.334 -9.117 -12.864 1.00 92.19 361 PRO A C 1
ATOM 2742 O O . PRO A 1 361 ? -28.229 -9.948 -12.731 1.00 92.19 361 PRO A O 1
ATOM 2745 N N . THR A 1 362 ? -27.190 -8.408 -13.988 1.00 93.88 362 THR A N 1
ATOM 2746 C CA . THR A 1 362 ? -28.007 -8.611 -15.194 1.00 93.88 362 THR A CA 1
ATOM 2747 C C . THR A 1 362 ? -27.481 -9.728 -16.093 1.00 93.88 362 THR A C 1
ATOM 2749 O O . THR A 1 362 ? -28.234 -10.269 -16.902 1.00 93.88 362 THR A O 1
ATOM 2752 N N . ASN A 1 363 ? -26.209 -10.101 -15.939 1.00 88.44 363 ASN A N 1
ATOM 2753 C CA . ASN A 1 363 ? -25.547 -11.106 -16.751 1.00 88.44 363 ASN A CA 1
ATOM 2754 C C . ASN A 1 363 ? -25.246 -12.331 -15.881 1.00 88.44 363 ASN A C 1
ATOM 2756 O O . ASN A 1 363 ? -24.293 -12.334 -15.107 1.00 88.44 363 ASN A O 1
ATOM 2760 N N . MET A 1 364 ? -26.065 -13.380 -15.997 1.00 79.00 364 MET A N 1
ATOM 2761 C CA . MET A 1 364 ? -25.943 -14.625 -15.216 1.00 79.00 364 MET A CA 1
ATOM 2762 C C . MET A 1 364 ? -24.741 -15.499 -15.628 1.00 79.00 364 MET A C 1
ATOM 2764 O O . MET A 1 364 ? -24.837 -16.723 -15.706 1.00 79.00 364 MET A O 1
ATOM 2768 N N . THR A 1 365 ? -23.599 -14.891 -15.938 1.00 77.50 365 THR A N 1
ATOM 2769 C CA . THR A 1 365 ? -22.358 -15.620 -16.198 1.00 77.50 365 THR A CA 1
ATOM 2770 C C . THR A 1 365 ? -21.862 -16.333 -14.944 1.00 77.50 365 THR A C 1
ATOM 2772 O O . THR A 1 365 ? -22.120 -15.900 -13.826 1.00 77.50 365 THR A O 1
ATOM 2775 N N . VAL A 1 366 ? -21.111 -17.414 -15.169 1.00 78.44 366 VAL A N 1
ATOM 2776 C CA . VAL A 1 366 ? -20.459 -18.250 -14.151 1.00 78.44 366 VAL A CA 1
ATOM 2777 C C . VAL A 1 366 ? -19.739 -17.402 -13.099 1.00 78.44 366 VAL A C 1
ATOM 2779 O O . VAL A 1 366 ? -18.985 -16.497 -13.459 1.00 78.44 366 VAL A O 1
ATOM 2782 N N . ASP A 1 367 ? -19.923 -17.759 -11.823 1.00 87.06 367 ASP A N 1
ATOM 2783 C CA . ASP A 1 367 ? -19.261 -17.179 -10.649 1.00 87.06 367 ASP A CA 1
ATOM 2784 C C . ASP A 1 367 ? -17.732 -17.306 -10.742 1.00 87.06 367 ASP A C 1
ATOM 2786 O O . ASP A 1 367 ? -17.115 -18.219 -10.187 1.00 87.06 367 ASP A O 1
ATOM 2790 N N . ARG A 1 368 ? -17.093 -16.388 -11.472 1.00 94.25 368 ARG A N 1
ATOM 2791 C CA . ARG A 1 368 ? -15.648 -16.393 -11.701 1.00 94.25 368 ARG A CA 1
ATOM 2792 C C . ARG A 1 368 ? -15.045 -15.039 -11.369 1.00 94.25 368 ARG A C 1
ATOM 2794 O O . ARG A 1 368 ? -15.572 -13.990 -11.725 1.00 94.25 368 ARG A O 1
ATOM 2801 N N . TYR A 1 369 ? -13.894 -15.078 -10.706 1.00 96.75 369 TYR A N 1
ATOM 2802 C CA . TYR A 1 369 ? -13.082 -13.888 -10.499 1.00 96.75 369 TYR A CA 1
ATOM 2803 C C . TYR A 1 369 ? -12.574 -13.321 -11.835 1.00 96.75 369 TYR A C 1
ATOM 2805 O O . TYR A 1 369 ? -12.269 -14.096 -12.750 1.00 96.75 369 TYR A O 1
ATOM 2813 N N . PRO A 1 370 ? -12.432 -11.988 -11.952 1.00 96.12 370 PRO A N 1
ATOM 2814 C CA . PRO A 1 370 ? -11.747 -11.386 -13.087 1.00 96.12 370 PRO A CA 1
ATOM 2815 C C . PRO A 1 370 ? -10.279 -11.838 -13.133 1.00 96.12 370 PRO A C 1
ATOM 2817 O O . PRO A 1 370 ? -9.724 -12.324 -12.147 1.00 96.12 370 PRO A O 1
ATOM 2820 N N . ALA A 1 371 ? -9.635 -11.672 -14.289 1.00 95.56 371 ALA A N 1
ATOM 2821 C CA . ALA A 1 371 ? -8.215 -11.973 -14.429 1.00 95.56 371 ALA A CA 1
ATOM 2822 C C . ALA A 1 371 ? -7.375 -10.956 -13.642 1.00 95.56 371 ALA A C 1
ATOM 2824 O O . ALA A 1 371 ? -7.253 -9.786 -14.027 1.00 95.56 371 ALA A O 1
ATOM 2825 N N . PHE A 1 372 ? -6.783 -11.413 -12.541 1.00 95.81 372 PHE A N 1
ATOM 2826 C CA . PHE A 1 372 ? -5.805 -10.636 -11.795 1.00 95.81 372 PHE A CA 1
ATOM 2827 C C . PHE A 1 372 ? -4.413 -10.850 -12.384 1.00 95.81 372 PHE A C 1
ATOM 2829 O O . PHE A 1 372 ? -4.054 -11.941 -12.806 1.00 95.81 372 PHE A O 1
ATOM 2836 N N . THR A 1 373 ? -3.621 -9.795 -12.420 1.00 93.62 373 THR A N 1
ATOM 2837 C CA . THR A 1 373 ? -2.242 -9.745 -12.903 1.00 93.62 373 THR A CA 1
ATOM 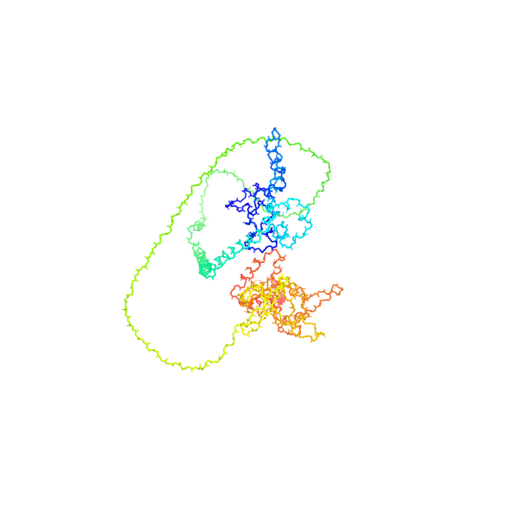2838 C C . THR A 1 373 ? -1.454 -8.867 -11.943 1.00 93.62 373 THR A C 1
ATOM 2840 O O . THR A 1 373 ? -2.037 -8.044 -11.232 1.00 93.62 373 THR A O 1
ATOM 2843 N N . SER A 1 374 ? -0.127 -8.947 -11.983 1.00 87.75 374 SER A N 1
ATOM 2844 C CA . SER A 1 374 ? 0.747 -8.066 -11.195 1.00 87.75 374 SER A CA 1
ATOM 2845 C C . SER A 1 374 ? 0.499 -6.562 -11.420 1.00 87.75 374 SER A C 1
ATOM 2847 O O . SER A 1 374 ? 0.854 -5.738 -10.583 1.00 87.75 374 SER A O 1
ATOM 2849 N N . ARG A 1 375 ? -0.139 -6.176 -12.535 1.00 87.00 375 ARG A N 1
ATOM 2850 C CA . ARG A 1 375 ? -0.456 -4.774 -12.862 1.00 87.00 375 ARG A CA 1
ATOM 2851 C C . ARG A 1 375 ? -1.763 -4.274 -12.250 1.00 87.00 375 ARG A C 1
ATOM 2853 O O . ARG A 1 375 ? -1.907 -3.072 -12.046 1.00 87.00 375 ARG A O 1
ATOM 2860 N N . ASN A 1 376 ? -2.722 -5.164 -11.995 1.00 92.88 376 ASN A N 1
ATOM 2861 C CA . ASN A 1 376 ? -4.068 -4.803 -11.535 1.00 92.88 376 ASN A CA 1
ATOM 2862 C C . ASN A 1 376 ? -4.402 -5.369 -10.139 1.00 92.88 376 ASN A C 1
ATOM 2864 O O . ASN A 1 376 ? -5.541 -5.258 -9.687 1.00 92.88 376 ASN A O 1
ATOM 2868 N N . CYS A 1 377 ? -3.416 -5.929 -9.434 1.00 91.44 377 CYS A N 1
ATOM 2869 C CA . CYS A 1 377 ? -3.526 -6.406 -8.056 1.00 91.44 377 CYS A CA 1
ATOM 2870 C C . CYS A 1 377 ? -3.252 -5.284 -7.031 1.00 91.44 377 CYS A C 1
ATOM 2872 O O . CYS A 1 377 ? -2.381 -5.382 -6.171 1.00 91.44 377 CYS A O 1
ATOM 2874 N N . ASN A 1 378 ? -3.990 -4.179 -7.144 1.00 94.00 378 ASN A N 1
ATOM 2875 C CA . ASN A 1 378 ? -4.028 -3.105 -6.147 1.00 94.00 378 ASN A CA 1
ATOM 2876 C C . ASN A 1 378 ? -5.484 -2.757 -5.816 1.00 94.00 378 ASN A C 1
ATOM 2878 O O . ASN A 1 378 ? -6.380 -3.013 -6.623 1.00 94.00 378 ASN A O 1
ATOM 2882 N N . TRP A 1 379 ? -5.736 -2.178 -4.636 1.00 96.31 379 TRP A N 1
ATOM 2883 C CA . TRP A 1 379 ? -7.106 -1.941 -4.163 1.00 96.31 379 TRP A CA 1
ATOM 2884 C C . TRP A 1 379 ? -7.934 -1.085 -5.122 1.00 96.31 379 TRP A C 1
ATOM 2886 O O . TRP A 1 379 ? -9.065 -1.453 -5.412 1.00 96.31 379 TRP A O 1
ATOM 2896 N N . THR A 1 380 ? -7.362 -0.022 -5.693 1.00 95.12 380 THR A N 1
ATOM 2897 C CA . THR A 1 380 ? -8.045 0.837 -6.675 1.00 95.12 380 THR A CA 1
ATOM 2898 C C . THR A 1 380 ? -8.519 0.047 -7.897 1.00 95.12 380 THR A C 1
ATOM 2900 O O . THR A 1 380 ? -9.657 0.191 -8.338 1.00 95.12 380 THR A O 1
ATOM 2903 N N . SER A 1 381 ? -7.670 -0.838 -8.421 1.00 96.19 381 SER A N 1
ATOM 2904 C CA . SER A 1 381 ? -8.005 -1.681 -9.572 1.00 96.19 381 SER A CA 1
ATOM 2905 C C . SER A 1 381 ? -9.059 -2.727 -9.212 1.00 96.19 381 SER A C 1
ATOM 2907 O O . SER A 1 381 ? -10.019 -2.904 -9.956 1.00 96.19 381 SER A O 1
ATOM 2909 N N . VAL A 1 382 ? -8.926 -3.383 -8.054 1.00 97.25 382 VAL A N 1
ATOM 2910 C CA . VAL A 1 382 ? -9.922 -4.348 -7.557 1.00 97.25 382 VAL A CA 1
ATOM 2911 C C . VAL A 1 382 ? -11.279 -3.672 -7.356 1.00 97.25 382 VAL A C 1
ATOM 2913 O O . VAL A 1 382 ? -12.306 -4.252 -7.701 1.00 97.25 382 VAL A O 1
ATOM 2916 N N . PHE A 1 383 ? -11.299 -2.433 -6.861 1.00 97.50 383 PHE A N 1
ATOM 2917 C CA . PHE A 1 383 ? -12.529 -1.674 -6.658 1.00 97.50 383 PHE A CA 1
ATOM 2918 C C . PHE A 1 383 ? -13.237 -1.354 -7.970 1.00 97.50 383 PHE A C 1
ATOM 2920 O O . PHE A 1 383 ? -14.438 -1.590 -8.079 1.00 97.50 383 PHE A O 1
ATOM 2927 N N . ALA A 1 384 ? -12.497 -0.946 -9.003 1.00 96.94 384 ALA A N 1
ATOM 2928 C CA . ALA A 1 384 ? -13.061 -0.704 -10.332 1.00 96.94 384 ALA A CA 1
ATOM 2929 C C . ALA A 1 384 ? -13.705 -1.960 -10.966 1.00 96.94 384 ALA A C 1
ATOM 2931 O O . ALA A 1 384 ? -14.587 -1.855 -11.827 1.00 96.94 384 ALA A O 1
ATOM 2932 N N . MET A 1 385 ? -13.283 -3.156 -10.540 1.00 97.31 385 MET A N 1
ATOM 2933 C CA . MET A 1 385 ? -13.841 -4.429 -11.006 1.00 97.31 385 MET A CA 1
ATOM 2934 C C . MET A 1 385 ? -15.104 -4.859 -10.243 1.00 97.31 385 MET A C 1
ATOM 2936 O O . MET A 1 385 ? -15.836 -5.714 -10.739 1.00 97.31 385 MET A O 1
ATOM 2940 N N . ILE A 1 386 ? -15.395 -4.288 -9.070 1.00 97.56 386 ILE A N 1
ATOM 2941 C CA . ILE A 1 386 ? -16.567 -4.662 -8.267 1.00 97.56 386 ILE A CA 1
ATOM 2942 C C . ILE A 1 386 ? -17.846 -4.100 -8.899 1.00 97.56 386 ILE A C 1
ATOM 2944 O O . ILE A 1 386 ? -17.961 -2.908 -9.179 1.00 97.56 386 ILE A O 1
ATOM 2948 N N . LYS A 1 387 ? -18.836 -4.975 -9.098 1.00 96.50 387 LYS A N 1
ATOM 2949 C CA . LYS A 1 387 ? -20.151 -4.648 -9.673 1.00 96.50 387 LYS A CA 1
ATOM 2950 C C . LYS A 1 387 ? -21.284 -4.720 -8.653 1.00 96.50 387 LYS A C 1
ATOM 2952 O O . LYS A 1 387 ? -22.288 -4.032 -8.811 1.00 96.50 387 LYS A O 1
ATOM 2957 N N . GLN A 1 388 ? -21.114 -5.496 -7.582 1.00 96.06 388 GLN A N 1
ATOM 2958 C CA . GLN A 1 388 ? -22.128 -5.693 -6.542 1.00 96.06 388 GLN A CA 1
ATOM 2959 C C . GLN A 1 388 ? -21.574 -5.342 -5.150 1.00 96.06 388 GLN A C 1
ATOM 2961 O O . GLN A 1 388 ? -21.244 -6.232 -4.361 1.00 96.06 388 GLN A O 1
ATOM 2966 N N . PRO A 1 389 ? -21.491 -4.043 -4.801 1.00 96.94 389 PRO A N 1
ATOM 2967 C CA . PRO A 1 389 ? -20.870 -3.601 -3.552 1.00 96.94 389 PRO A CA 1
ATOM 2968 C C . PRO A 1 389 ? -21.580 -4.132 -2.297 1.00 96.94 389 PRO A C 1
ATOM 2970 O O . PRO A 1 389 ? -20.947 -4.316 -1.261 1.00 96.94 389 PRO A O 1
ATOM 2973 N N . ALA A 1 390 ? -22.879 -4.443 -2.364 1.00 95.50 390 ALA A N 1
ATOM 2974 C CA . ALA A 1 390 ? -23.633 -4.977 -1.225 1.00 95.50 390 ALA A CA 1
ATOM 2975 C C . ALA A 1 390 ? -23.052 -6.294 -0.663 1.00 95.50 390 ALA A C 1
ATOM 2977 O O . ALA A 1 390 ? -23.220 -6.582 0.524 1.00 95.50 390 ALA A O 1
ATOM 2978 N N . LEU A 1 391 ? -22.339 -7.069 -1.491 1.00 96.50 391 LEU A N 1
ATOM 2979 C CA . LEU A 1 391 ? -21.692 -8.323 -1.094 1.00 96.50 391 LEU A CA 1
ATOM 2980 C C . LEU A 1 391 ? -20.381 -8.105 -0.322 1.00 96.50 391 LEU A C 1
ATOM 2982 O O . LEU A 1 391 ? -19.924 -9.001 0.389 1.00 96.50 391 LEU A O 1
ATOM 2986 N N . LEU A 1 392 ? -19.802 -6.901 -0.384 1.00 97.69 392 LEU A N 1
ATOM 2987 C CA . LEU A 1 392 ? -18.540 -6.580 0.285 1.00 97.69 392 LEU A CA 1
ATOM 2988 C C . LEU A 1 392 ? -18.654 -6.653 1.805 1.00 97.69 392 LEU A C 1
ATOM 2990 O O . LEU A 1 392 ? -17.697 -7.040 2.471 1.00 97.69 392 LEU A O 1
ATOM 2994 N N . TRP A 1 393 ? -19.826 -6.348 2.373 1.00 97.31 393 TRP A N 1
ATOM 2995 C CA . TRP A 1 393 ? -20.028 -6.393 3.823 1.00 97.31 393 TRP A CA 1
ATOM 2996 C C . TRP A 1 393 ? -19.703 -7.764 4.427 1.00 97.31 393 TRP A C 1
ATOM 2998 O O . TRP A 1 393 ? -19.187 -7.842 5.539 1.00 97.31 393 TRP A O 1
ATOM 3008 N N . LYS A 1 394 ? -19.975 -8.861 3.711 1.00 96.44 394 LYS A N 1
ATOM 3009 C CA . LYS A 1 394 ? -19.705 -10.214 4.215 1.00 96.44 394 LYS A CA 1
ATOM 3010 C C . LYS A 1 394 ? -18.205 -10.441 4.442 1.00 96.44 394 LYS A C 1
ATOM 3012 O O . LYS A 1 394 ? -17.833 -10.981 5.482 1.00 96.44 394 LYS A O 1
ATOM 3017 N N . ALA A 1 395 ? -17.368 -9.987 3.508 1.00 97.06 395 ALA A N 1
ATOM 3018 C CA . ALA A 1 395 ? -15.919 -10.183 3.536 1.00 97.06 395 ALA A CA 1
ATOM 3019 C C . ALA A 1 395 ? -15.172 -9.085 4.311 1.00 97.06 395 ALA A C 1
ATOM 3021 O O . ALA A 1 395 ? -14.232 -9.365 5.059 1.00 97.06 395 ALA A O 1
ATOM 3022 N N . TRP A 1 396 ? -15.590 -7.830 4.142 1.00 97.94 396 TRP A N 1
ATOM 3023 C CA . TRP A 1 396 ? -14.816 -6.656 4.546 1.00 97.94 396 TRP A CA 1
ATOM 3024 C C . TRP A 1 396 ? -15.408 -5.873 5.707 1.00 97.94 396 TRP A C 1
ATOM 3026 O O . TRP A 1 396 ? -14.807 -4.885 6.108 1.00 97.94 396 TRP A O 1
ATOM 3036 N N . ARG A 1 397 ? -16.546 -6.275 6.290 1.00 97.00 397 ARG A N 1
ATOM 3037 C CA . ARG A 1 397 ? -17.075 -5.561 7.463 1.00 97.00 397 ARG A CA 1
ATOM 3038 C C . ARG A 1 397 ? -16.021 -5.430 8.572 1.00 97.00 397 ARG A C 1
ATOM 3040 O O . ARG A 1 397 ? -15.245 -6.373 8.788 1.00 97.00 397 ARG A O 1
ATOM 3047 N N . PRO A 1 398 ? -16.034 -4.309 9.317 1.00 97.62 398 PRO A N 1
ATOM 3048 C CA . PRO A 1 398 ? -15.277 -4.228 10.552 1.00 97.62 398 PRO A CA 1
ATOM 3049 C C . PRO A 1 398 ? -15.746 -5.311 11.520 1.00 97.62 398 PRO A C 1
ATOM 3051 O O . PRO A 1 398 ? -16.882 -5.802 11.456 1.00 97.62 398 PRO A O 1
ATOM 3054 N N . GLU A 1 399 ? -14.857 -5.678 12.427 1.00 96.44 399 GLU A N 1
ATOM 3055 C CA . GLU A 1 399 ? -15.186 -6.642 13.461 1.00 96.44 399 GLU A CA 1
ATOM 3056 C C . GLU A 1 399 ? -16.101 -6.027 14.520 1.00 96.44 399 GLU A C 1
ATOM 3058 O O . GLU A 1 399 ? -16.427 -4.834 14.505 1.00 96.44 399 GLU A O 1
ATOM 3063 N N . SER A 1 400 ? -16.562 -6.862 15.449 1.00 96.94 400 SER A N 1
ATOM 3064 C CA . SER A 1 400 ? -17.277 -6.340 16.605 1.00 96.94 400 SER A CA 1
ATOM 3065 C C . SER A 1 400 ? -16.344 -5.437 17.410 1.00 96.94 400 SER A C 1
ATOM 3067 O O . SER A 1 400 ? -15.139 -5.670 17.466 1.00 96.94 400 SER A O 1
ATOM 3069 N N . LEU A 1 401 ? -16.890 -4.429 18.088 1.00 96.94 401 LEU A N 1
ATOM 3070 C CA . LEU A 1 401 ? -16.064 -3.524 18.883 1.00 96.94 401 LEU A CA 1
ATOM 3071 C C . LEU A 1 401 ? -15.246 -4.263 19.963 1.00 96.94 401 LEU A C 1
ATOM 3073 O O . LEU A 1 401 ? -14.167 -3.812 20.317 1.00 96.94 401 LEU A O 1
ATOM 3077 N N . GLY A 1 402 ? -15.744 -5.398 20.467 1.00 96.88 402 GLY A N 1
ATOM 3078 C CA . GLY A 1 402 ? -15.031 -6.238 21.434 1.00 96.88 402 GLY A CA 1
ATOM 3079 C C . GLY A 1 402 ? -13.877 -7.053 20.846 1.00 96.88 402 GLY A C 1
ATOM 3080 O O . GLY A 1 402 ? -13.050 -7.529 21.611 1.00 96.88 402 GLY A O 1
ATOM 3081 N N . SER A 1 403 ? -13.810 -7.194 19.520 1.00 96.62 403 SER A N 1
ATOM 3082 C CA . SER A 1 403 ? -12.713 -7.882 18.833 1.00 96.62 403 SER A CA 1
ATOM 3083 C C . SER A 1 403 ? -11.456 -7.015 18.729 1.00 96.62 403 SER A C 1
ATOM 3085 O O . SER A 1 403 ? -10.359 -7.538 18.578 1.00 96.62 403 SER A O 1
ATOM 3087 N N . TYR A 1 404 ? -11.596 -5.690 18.835 1.00 97.69 404 TYR A N 1
ATOM 3088 C CA . TYR A 1 404 ? -10.460 -4.777 18.835 1.00 97.69 404 TYR A CA 1
ATOM 3089 C C . TYR A 1 404 ? -9.890 -4.652 20.258 1.00 97.69 404 TYR A C 1
ATOM 3091 O O . TYR A 1 404 ? -10.596 -4.168 21.148 1.00 97.69 404 TYR A O 1
ATOM 3099 N N . PRO A 1 405 ? -8.623 -5.036 20.504 1.00 97.06 405 PRO A N 1
ATOM 3100 C CA . PRO A 1 405 ? -7.999 -4.894 21.819 1.00 97.06 405 PRO A CA 1
ATOM 3101 C C . PRO A 1 405 ? -7.718 -3.429 22.180 1.00 97.06 405 PRO A C 1
ATOM 3103 O O . PRO A 1 405 ? -7.661 -3.089 23.359 1.00 97.06 405 PRO A O 1
ATOM 3106 N N . ASN A 1 406 ? -7.551 -2.560 21.179 1.00 97.81 406 ASN A N 1
ATOM 3107 C CA . ASN A 1 406 ? -7.233 -1.145 21.348 1.00 97.81 406 ASN A CA 1
ATOM 3108 C C . ASN A 1 406 ? -7.757 -0.304 20.162 1.00 97.81 406 ASN A C 1
ATOM 3110 O O . ASN A 1 406 ? -8.126 -0.827 19.106 1.00 97.81 406 ASN A O 1
ATOM 3114 N N . VAL A 1 407 ? -7.797 1.016 20.346 1.00 97.94 407 VAL A N 1
ATOM 3115 C CA . VAL A 1 407 ? -8.193 2.023 19.350 1.00 97.94 407 VAL A CA 1
ATOM 3116 C C . VAL A 1 407 ? -7.209 2.039 18.180 1.00 97.94 407 VAL A C 1
ATOM 3118 O O . VAL A 1 407 ? -7.623 2.278 17.047 1.00 97.94 407 VAL A O 1
ATOM 3121 N N . ARG A 1 408 ? -5.929 1.714 18.417 1.00 97.94 408 ARG A N 1
ATOM 3122 C CA . ARG A 1 408 ? -4.903 1.625 17.365 1.00 97.94 408 ARG A CA 1
ATOM 3123 C C . ARG A 1 408 ? -5.257 0.587 16.296 1.00 97.94 408 ARG A C 1
ATOM 3125 O O . ARG A 1 408 ? -5.235 0.937 15.124 1.00 97.94 408 ARG A O 1
ATOM 3132 N N . LEU A 1 409 ? -5.630 -0.642 16.659 1.00 97.56 409 LEU A N 1
ATOM 3133 C CA . LEU A 1 409 ? -6.017 -1.670 15.678 1.00 97.56 409 LEU A CA 1
ATOM 3134 C C . LEU A 1 409 ? -7.340 -1.338 14.973 1.00 97.56 409 LEU A C 1
ATOM 3136 O O . LEU A 1 409 ? -7.514 -1.664 13.799 1.00 97.56 409 LEU A O 1
ATOM 3140 N N . LEU A 1 410 ? -8.262 -0.650 15.655 1.00 98.19 410 LEU A N 1
ATOM 3141 C CA . LEU A 1 410 ? -9.480 -0.133 15.025 1.00 98.19 410 LEU A CA 1
ATOM 3142 C C . LEU A 1 410 ? -9.138 0.909 13.952 1.00 98.19 410 LEU A C 1
ATOM 3144 O O . LEU A 1 410 ? -9.641 0.826 12.832 1.00 98.19 410 LEU A O 1
ATOM 3148 N N . TRP A 1 411 ? -8.261 1.860 14.279 1.00 98.19 411 TRP A N 1
ATOM 3149 C CA . TRP A 1 411 ? -7.792 2.875 13.338 1.00 98.19 411 TRP A CA 1
ATOM 3150 C C . TRP A 1 411 ? -6.979 2.271 12.193 1.00 98.19 411 TRP A C 1
ATOM 3152 O O . TRP A 1 411 ? -7.178 2.644 11.043 1.00 98.19 411 TRP A O 1
ATOM 3162 N N . GLN A 1 412 ? -6.137 1.276 12.471 1.00 97.75 412 GLN A N 1
ATOM 3163 C CA . GLN A 1 412 ? -5.406 0.554 11.435 1.00 97.75 412 GLN A CA 1
ATOM 3164 C C . GLN A 1 412 ? -6.363 -0.123 10.445 1.00 97.75 412 GLN A C 1
ATOM 3166 O O . GLN A 1 412 ? -6.187 0.004 9.238 1.00 97.75 412 GLN A O 1
ATOM 3171 N N . ALA A 1 413 ? -7.435 -0.761 10.928 1.00 98.06 413 ALA A N 1
ATOM 3172 C CA . ALA A 1 413 ? -8.466 -1.323 10.055 1.00 98.06 413 ALA A CA 1
ATOM 3173 C C . ALA A 1 413 ? -9.172 -0.256 9.191 1.00 98.06 413 ALA A C 1
ATOM 3175 O O . ALA A 1 413 ? -9.598 -0.552 8.072 1.00 98.06 413 ALA A O 1
ATOM 3176 N N . TRP A 1 414 ? -9.295 0.978 9.695 1.00 98.19 414 TRP A N 1
ATOM 3177 C CA . TRP A 1 414 ? -9.826 2.114 8.941 1.00 98.19 414 TRP A CA 1
ATOM 3178 C C . TRP A 1 414 ? -8.865 2.590 7.849 1.00 98.19 414 TRP A C 1
ATOM 3180 O O . TRP A 1 414 ? -9.271 2.702 6.692 1.00 98.19 414 TRP A O 1
ATOM 3190 N N . ASP A 1 415 ? -7.611 2.842 8.216 1.00 97.56 415 ASP A N 1
ATOM 3191 C CA . ASP A 1 415 ? -6.666 3.590 7.389 1.00 97.56 415 ASP A CA 1
ATOM 3192 C C . ASP A 1 415 ? -5.760 2.708 6.519 1.00 97.56 415 ASP A C 1
ATOM 3194 O O . ASP A 1 415 ? -5.504 3.026 5.361 1.00 97.56 415 ASP A O 1
ATOM 3198 N N . GLU A 1 416 ? -5.326 1.564 7.044 1.00 95.94 416 GLU A N 1
ATOM 3199 C CA . GLU A 1 416 ? -4.410 0.642 6.361 1.00 95.94 416 GLU A CA 1
ATOM 3200 C C . GLU A 1 416 ? -5.071 -0.679 5.945 1.00 95.94 416 GLU A C 1
ATOM 3202 O O . GLU A 1 416 ? -4.506 -1.431 5.148 1.00 95.94 416 GLU A O 1
ATOM 3207 N N . GLY A 1 417 ? -6.245 -0.980 6.498 1.00 97.69 417 GLY A N 1
ATOM 3208 C CA . GLY A 1 417 ? -6.931 -2.257 6.336 1.00 97.69 417 GLY A CA 1
ATOM 3209 C C . GLY A 1 417 ? -6.616 -3.252 7.453 1.00 97.69 417 GLY A C 1
ATOM 3210 O O . GLY A 1 417 ? -5.601 -3.167 8.142 1.00 97.69 417 GLY A O 1
ATOM 3211 N N . ALA A 1 418 ? -7.530 -4.197 7.672 1.00 97.38 418 ALA A N 1
ATOM 3212 C CA . ALA A 1 418 ? -7.397 -5.185 8.741 1.00 97.38 418 ALA A CA 1
ATOM 3213 C C . ALA A 1 418 ? -6.586 -6.400 8.272 1.00 97.38 418 ALA A C 1
ATOM 3215 O O . ALA A 1 418 ? -6.948 -7.042 7.282 1.00 97.38 418 ALA A O 1
ATOM 3216 N N . LEU A 1 419 ? -5.520 -6.727 9.001 1.00 96.31 419 LEU A N 1
ATOM 3217 C CA . LEU A 1 419 ? -4.738 -7.943 8.800 1.00 96.31 419 LEU A CA 1
ATOM 3218 C C . LEU A 1 419 ? -5.487 -9.156 9.372 1.00 96.31 419 LEU A C 1
ATOM 3220 O O . LEU A 1 419 ? -6.004 -9.097 10.484 1.00 96.31 419 LEU A O 1
ATOM 3224 N N . ILE A 1 420 ? -5.528 -10.244 8.611 1.00 96.25 420 ILE A N 1
ATOM 3225 C CA . ILE A 1 420 ? -5.947 -11.573 9.051 1.00 96.25 420 ILE A CA 1
ATOM 3226 C C . ILE A 1 420 ? -4.695 -12.452 9.001 1.00 96.25 420 ILE A C 1
ATOM 3228 O O . ILE A 1 420 ? -4.174 -12.736 7.916 1.00 96.25 420 ILE A O 1
ATOM 3232 N N . GLU A 1 421 ? -4.174 -12.830 10.166 1.00 93.62 421 GLU A N 1
ATOM 3233 C CA . GLU A 1 421 ? -2.925 -13.590 10.271 1.00 93.62 421 GLU A CA 1
ATOM 3234 C C . GLU A 1 421 ? -3.010 -14.909 9.486 1.00 93.62 421 GLU A C 1
ATOM 3236 O O . GLU A 1 421 ? -3.977 -15.657 9.589 1.00 93.62 421 GLU A O 1
ATOM 3241 N N . GLY A 1 422 ? -2.013 -15.183 8.640 1.00 93.12 422 GLY A N 1
ATOM 3242 C CA . GLY A 1 422 ? -1.986 -16.384 7.795 1.00 93.12 422 GLY A CA 1
ATOM 3243 C C . GLY A 1 422 ? -2.945 -16.382 6.594 1.00 93.12 422 GLY A C 1
ATOM 3244 O O . GLY A 1 422 ? -3.000 -17.380 5.882 1.00 93.12 422 GLY A O 1
ATOM 3245 N N . VAL A 1 423 ? -3.680 -15.292 6.342 1.00 96.06 423 VAL A N 1
ATOM 3246 C CA . VAL A 1 423 ? -4.578 -15.162 5.177 1.00 96.06 423 VAL A CA 1
ATOM 3247 C C . VAL A 1 423 ? -4.186 -13.985 4.286 1.00 96.06 423 VAL A C 1
ATOM 3249 O O . VAL A 1 423 ? -4.101 -14.145 3.073 1.00 96.06 423 VAL A O 1
ATOM 3252 N N . GLY A 1 424 ? -3.995 -12.798 4.867 1.00 96.31 424 GLY A N 1
ATOM 3253 C CA . GLY A 1 424 ? -3.742 -11.565 4.121 1.00 96.31 424 GLY A CA 1
ATOM 3254 C C . GLY A 1 424 ? -4.416 -10.352 4.756 1.00 96.31 424 GLY A C 1
ATOM 3255 O O . GLY A 1 424 ? -4.807 -10.371 5.921 1.00 96.31 424 GLY A O 1
ATOM 3256 N N . ARG A 1 425 ? -4.581 -9.274 3.995 1.00 97.56 425 ARG A N 1
ATOM 3257 C CA . ARG A 1 425 ? -5.120 -7.993 4.461 1.00 97.56 425 ARG A CA 1
ATOM 3258 C C . ARG A 1 425 ? -6.417 -7.634 3.730 1.00 97.56 425 ARG A C 1
ATOM 3260 O O . ARG A 1 425 ? -6.524 -7.759 2.511 1.00 97.56 425 ARG A O 1
ATOM 3267 N N . LYS A 1 426 ? -7.423 -7.184 4.484 1.00 98.12 426 LYS A N 1
ATOM 3268 C CA . LYS A 1 426 ? -8.644 -6.538 3.961 1.00 98.12 426 LYS A CA 1
ATOM 3269 C C . LYS A 1 426 ? -8.306 -5.122 3.468 1.00 98.12 426 LYS A C 1
ATOM 3271 O O . LYS A 1 426 ? -7.360 -4.534 3.985 1.00 98.12 426 LYS A O 1
ATOM 3276 N N . PRO A 1 427 ? -9.071 -4.521 2.544 1.00 98.25 427 PRO A N 1
ATOM 3277 C CA . PRO A 1 427 ? -8.813 -3.140 2.147 1.00 98.25 427 PRO A CA 1
ATOM 3278 C C . PRO A 1 427 ? -8.957 -2.159 3.322 1.00 98.25 427 PRO A C 1
ATOM 3280 O O . PRO A 1 427 ? -9.728 -2.431 4.252 1.00 98.25 427 PRO A O 1
ATOM 3283 N N . PRO A 1 428 ? -8.298 -0.987 3.257 1.00 98.19 42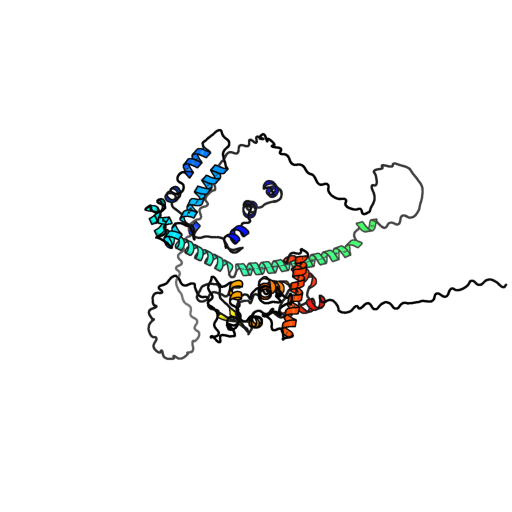8 PRO A N 1
ATOM 3284 C CA . PRO A 1 428 ? -8.634 0.145 4.110 1.00 98.19 428 PRO A CA 1
ATOM 3285 C C . PRO A 1 428 ? -10.125 0.471 4.028 1.00 98.19 428 PRO A C 1
ATOM 3287 O O . PRO A 1 428 ? -10.649 0.772 2.951 1.00 98.19 428 PRO A O 1
ATOM 3290 N N . LEU A 1 429 ? -10.821 0.440 5.166 1.00 98.00 429 LEU A N 1
ATOM 3291 C CA . LEU A 1 429 ? -12.253 0.748 5.201 1.00 98.00 429 LEU A CA 1
ATOM 3292 C C . LEU A 1 429 ? -12.553 2.194 4.796 1.00 98.00 429 LEU A C 1
ATOM 3294 O O . LEU A 1 429 ? -13.652 2.455 4.308 1.00 98.00 429 LEU A O 1
ATOM 3298 N N . ARG A 1 430 ? -11.585 3.106 4.947 1.00 97.31 430 ARG A N 1
ATOM 3299 C CA . ARG A 1 430 ? -11.678 4.477 4.441 1.00 97.31 430 ARG A CA 1
ATOM 3300 C C . ARG A 1 430 ? -11.893 4.507 2.932 1.00 97.31 430 ARG A C 1
ATOM 3302 O O . ARG A 1 430 ? -12.818 5.167 2.479 1.00 97.31 430 ARG A O 1
ATOM 3309 N N . LEU A 1 431 ? -11.110 3.735 2.177 1.00 96.69 431 LEU A N 1
ATOM 3310 C CA . LEU A 1 431 ? -11.226 3.676 0.717 1.00 96.69 431 LEU A CA 1
ATOM 3311 C C . LEU A 1 431 ? -12.537 3.001 0.283 1.00 96.69 431 LEU A C 1
ATOM 3313 O O . LEU A 1 431 ? -13.172 3.435 -0.671 1.00 96.69 431 LEU A O 1
ATOM 3317 N N . VAL A 1 432 ? -12.982 1.966 1.007 1.00 97.44 432 VAL A N 1
ATOM 3318 C CA . VAL A 1 432 ? -14.277 1.310 0.741 1.00 97.44 432 VAL A CA 1
ATOM 3319 C C . VAL A 1 432 ? -15.443 2.283 0.962 1.00 97.44 432 VAL A C 1
ATOM 3321 O O . VAL A 1 432 ? -16.394 2.306 0.178 1.00 97.44 432 VAL A O 1
ATOM 3324 N N . ASP A 1 433 ? -15.397 3.085 2.032 1.00 95.94 433 ASP A N 1
ATOM 3325 C CA . ASP A 1 433 ? -16.450 4.061 2.325 1.00 95.94 433 ASP A CA 1
ATOM 3326 C C . ASP A 1 433 ? -16.376 5.308 1.431 1.00 95.94 433 ASP A C 1
ATOM 3328 O O . ASP A 1 433 ? -17.412 5.898 1.137 1.00 95.94 433 ASP A O 1
ATOM 3332 N N . GLU A 1 434 ? -15.194 5.682 0.945 1.00 94.56 434 GLU A N 1
ATOM 3333 C CA . GLU A 1 434 ? -15.032 6.728 -0.067 1.00 94.56 434 GLU A CA 1
ATOM 3334 C C . GLU A 1 434 ? -15.682 6.326 -1.400 1.00 94.56 434 GLU A C 1
ATOM 3336 O O . GLU A 1 434 ? -16.455 7.103 -1.967 1.00 94.56 434 GLU A O 1
ATOM 3341 N N . GLU A 1 435 ? -15.449 5.089 -1.851 1.00 95.56 435 GLU A N 1
ATOM 3342 C CA . GLU A 1 435 ? -15.956 4.581 -3.131 1.00 95.56 435 GLU A CA 1
ATOM 3343 C C . GLU A 1 435 ? -17.470 4.299 -3.094 1.00 95.56 435 GLU A C 1
ATOM 3345 O O . GLU A 1 435 ? -18.219 4.716 -3.976 1.00 95.56 435 GLU A O 1
ATOM 3350 N N . TRP A 1 436 ? -17.959 3.616 -2.050 1.00 95.38 436 TRP A N 1
ATOM 3351 C CA . TRP A 1 436 ? -19.342 3.109 -2.007 1.00 95.38 436 TRP A CA 1
ATOM 3352 C C . TRP A 1 436 ? -20.170 3.586 -0.816 1.00 95.38 436 TRP A C 1
ATOM 3354 O O . TRP A 1 436 ? -21.309 3.127 -0.634 1.00 95.38 436 TRP A O 1
ATOM 3364 N N . GLY A 1 437 ? -19.613 4.436 0.043 1.00 92.50 437 GLY A N 1
ATOM 3365 C CA . GLY A 1 437 ? -20.291 4.954 1.224 1.00 92.50 437 GLY A CA 1
ATOM 3366 C C . GLY A 1 437 ? -21.338 6.015 0.898 1.00 92.50 437 GLY A C 1
ATOM 3367 O O . GLY A 1 437 ? -22.002 5.999 -0.139 1.00 92.50 437 GLY A O 1
ATOM 3368 N N . SER A 1 438 ? -21.545 6.941 1.834 1.00 80.19 438 SER A N 1
ATOM 3369 C CA . SER A 1 438 ? -22.567 7.983 1.698 1.00 80.19 438 SER A CA 1
ATOM 3370 C C . SER A 1 438 ? -22.081 9.141 0.828 1.00 80.19 438 SER A C 1
ATOM 3372 O O . SER A 1 438 ? -21.883 10.254 1.315 1.00 80.19 438 SER A O 1
ATOM 3374 N N . GLN A 1 439 ? -21.922 8.895 -0.472 1.00 74.00 439 GLN A N 1
ATOM 3375 C CA . GLN A 1 439 ? -21.654 9.964 -1.425 1.00 74.00 439 GLN A CA 1
ATOM 3376 C C . GLN A 1 439 ? -22.893 10.859 -1.559 1.00 74.00 439 GLN A C 1
ATOM 3378 O O . GLN A 1 439 ? -24.017 10.406 -1.820 1.00 74.00 439 GLN A O 1
ATOM 3383 N N . LYS A 1 440 ? -22.702 12.164 -1.352 1.00 78.56 440 LYS A N 1
ATOM 3384 C CA . LYS A 1 440 ? -23.720 13.156 -1.699 1.00 78.56 440 LYS A CA 1
ATOM 3385 C C . LYS A 1 440 ? -23.789 13.228 -3.213 1.00 78.56 440 LYS A C 1
ATOM 3387 O O . LYS A 1 440 ? -22.780 13.465 -3.868 1.00 78.56 440 LYS A O 1
ATOM 3392 N N . HIS A 1 441 ? -24.980 13.042 -3.769 1.00 73.38 441 HIS A N 1
ATOM 3393 C CA . HIS A 1 441 ? -25.159 13.266 -5.193 1.00 73.38 441 HIS A CA 1
ATOM 3394 C C . HIS A 1 441 ? -24.944 14.756 -5.485 1.00 73.38 441 HIS A C 1
ATOM 3396 O O . HIS A 1 441 ? -25.645 15.599 -4.915 1.00 73.38 441 HIS A O 1
ATOM 3402 N N . TRP A 1 442 ? -23.974 15.071 -6.348 1.00 72.62 442 TRP A N 1
ATOM 3403 C CA . TRP A 1 442 ? -23.493 16.439 -6.562 1.00 72.62 442 TRP A CA 1
ATOM 3404 C C . TRP A 1 442 ? -24.605 17.410 -6.985 1.00 72.62 442 TRP A C 1
ATOM 3406 O O . TRP A 1 442 ? -24.604 18.557 -6.554 1.00 72.62 442 TRP A O 1
ATOM 3416 N N . GLN A 1 443 ? -25.604 16.946 -7.746 1.00 76.94 443 GLN A N 1
ATOM 3417 C CA . GLN A 1 443 ? -26.718 17.797 -8.190 1.00 76.94 443 GLN A CA 1
ATOM 3418 C C . GLN A 1 443 ? -27.788 18.012 -7.120 1.00 76.94 443 GLN A C 1
ATOM 3420 O O . GLN A 1 443 ? -28.421 19.059 -7.080 1.00 76.94 443 GLN A O 1
ATOM 3425 N N . THR A 1 444 ? -28.054 17.011 -6.277 1.00 84.75 444 THR A N 1
ATOM 3426 C CA . THR A 1 444 ? -29.259 17.021 -5.427 1.00 84.75 444 THR A CA 1
ATOM 3427 C C . THR A 1 444 ? -28.958 17.270 -3.959 1.00 84.75 444 THR A C 1
ATOM 3429 O O . THR A 1 444 ? -29.897 17.424 -3.184 1.00 84.75 444 THR A O 1
ATOM 3432 N N . SER A 1 445 ? -27.689 17.219 -3.536 1.00 80.50 445 SER A N 1
ATOM 3433 C CA . SER A 1 445 ? -27.243 17.233 -2.128 1.00 80.50 445 SER A CA 1
ATOM 3434 C C . SER A 1 445 ? -27.842 16.138 -1.227 1.00 80.50 445 SER A C 1
ATOM 3436 O O . SER A 1 445 ? -27.380 15.938 -0.104 1.00 80.50 445 SER A O 1
ATOM 3438 N N . LYS A 1 446 ? -28.834 15.379 -1.710 1.00 83.19 446 LYS A N 1
ATOM 3439 C CA . LYS A 1 446 ? -29.370 14.180 -1.073 1.00 83.19 446 LYS A CA 1
ATOM 3440 C C . LYS A 1 446 ? -28.261 13.130 -1.003 1.00 83.19 446 LYS A C 1
ATOM 3442 O O . LYS A 1 446 ? -27.720 12.716 -2.030 1.00 83.19 446 LYS A O 1
ATOM 3447 N N . GLY A 1 447 ? -27.901 12.739 0.217 1.00 81.12 447 GLY A N 1
ATOM 3448 C CA . GLY A 1 447 ? -26.953 11.655 0.454 1.00 81.12 447 GLY A CA 1
ATOM 3449 C C . GLY A 1 447 ? -27.518 10.349 -0.085 1.00 81.12 447 GLY A C 1
ATOM 3450 O O . GLY A 1 447 ? -28.655 9.999 0.237 1.00 81.12 447 GLY A O 1
ATOM 3451 N N . ARG A 1 448 ? -26.746 9.627 -0.903 1.00 82.88 448 ARG A N 1
ATOM 3452 C CA . ARG A 1 448 ? -27.077 8.233 -1.192 1.00 82.88 448 ARG A CA 1
ATOM 3453 C C . ARG A 1 448 ? -26.811 7.399 0.055 1.00 82.88 448 ARG A C 1
ATOM 3455 O O . ARG A 1 448 ? -25.868 7.645 0.812 1.00 82.88 448 ARG A O 1
ATOM 3462 N N . LEU A 1 449 ? -27.678 6.417 0.277 1.00 86.88 449 LEU A N 1
ATOM 3463 C CA . LEU A 1 449 ? -27.399 5.383 1.259 1.00 86.88 449 LEU A CA 1
ATOM 3464 C C . LEU A 1 449 ? -26.168 4.595 0.793 1.00 86.88 449 LEU A C 1
ATOM 3466 O O . LEU A 1 449 ? -26.003 4.390 -0.410 1.00 86.88 449 LEU A O 1
ATOM 3470 N N . PRO A 1 450 ? -25.307 4.171 1.726 1.00 90.94 450 PRO A N 1
ATOM 3471 C CA . PRO A 1 450 ? -24.107 3.423 1.386 1.00 90.94 450 PRO A CA 1
ATOM 3472 C C . PRO A 1 450 ? -24.482 2.110 0.704 1.00 90.94 450 PRO A C 1
ATOM 3474 O O . PRO A 1 450 ? -25.261 1.326 1.247 1.00 90.94 450 PRO A O 1
ATOM 3477 N N . SER A 1 451 ? -23.931 1.877 -0.482 1.00 93.81 451 SER A N 1
ATOM 3478 C CA . SER A 1 451 ? -24.288 0.721 -1.313 1.00 93.81 451 SER A CA 1
ATOM 3479 C C . SER A 1 451 ? -23.595 -0.566 -0.866 1.00 93.81 451 SER A C 1
ATOM 3481 O O . SER A 1 451 ? -24.120 -1.655 -1.086 1.00 93.81 451 SER A O 1
ATOM 3483 N N . TRP A 1 452 ? -22.458 -0.451 -0.173 1.00 96.12 452 TRP A N 1
ATOM 3484 C CA . TRP A 1 452 ? -21.691 -1.604 0.300 1.00 96.12 452 TRP A CA 1
ATOM 3485 C C . TRP A 1 452 ? -22.174 -2.199 1.629 1.00 96.12 452 TRP A C 1
ATOM 3487 O O . TRP A 1 452 ? -21.641 -3.205 2.093 1.00 96.12 452 TRP A O 1
ATOM 3497 N N . ARG A 1 453 ? -23.184 -1.584 2.263 1.00 94.19 453 ARG A N 1
ATOM 3498 C CA . ARG A 1 453 ? -23.690 -1.957 3.592 1.00 94.19 453 ARG A CA 1
ATOM 3499 C C . ARG A 1 453 ? -25.183 -2.289 3.520 1.00 94.19 453 ARG A C 1
ATOM 3501 O O . ARG A 1 453 ? -25.957 -1.448 3.065 1.00 94.19 453 ARG A O 1
ATOM 3508 N N . PRO A 1 454 ? -25.639 -3.444 4.041 1.00 92.00 454 PRO A N 1
ATOM 3509 C CA . PRO A 1 454 ? -27.065 -3.761 4.110 1.00 92.00 454 PRO A CA 1
ATOM 3510 C C . PRO A 1 454 ? -27.833 -2.769 5.000 1.00 92.00 454 PRO A C 1
ATOM 3512 O O . PRO A 1 454 ? -27.858 -2.897 6.225 1.00 92.00 454 PRO A O 1
ATOM 3515 N N . HIS A 1 455 ? -28.485 -1.771 4.395 1.00 86.12 455 HIS A N 1
ATOM 3516 C CA . HIS A 1 455 ? -29.131 -0.681 5.136 1.00 86.12 455 HIS A CA 1
ATOM 3517 C C . HIS A 1 455 ? -30.252 -1.163 6.066 1.00 86.12 455 HIS A C 1
ATOM 3519 O O . HIS A 1 455 ? -30.457 -0.588 7.135 1.00 86.12 455 HIS A O 1
ATOM 3525 N N . GLN A 1 456 ? -30.981 -2.216 5.689 1.00 91.19 456 GLN A N 1
ATOM 3526 C CA . GLN A 1 456 ? -32.144 -2.683 6.448 1.00 91.19 456 GLN A CA 1
ATOM 3527 C C . GLN A 1 456 ? -31.765 -3.439 7.732 1.00 91.19 456 GLN A C 1
ATOM 3529 O O . GLN A 1 456 ? -32.561 -3.485 8.669 1.00 91.19 456 GLN A O 1
ATOM 3534 N N . ASN A 1 457 ? -30.530 -3.936 7.849 1.00 94.56 457 ASN A N 1
ATOM 3535 C CA . ASN A 1 457 ? -30.119 -4.760 8.980 1.00 94.56 457 ASN A CA 1
ATOM 3536 C C . ASN A 1 457 ? -29.673 -3.905 10.187 1.00 94.56 457 ASN A C 1
ATOM 3538 O O . ASN A 1 457 ? -28.676 -3.185 10.136 1.00 94.56 457 ASN A O 1
ATOM 3542 N N . ALA A 1 458 ? -30.403 -4.007 11.304 1.00 95.88 458 ALA A N 1
ATOM 3543 C CA . ALA A 1 458 ? -30.122 -3.243 12.521 1.00 95.88 458 ALA A CA 1
ATOM 3544 C C . ALA A 1 458 ? -28.741 -3.546 13.128 1.00 95.88 458 ALA A C 1
ATOM 3546 O O . ALA A 1 458 ? -28.064 -2.621 13.575 1.00 95.88 458 ALA A O 1
ATOM 3547 N N . SER A 1 459 ? -28.297 -4.807 13.087 1.00 95.88 459 SER A N 1
ATOM 3548 C CA . SER A 1 459 ? -26.982 -5.205 13.608 1.00 95.88 459 SER A CA 1
ATOM 3549 C C . SER A 1 459 ? -25.842 -4.576 12.805 1.00 95.88 459 SER A C 1
ATOM 3551 O O . SER A 1 459 ? -24.903 -4.042 13.386 1.00 95.88 459 SER A O 1
ATOM 3553 N N . VAL A 1 460 ? -25.975 -4.525 11.474 1.00 94.81 460 VAL A N 1
ATOM 3554 C CA . VAL A 1 460 ? -25.018 -3.874 10.561 1.00 94.81 460 VAL A CA 1
ATOM 3555 C C . VAL A 1 460 ? -24.905 -2.391 10.889 1.00 94.81 460 VAL A C 1
ATOM 3557 O O . VAL A 1 460 ? -23.799 -1.875 11.061 1.00 94.81 460 VAL A O 1
ATOM 3560 N N . ARG A 1 461 ? -26.048 -1.709 11.043 1.00 94.31 461 ARG A N 1
ATOM 3561 C CA . ARG A 1 461 ? -26.076 -0.293 11.434 1.00 94.31 461 ARG A CA 1
ATOM 3562 C C . ARG A 1 461 ? -25.406 -0.078 12.788 1.00 94.31 461 ARG A C 1
ATOM 3564 O O . ARG A 1 461 ? -24.625 0.860 12.927 1.00 94.31 461 ARG A O 1
ATOM 3571 N N . GLN A 1 462 ? -25.672 -0.948 13.761 1.00 96.06 462 GLN A N 1
ATOM 3572 C CA . GLN A 1 462 ? -25.073 -0.864 15.088 1.00 96.06 462 GLN A CA 1
ATOM 3573 C C . GLN A 1 462 ? -23.551 -1.054 15.039 1.00 96.06 462 GLN A C 1
ATOM 3575 O O . GLN A 1 462 ? -22.837 -0.172 15.515 1.00 96.06 462 GLN A O 1
ATOM 3580 N N . THR A 1 463 ? -23.051 -2.132 14.427 1.00 96.69 463 THR A N 1
ATOM 3581 C CA . THR A 1 463 ? -21.609 -2.399 14.285 1.00 96.69 463 THR A CA 1
ATOM 3582 C C . THR A 1 463 ? -20.902 -1.239 13.594 1.00 96.69 463 THR A C 1
ATOM 3584 O O . THR A 1 463 ? -19.919 -0.718 14.118 1.00 96.69 463 THR A O 1
ATOM 3587 N N . TRP A 1 464 ? -21.443 -0.764 12.468 1.00 96.81 464 TRP A N 1
ATOM 3588 C CA . TRP A 1 464 ? -20.858 0.368 11.754 1.00 96.81 464 TRP A CA 1
ATOM 3589 C C . TRP A 1 464 ? -20.874 1.652 12.585 1.00 96.81 464 TRP A C 1
ATOM 3591 O O . TRP A 1 464 ? -19.877 2.362 12.626 1.00 96.81 464 TRP A O 1
ATOM 3601 N N . SER A 1 465 ? -21.980 1.951 13.274 1.00 96.38 465 SER A N 1
ATOM 3602 C CA . SER A 1 465 ? -22.091 3.162 14.098 1.00 96.38 465 SER A CA 1
ATOM 3603 C C . SER A 1 465 ? -21.086 3.186 15.250 1.00 96.38 465 SER A C 1
ATOM 3605 O O . SER A 1 465 ? -20.516 4.236 15.535 1.00 96.38 465 SER A O 1
ATOM 3607 N N . GLN A 1 466 ? -20.834 2.033 15.876 1.00 97.44 466 GLN A N 1
ATOM 3608 C CA . GLN A 1 466 ? -19.849 1.889 16.947 1.00 97.44 466 GLN A CA 1
ATOM 3609 C C . GLN A 1 466 ? -18.424 2.041 16.416 1.00 97.44 466 GLN A C 1
ATOM 3611 O O . GLN A 1 466 ? -17.616 2.723 17.036 1.00 97.44 466 GLN A O 1
ATOM 3616 N N . PHE A 1 467 ? -18.125 1.448 15.259 1.00 98.00 467 PHE A N 1
ATOM 3617 C CA . PHE A 1 467 ? -16.830 1.597 14.598 1.00 98.00 467 PHE A CA 1
ATOM 3618 C C . PHE A 1 467 ? -16.567 3.064 14.212 1.00 98.00 467 PHE A C 1
ATOM 3620 O O . PHE A 1 467 ? -15.574 3.662 14.624 1.00 98.00 467 PHE A O 1
ATOM 3627 N N . GLN A 1 468 ? -17.517 3.688 13.510 1.00 97.31 468 GLN A N 1
ATOM 3628 C CA . GLN A 1 468 ? -17.435 5.084 13.072 1.00 97.31 468 GLN A CA 1
ATOM 3629 C C . GLN A 1 468 ? -17.375 6.095 14.218 1.00 97.31 468 GLN A C 1
ATOM 3631 O O . GLN A 1 468 ? -16.851 7.190 14.032 1.00 97.31 468 GLN A O 1
ATOM 3636 N N . PHE A 1 469 ? -17.902 5.762 15.399 1.00 97.94 469 PHE A N 1
ATOM 3637 C CA . PHE A 1 469 ? -17.795 6.630 16.569 1.00 97.94 469 PHE A CA 1
ATOM 3638 C C . PHE A 1 469 ? -16.333 6.944 16.912 1.00 97.94 469 PHE A C 1
ATOM 3640 O O . PHE A 1 469 ? -16.005 8.103 17.163 1.00 97.94 469 PHE A O 1
ATOM 3647 N N . PHE A 1 470 ? -15.460 5.933 16.894 1.00 98.25 470 PHE A N 1
ATOM 3648 C CA . PHE A 1 470 ? -14.037 6.118 17.181 1.00 98.25 470 PHE A CA 1
ATOM 3649 C C . PHE A 1 470 ? -13.309 6.798 16.028 1.00 98.25 470 PHE A C 1
ATOM 3651 O O . PHE A 1 470 ? -12.580 7.754 16.274 1.00 98.25 470 PHE A O 1
ATOM 3658 N N . VAL A 1 471 ? -13.572 6.373 14.787 1.00 98.06 471 VAL A N 1
ATOM 3659 C CA . VAL A 1 471 ? -12.988 6.985 13.580 1.00 98.06 471 VAL A CA 1
ATOM 3660 C C . VAL A 1 471 ? -13.191 8.499 13.586 1.00 98.06 471 VAL A C 1
ATOM 3662 O O . VAL A 1 471 ? -12.219 9.245 13.553 1.00 98.06 471 VAL A O 1
ATOM 3665 N N . LYS A 1 472 ? -14.435 8.963 13.763 1.00 97.81 472 LYS A N 1
ATOM 3666 C CA . LYS A 1 472 ? -14.753 10.399 13.777 1.00 97.81 472 LYS A CA 1
ATOM 3667 C C . LYS A 1 472 ? -14.045 11.172 14.880 1.00 97.81 472 LYS A C 1
ATOM 3669 O O . LYS A 1 472 ? -13.755 12.350 14.712 1.00 97.81 472 LYS A O 1
ATOM 3674 N N . ARG A 1 473 ? -13.802 10.541 16.029 1.00 98.00 473 ARG A N 1
ATOM 3675 C CA . ARG A 1 473 ? -13.101 11.183 17.142 1.00 98.00 473 ARG A CA 1
ATOM 3676 C C . ARG A 1 473 ? -11.603 11.294 16.897 1.00 98.00 473 ARG A C 1
ATOM 3678 O O . ARG A 1 473 ? -11.031 12.327 17.230 1.00 98.00 473 ARG A O 1
ATOM 3685 N N . VAL A 1 474 ? -10.994 10.275 16.296 1.00 98.00 474 VAL A N 1
ATOM 3686 C CA . VAL A 1 474 ? -9.597 10.351 15.855 1.00 98.00 474 VAL A CA 1
ATOM 3687 C C . VAL A 1 474 ? -9.463 11.413 14.763 1.00 98.00 474 VAL A C 1
ATOM 3689 O O . VAL A 1 474 ? -8.639 12.307 14.898 1.00 98.00 474 VAL A O 1
ATOM 3692 N N . GLU A 1 475 ? -10.337 11.414 13.755 1.00 97.50 475 GLU A N 1
ATOM 3693 C CA . GLU A 1 475 ? -10.364 12.449 12.708 1.00 97.50 475 GLU A CA 1
ATOM 3694 C C . GLU A 1 475 ? -10.573 13.861 13.272 1.00 97.50 475 GLU A C 1
ATOM 3696 O O . GLU A 1 475 ? -9.941 14.809 12.815 1.00 97.50 475 GLU A O 1
ATOM 3701 N N . GLN A 1 476 ? -11.415 14.018 14.297 1.00 98.06 476 GLN A N 1
ATOM 3702 C CA . GLN A 1 476 ? -11.593 15.300 14.978 1.00 98.06 476 GLN A CA 1
ATOM 3703 C C . GLN A 1 476 ? -10.319 15.748 15.709 1.00 98.06 476 GLN A C 1
ATOM 3705 O O . GLN A 1 476 ? -9.990 16.930 15.671 1.00 98.06 476 GLN A O 1
ATOM 3710 N N . ALA A 1 477 ? -9.593 14.834 16.357 1.00 97.94 477 ALA A N 1
ATOM 3711 C CA . ALA A 1 477 ? -8.307 15.150 16.975 1.00 97.94 477 ALA A CA 1
ATOM 3712 C C . ALA A 1 477 ? -7.263 15.560 15.919 1.00 97.94 477 ALA A C 1
ATOM 3714 O O . ALA A 1 477 ? -6.577 16.564 16.101 1.00 97.94 477 ALA A O 1
ATOM 3715 N N . LEU A 1 478 ? -7.223 14.862 14.777 1.00 97.19 478 LEU A N 1
ATOM 3716 C CA . LEU A 1 478 ? -6.380 15.229 13.634 1.00 97.19 478 LEU A CA 1
ATOM 3717 C C . LEU A 1 478 ? -6.708 16.631 13.105 1.00 97.19 478 LEU A C 1
ATOM 3719 O O . LEU A 1 478 ? -5.814 17.442 12.879 1.00 97.19 478 LEU A O 1
ATOM 3723 N N . ALA A 1 479 ? -7.997 16.950 12.957 1.00 96.81 479 ALA A N 1
ATOM 3724 C CA . ALA A 1 479 ? -8.450 18.273 12.529 1.00 96.81 479 ALA A CA 1
ATOM 3725 C C . ALA A 1 479 ? -8.085 19.386 13.529 1.00 96.81 479 ALA A C 1
ATOM 3727 O O . ALA A 1 479 ? -7.936 20.541 13.135 1.00 96.81 479 ALA A O 1
ATOM 3728 N N . ASN A 1 480 ? -7.903 19.040 14.806 1.00 98.00 480 ASN A N 1
ATOM 3729 C CA . ASN A 1 480 ? -7.451 19.956 15.853 1.00 98.00 480 ASN A CA 1
ATOM 3730 C C . ASN A 1 480 ? -5.916 20.095 15.921 1.00 98.00 480 ASN A C 1
ATOM 3732 O O . ASN A 1 480 ? -5.411 20.776 16.811 1.00 98.00 480 ASN A O 1
ATOM 3736 N N . GLY A 1 481 ? -5.180 19.477 14.992 1.00 97.56 481 GLY A N 1
ATOM 3737 C CA . GLY A 1 481 ? -3.726 19.595 14.871 1.00 97.56 481 GLY A CA 1
ATOM 3738 C C . GLY A 1 481 ? -2.922 18.497 15.566 1.00 97.56 481 GLY A C 1
ATOM 3739 O O . GLY A 1 481 ? -1.697 18.538 15.496 1.00 97.56 481 GLY A O 1
ATOM 3740 N N . SER A 1 482 ? -3.566 17.513 16.202 1.00 97.50 482 SER A N 1
ATOM 3741 C CA . SER A 1 482 ? -2.864 16.337 16.725 1.00 97.50 482 SER A CA 1
ATOM 3742 C C . SER A 1 482 ? -2.376 15.450 15.583 1.00 97.50 482 SER A C 1
ATOM 3744 O O . SER A 1 482 ? -3.044 15.295 14.560 1.00 97.50 482 SER A O 1
ATOM 3746 N N . THR A 1 483 ? -1.236 14.795 15.767 1.00 96.81 483 THR A N 1
ATOM 3747 C CA . THR A 1 483 ? -0.839 13.691 14.888 1.00 96.81 483 THR A CA 1
ATOM 3748 C C . THR A 1 483 ? -1.682 12.443 15.177 1.00 96.81 483 THR A C 1
ATOM 3750 O O . THR A 1 483 ? -2.274 12.301 16.250 1.00 96.81 483 THR A O 1
ATOM 3753 N N . ALA A 1 484 ? -1.729 11.490 14.237 1.00 95.50 484 ALA A N 1
ATOM 3754 C CA . ALA A 1 484 ? -2.470 10.240 14.444 1.00 95.50 484 ALA A CA 1
ATOM 3755 C C . ALA A 1 484 ? -1.939 9.454 15.651 1.00 95.50 484 ALA A C 1
ATOM 3757 O O . ALA A 1 484 ? -2.722 8.920 16.429 1.00 95.50 484 ALA A O 1
ATOM 3758 N N . SER A 1 485 ? -0.615 9.421 15.843 1.00 95.88 485 SER A N 1
ATOM 3759 C CA . SER A 1 485 ? -0.001 8.721 16.975 1.00 95.88 485 SER A CA 1
ATOM 3760 C C . SER A 1 485 ? -0.389 9.347 18.316 1.00 95.88 485 SER A C 1
ATOM 3762 O O . SER A 1 485 ? -0.748 8.610 19.233 1.00 95.88 485 SER A O 1
ATOM 3764 N N . GLU A 1 486 ? -0.364 10.679 18.420 1.00 97.69 486 GLU A N 1
ATOM 3765 C CA . GLU A 1 486 ? -0.775 11.410 19.629 1.00 97.69 486 GLU A CA 1
ATOM 3766 C C . GLU A 1 486 ? -2.255 11.183 19.933 1.00 97.69 486 GLU A C 1
ATOM 3768 O O . GLU A 1 486 ? -2.596 10.760 21.033 1.00 97.69 486 GLU A O 1
ATOM 3773 N N . ALA A 1 487 ? -3.133 11.354 18.938 1.00 98.12 487 ALA A N 1
ATOM 3774 C CA . ALA A 1 487 ? -4.566 11.134 19.114 1.00 98.12 487 ALA A CA 1
ATOM 3775 C C . ALA A 1 487 ? -4.866 9.707 19.603 1.00 98.12 487 ALA A C 1
ATOM 3777 O O . ALA A 1 487 ? -5.661 9.509 20.522 1.00 98.12 487 ALA A O 1
ATOM 3778 N N . LEU A 1 488 ? -4.216 8.697 19.014 1.00 97.88 488 LEU A N 1
ATOM 3779 C CA . LEU A 1 488 ? -4.371 7.306 19.437 1.00 97.88 488 LEU A CA 1
ATOM 3780 C C . LEU A 1 488 ? -3.846 7.080 20.859 1.00 97.88 488 LEU A C 1
ATOM 3782 O O . LEU A 1 488 ? -4.517 6.411 21.642 1.00 97.88 488 LEU A O 1
ATOM 3786 N N . GLN A 1 489 ? -2.688 7.642 21.211 1.00 97.88 489 GLN A N 1
ATOM 3787 C CA . GLN A 1 489 ? -2.127 7.543 22.560 1.00 97.88 489 GLN A CA 1
ATOM 3788 C C . GLN A 1 489 ? -3.030 8.207 23.609 1.00 97.88 489 GLN A C 1
ATOM 3790 O O . GLN A 1 489 ? -3.230 7.646 24.689 1.00 97.88 489 GLN A O 1
ATOM 3795 N N . ASP A 1 490 ? -3.634 9.346 23.282 1.00 98.12 490 ASP A N 1
ATOM 3796 C CA . ASP A 1 490 ? -4.589 10.033 24.149 1.00 98.12 490 ASP A CA 1
ATOM 3797 C C . ASP A 1 490 ? -5.846 9.188 24.376 1.00 98.12 490 ASP A C 1
ATOM 3799 O O . ASP A 1 490 ? -6.313 9.057 25.511 1.00 98.12 490 ASP A O 1
ATOM 3803 N N . PHE A 1 491 ? -6.389 8.568 23.322 1.00 98.12 491 PHE A N 1
ATOM 3804 C CA . PHE A 1 491 ? -7.536 7.670 23.465 1.00 98.12 491 PHE A CA 1
ATOM 3805 C C . PHE A 1 491 ? -7.201 6.409 24.265 1.00 98.12 491 PHE A C 1
ATOM 3807 O O . PHE A 1 491 ? -8.037 5.974 25.055 1.00 98.12 491 PHE A O 1
ATOM 3814 N N . GLU A 1 492 ? -6.001 5.843 24.118 1.00 97.94 492 GLU A N 1
ATOM 3815 C CA . GLU A 1 492 ? -5.560 4.717 24.952 1.00 97.94 492 GLU A CA 1
ATOM 3816 C C . GLU A 1 492 ? -5.398 5.121 26.419 1.00 97.94 492 GLU A C 1
ATOM 3818 O O . GLU A 1 492 ? -5.860 4.407 27.309 1.00 97.94 492 GLU A O 1
ATOM 3823 N N . SER A 1 493 ? -4.832 6.300 26.675 1.00 97.94 493 SER A N 1
ATOM 3824 C CA . SER A 1 493 ? -4.672 6.837 28.029 1.00 97.94 493 SER A CA 1
ATOM 3825 C C . SER A 1 493 ? -6.030 7.073 28.699 1.00 97.94 493 SER A C 1
ATOM 3827 O O . SER A 1 493 ? -6.221 6.735 29.864 1.00 97.94 493 SER A O 1
ATOM 3829 N N . GLN A 1 494 ? -7.013 7.588 27.951 1.00 97.94 494 GLN A N 1
ATOM 3830 C CA . GLN A 1 494 ? -8.392 7.752 28.429 1.00 97.94 494 GLN A CA 1
ATOM 3831 C C . GLN A 1 494 ? -9.115 6.416 28.643 1.00 97.94 494 GLN A C 1
ATOM 3833 O O . GLN A 1 494 ? -9.991 6.322 29.506 1.00 97.94 494 GLN A O 1
ATOM 3838 N N . ARG A 1 495 ? -8.793 5.396 27.840 1.00 98.00 495 ARG A N 1
ATOM 3839 C CA . ARG A 1 495 ? -9.396 4.064 27.937 1.00 98.00 495 ARG A CA 1
ATOM 3840 C C . ARG A 1 495 ? -8.941 3.331 29.195 1.00 98.00 495 ARG A C 1
ATOM 3842 O O . ARG A 1 495 ? -9.773 2.696 29.849 1.00 98.00 495 ARG A O 1
ATOM 3849 N N . GLY A 1 496 ? -7.647 3.398 29.512 1.00 96.88 496 GLY A N 1
ATOM 3850 C CA . GLY A 1 496 ? -7.031 2.581 30.557 1.00 96.88 496 GLY A CA 1
ATOM 3851 C C . GLY A 1 496 ? -7.348 1.093 30.357 1.00 96.88 496 GLY A C 1
ATOM 3852 O O . GLY A 1 496 ? -7.325 0.581 29.236 1.00 96.88 496 GLY A O 1
ATOM 3853 N N . ASP A 1 497 ? -7.759 0.413 31.426 1.00 97.12 497 ASP A N 1
ATOM 3854 C CA . ASP A 1 497 ? -8.068 -1.027 31.401 1.00 97.12 497 ASP A CA 1
ATOM 3855 C C . ASP A 1 497 ? -9.471 -1.362 30.861 1.00 97.12 497 ASP A C 1
ATOM 3857 O O . ASP A 1 497 ? -9.924 -2.511 30.888 1.00 97.12 497 ASP A O 1
ATOM 3861 N N . GLN A 1 498 ? -10.224 -0.371 30.380 1.00 97.94 498 GLN A N 1
ATOM 3862 C CA . GLN A 1 498 ? -11.577 -0.609 29.894 1.00 97.94 498 GLN A CA 1
ATOM 3863 C C . GLN A 1 498 ? -11.556 -1.319 28.537 1.00 97.94 498 GLN A C 1
ATOM 3865 O O . GLN A 1 498 ? -10.908 -0.883 27.589 1.00 97.94 498 GLN A O 1
ATOM 3870 N N . SER A 1 499 ? -12.365 -2.369 28.387 1.00 97.94 499 SER A N 1
ATOM 3871 C CA . SER A 1 499 ? -12.656 -2.950 27.068 1.00 97.94 499 SER A CA 1
ATOM 3872 C C . SER A 1 499 ? -13.252 -1.894 26.125 1.00 97.94 499 SER A C 1
ATOM 3874 O O . SER A 1 499 ? -14.058 -1.073 26.581 1.00 97.94 499 SER A O 1
ATOM 3876 N N . MET A 1 500 ? -12.989 -1.983 24.819 1.00 98.06 500 MET A N 1
ATOM 3877 C CA . MET A 1 500 ? -13.519 -1.052 23.811 1.00 98.06 500 MET A CA 1
ATOM 3878 C C . MET A 1 500 ? -15.045 -0.796 23.914 1.00 98.06 500 MET A C 1
ATOM 3880 O O . MET A 1 500 ? -15.448 0.369 23.875 1.00 98.06 500 MET A O 1
ATOM 3884 N N . PRO A 1 501 ? -15.928 -1.796 24.153 1.00 98.19 501 PRO A N 1
ATOM 3885 C CA . PRO A 1 501 ? -17.360 -1.540 24.358 1.00 98.19 501 PRO A CA 1
ATOM 3886 C C . PRO A 1 501 ? -17.700 -0.728 25.616 1.00 98.19 501 PRO A C 1
ATOM 3888 O O . PRO A 1 501 ? -18.622 0.092 25.588 1.00 98.19 501 PRO A O 1
ATOM 3891 N N . LYS A 1 502 ? -16.982 -0.946 26.728 1.00 97.88 502 LYS A N 1
ATOM 3892 C CA . LYS A 1 502 ? -17.144 -0.153 27.962 1.00 97.88 502 LYS A CA 1
ATOM 3893 C C . LYS A 1 502 ? -16.661 1.277 27.739 1.00 97.88 502 LYS A C 1
ATOM 3895 O O . LYS A 1 502 ? -17.384 2.208 28.082 1.00 97.88 502 LYS A O 1
ATOM 3900 N N . PHE A 1 503 ? -15.517 1.432 27.078 1.00 98.25 503 PHE A N 1
ATOM 3901 C CA . PHE A 1 503 ? -14.961 2.736 26.745 1.00 98.25 503 PHE A CA 1
ATOM 3902 C C . PHE A 1 503 ? -15.885 3.539 25.823 1.00 98.25 503 PHE A C 1
ATOM 3904 O O . PHE A 1 503 ? -16.187 4.696 26.091 1.00 98.25 503 PHE A O 1
ATOM 3911 N N . HIS A 1 504 ? -16.467 2.899 24.807 1.00 97.81 504 HIS A N 1
ATOM 3912 C CA . HIS A 1 504 ? -17.488 3.522 23.965 1.00 97.81 504 HIS A CA 1
ATOM 3913 C C . HIS A 1 504 ? -18.687 4.032 24.780 1.00 97.81 504 HIS A C 1
ATOM 3915 O O . HIS A 1 504 ? -19.117 5.166 24.588 1.00 97.81 504 HIS A O 1
ATOM 3921 N N . LYS A 1 505 ? -19.214 3.233 25.722 1.00 97.25 505 LYS A N 1
ATOM 3922 C CA . LYS A 1 505 ? -20.304 3.668 26.619 1.00 97.25 505 LYS A CA 1
ATOM 3923 C C . LYS A 1 505 ? -19.886 4.833 27.521 1.00 97.25 505 LYS A C 1
ATOM 3925 O O . LYS A 1 505 ? -20.706 5.712 27.766 1.00 97.25 505 LYS A O 1
ATOM 3930 N N . PHE A 1 506 ? -18.643 4.840 28.001 1.00 96.94 506 PHE A N 1
ATOM 3931 C CA . PHE A 1 506 ? -18.087 5.923 28.814 1.00 96.94 506 PHE A CA 1
ATOM 3932 C C . PHE A 1 506 ? -17.990 7.240 28.030 1.00 96.94 506 PHE A C 1
ATOM 3934 O O . PHE A 1 506 ? -18.363 8.290 28.546 1.00 96.94 506 PHE A O 1
ATOM 3941 N N . LEU A 1 507 ? -17.564 7.179 26.766 1.00 96.56 507 LEU A N 1
ATOM 3942 C CA . LEU A 1 507 ? -17.421 8.351 25.902 1.00 96.56 507 LEU A CA 1
ATOM 3943 C C . LEU A 1 507 ? -18.752 8.897 25.360 1.00 96.56 507 LEU A C 1
ATOM 3945 O O . LEU A 1 507 ? -18.778 10.017 24.836 1.00 96.56 507 LEU A O 1
ATOM 3949 N N . GLN A 1 508 ? -19.848 8.136 25.436 1.00 94.94 508 GLN A N 1
ATOM 3950 C CA . GLN A 1 508 ? -21.153 8.615 24.990 1.00 94.94 508 GLN A CA 1
ATOM 3951 C C . GLN A 1 508 ? -21.655 9.751 25.895 1.00 94.94 508 GLN A C 1
ATOM 3953 O O . GLN A 1 508 ? -21.614 9.630 27.121 1.00 94.94 508 GLN A O 1
ATOM 3958 N N . PRO A 1 509 ? -22.178 10.852 25.320 1.00 90.44 509 PRO A N 1
ATOM 3959 C CA . PRO A 1 509 ? -22.734 11.939 26.111 1.00 90.44 509 PRO A CA 1
ATOM 3960 C C . PRO A 1 509 ? -23.862 11.396 26.991 1.00 90.44 509 PRO A C 1
ATOM 3962 O O . PRO A 1 509 ? -24.830 10.809 26.496 1.00 90.44 509 PRO A O 1
ATOM 3965 N N . ARG A 1 510 ? -23.738 11.584 28.309 1.00 87.25 510 ARG A N 1
ATOM 3966 C CA . ARG A 1 510 ? -24.774 11.195 29.267 1.00 87.25 510 ARG A CA 1
ATOM 3967 C C . ARG A 1 510 ? -26.052 11.969 28.947 1.00 87.25 510 ARG A C 1
ATOM 3969 O O . ARG A 1 510 ? -26.164 13.158 29.237 1.00 87.25 510 ARG A O 1
ATOM 3976 N N . LYS A 1 511 ? -27.027 11.286 28.342 1.00 79.56 511 LYS A N 1
ATOM 3977 C CA . LYS A 1 511 ? -28.378 11.806 28.105 1.00 79.56 511 LYS A CA 1
ATOM 3978 C C . LYS A 1 511 ? -29.092 11.979 29.451 1.00 79.56 511 LYS A C 1
ATOM 3980 O O . LYS A 1 511 ? -29.884 11.129 29.831 1.00 79.56 511 LYS A O 1
ATOM 3985 N N . GLY A 1 512 ? -28.805 13.051 30.187 1.00 65.25 512 GLY A N 1
ATOM 3986 C CA . GLY A 1 512 ? -29.593 13.405 31.368 1.00 65.25 512 GLY A CA 1
ATOM 3987 C C . GLY A 1 512 ? -28.799 13.858 32.583 1.00 65.25 512 GLY A C 1
ATOM 3988 O O . GLY A 1 512 ? -28.742 13.161 33.585 1.00 65.25 512 GLY A O 1
ATOM 3989 N N . ALA A 1 513 ? -28.340 15.101 32.545 1.00 58.00 513 ALA A N 1
ATOM 3990 C CA . ALA A 1 513 ? -28.689 16.025 33.614 1.00 58.00 513 ALA A CA 1
ATOM 3991 C C . ALA A 1 513 ? -29.469 17.164 32.950 1.00 58.00 513 ALA A C 1
ATOM 3993 O O . ALA A 1 513 ? -28.939 18.236 32.682 1.00 58.00 513 ALA A O 1
ATOM 3994 N N . LYS A 1 514 ? -30.732 16.902 32.578 1.00 63.44 514 LYS A N 1
ATOM 3995 C CA . LYS A 1 514 ? -31.666 18.010 32.345 1.00 63.44 514 LYS A CA 1
ATOM 3996 C C . LYS A 1 514 ? -31.650 18.808 33.642 1.00 63.44 514 LYS A C 1
ATOM 3998 O O . LYS A 1 514 ? -32.003 18.236 34.670 1.00 63.44 514 LYS A O 1
ATOM 4003 N N . ASN A 1 515 ? -31.199 20.060 33.579 1.00 55.00 515 ASN A N 1
ATOM 4004 C CA . ASN A 1 515 ? -31.297 21.040 34.653 1.00 55.00 515 ASN A CA 1
ATOM 4005 C C . ASN A 1 515 ? -32.648 20.879 35.363 1.00 55.00 515 ASN A C 1
ATOM 4007 O O . ASN A 1 515 ? -33.667 21.376 34.881 1.00 55.00 515 ASN A O 1
ATOM 4011 N N . LYS A 1 516 ? -32.668 20.185 36.508 1.00 52.69 516 LYS A N 1
ATOM 4012 C CA . LYS A 1 516 ? -33.663 20.479 37.530 1.00 52.69 516 LYS A CA 1
ATOM 4013 C C . LYS A 1 516 ? -33.323 21.905 37.931 1.00 52.69 516 LYS A C 1
ATOM 4015 O O . LYS A 1 516 ? -32.319 22.122 38.603 1.00 52.69 516 LYS A O 1
ATOM 4020 N N . ARG A 1 517 ? -34.086 22.873 37.410 1.00 49.16 517 ARG A N 1
ATOM 4021 C CA . ARG A 1 517 ? -34.069 24.232 37.949 1.00 49.16 517 ARG A CA 1
ATOM 4022 C C . ARG A 1 517 ? -34.197 24.101 39.473 1.00 49.16 517 ARG A C 1
ATOM 4024 O O . ARG A 1 517 ? -35.059 23.330 39.911 1.00 49.16 517 ARG A O 1
ATOM 4031 N N . PRO A 1 518 ? -33.342 24.767 40.262 1.00 51.09 518 PRO A N 1
ATOM 4032 C CA . PRO A 1 518 ? -33.567 24.843 41.695 1.00 51.09 518 PRO A CA 1
ATOM 4033 C C . PRO A 1 518 ? -34.970 25.434 41.918 1.00 51.09 518 PRO A C 1
ATOM 4035 O O . PRO A 1 518 ? -35.357 26.336 41.171 1.00 51.09 518 PRO A O 1
ATOM 4038 N N . PRO A 1 519 ? -35.771 24.900 42.855 1.00 59.81 519 PRO A N 1
ATOM 4039 C CA . PRO A 1 519 ? -37.047 25.511 43.192 1.00 59.81 519 PRO A CA 1
ATOM 4040 C C . PRO A 1 519 ? -36.786 26.931 43.703 1.00 59.81 519 PRO A C 1
ATOM 4042 O O . PRO A 1 519 ? -36.003 27.119 44.636 1.00 59.81 519 PRO A O 1
ATOM 4045 N N . ASP A 1 520 ? -37.427 27.916 43.071 1.00 51.53 520 ASP A N 1
ATOM 4046 C CA . ASP A 1 520 ? -37.459 29.298 43.540 1.00 51.53 520 ASP A CA 1
ATOM 4047 C C . ASP A 1 520 ? -37.960 29.304 44.983 1.00 51.53 520 ASP A C 1
ATOM 4049 O O . ASP A 1 520 ? -39.138 29.089 45.266 1.00 51.53 520 ASP A O 1
ATOM 4053 N N . THR A 1 521 ? -37.037 29.515 45.916 1.00 52.19 521 THR A N 1
ATOM 4054 C CA . THR A 1 521 ? -37.361 29.702 47.325 1.00 52.19 521 THR A CA 1
ATOM 4055 C C . THR A 1 521 ? -37.692 31.179 47.496 1.00 52.19 521 THR A C 1
ATOM 4057 O O . THR A 1 521 ? -36.841 31.987 47.856 1.00 52.19 521 THR A O 1
ATOM 4060 N N . THR A 1 522 ? -38.928 31.559 47.170 1.00 48.44 522 THR A N 1
ATOM 4061 C CA . THR A 1 522 ? -39.496 32.857 47.554 1.00 48.44 522 THR A CA 1
ATOM 4062 C C . THR A 1 522 ? -39.781 32.810 49.056 1.00 48.44 522 THR A C 1
ATOM 4064 O O . THR A 1 522 ? -40.877 32.493 49.505 1.00 48.44 522 THR A O 1
ATOM 4067 N N . GLY A 1 523 ? -38.735 33.050 49.848 1.00 47.38 523 GLY A N 1
ATOM 4068 C CA . GLY A 1 523 ? -38.831 33.282 51.282 1.00 47.38 523 GLY A CA 1
ATOM 4069 C C . GLY A 1 523 ? -39.249 34.724 51.548 1.00 47.38 523 GLY A C 1
ATOM 4070 O O . GLY A 1 523 ? -38.456 35.649 51.391 1.00 47.38 523 GLY A O 1
ATOM 4071 N N . THR A 1 524 ? -40.503 34.898 51.950 1.00 46.88 524 THR A N 1
ATOM 4072 C CA . THR A 1 524 ? -41.054 36.116 52.547 1.00 46.88 524 THR A CA 1
ATOM 4073 C C . THR A 1 524 ? -40.235 36.499 53.783 1.00 46.88 524 THR A C 1
ATOM 4075 O O . THR A 1 524 ? -40.248 35.801 54.793 1.00 46.88 524 THR A O 1
ATOM 4078 N N . SER A 1 525 ? -39.510 37.613 53.695 1.00 45.81 525 SER A N 1
ATOM 4079 C CA . SER A 1 525 ? -38.797 38.244 54.806 1.00 45.81 525 SER A CA 1
ATOM 4080 C C . SER A 1 525 ? -39.785 39.026 55.679 1.00 45.81 525 SER A C 1
ATOM 4082 O O . SER A 1 525 ? -40.130 40.163 55.364 1.00 45.81 525 SER A O 1
ATOM 4084 N N . SER A 1 526 ? -40.230 38.433 56.785 1.00 44.03 526 SER A N 1
ATOM 4085 C CA . SER A 1 526 ? -40.890 39.138 57.889 1.00 44.03 526 SER A CA 1
ATOM 4086 C C . SER A 1 526 ? -39.841 39.817 58.780 1.00 44.03 526 SER A C 1
ATOM 4088 O O . SER A 1 526 ? -39.083 39.139 59.473 1.00 44.03 526 SER A O 1
ATOM 4090 N N . GLN A 1 527 ? -39.798 41.153 58.758 1.00 47.72 527 GLN A N 1
ATOM 4091 C CA . GLN A 1 527 ? -39.057 41.967 59.729 1.00 47.72 527 GLN A CA 1
ATOM 4092 C C . GLN A 1 527 ? -39.697 41.875 61.129 1.00 47.72 527 GLN A C 1
ATOM 4094 O O . GLN A 1 527 ? -40.921 41.976 61.227 1.00 47.72 527 GLN A O 1
ATOM 4099 N N . PRO A 1 528 ? -38.912 41.778 62.217 1.00 52.12 528 PRO A N 1
ATOM 4100 C CA . PRO A 1 528 ? -39.383 42.080 63.562 1.00 52.12 528 PRO A CA 1
ATOM 4101 C C . PRO A 1 528 ? -39.244 43.585 63.851 1.00 52.12 528 PRO A C 1
ATOM 4103 O O . PRO A 1 528 ? -38.192 44.183 63.622 1.00 52.12 528 PRO A O 1
ATOM 4106 N N . GLY A 1 529 ? -40.326 44.197 64.338 1.00 45.44 529 GLY A N 1
ATOM 4107 C CA . GLY A 1 529 ? -40.360 45.599 64.757 1.00 45.44 529 GLY A CA 1
ATOM 4108 C C . GLY A 1 529 ? -39.627 45.852 66.085 1.00 45.44 529 GLY A C 1
ATOM 4109 O O . GLY A 1 529 ? -39.489 44.933 66.897 1.00 45.44 529 GLY A O 1
ATOM 4110 N N . PRO A 1 530 ? -39.167 47.091 66.337 1.00 53.09 530 PRO A N 1
ATOM 4111 C CA . PRO A 1 530 ? -38.615 47.479 67.626 1.00 53.09 530 PRO A CA 1
ATOM 4112 C C . PRO A 1 530 ? -39.735 47.791 68.629 1.00 53.09 530 PRO A C 1
ATOM 4114 O O . PRO A 1 530 ? -40.632 48.590 68.364 1.00 53.09 530 PRO A O 1
ATOM 4117 N N . SER A 1 531 ? -39.648 47.153 69.795 1.00 45.84 531 SER A N 1
ATOM 4118 C CA . SER A 1 531 ? -40.427 47.477 70.988 1.00 45.84 531 SER A CA 1
ATOM 4119 C C . SER A 1 531 ? -39.850 48.725 71.659 1.00 45.84 531 SER A C 1
ATOM 4121 O O . SER A 1 531 ? -38.644 48.793 71.905 1.00 45.84 531 SER A O 1
ATOM 4123 N N . ALA A 1 532 ? -40.714 49.690 71.970 1.00 50.75 532 ALA A N 1
ATOM 4124 C CA . ALA A 1 532 ? -40.425 50.806 72.856 1.00 50.75 532 ALA A CA 1
ATOM 4125 C C . ALA A 1 532 ? -41.522 50.904 73.929 1.00 50.75 532 ALA A C 1
ATOM 4127 O O . ALA A 1 532 ? -42.693 51.074 73.609 1.00 50.75 532 ALA A O 1
ATOM 4128 N N . ALA A 1 533 ? -41.066 50.806 75.180 1.00 44.44 533 ALA A N 1
ATOM 4129 C CA . ALA A 1 533 ? -41.552 51.454 76.398 1.00 44.44 533 ALA A CA 1
ATOM 4130 C C . ALA A 1 533 ? -43.041 51.360 76.796 1.00 44.44 533 ALA A C 1
ATOM 4132 O O . ALA A 1 533 ? -43.895 52.062 76.264 1.00 44.44 533 ALA A O 1
ATOM 4133 N N . CYS A 1 534 ? -43.279 50.665 77.915 1.00 37.84 534 CYS A N 1
ATOM 4134 C CA . CYS A 1 534 ? -43.913 51.271 79.089 1.00 37.84 534 CYS A CA 1
ATOM 4135 C C . CYS A 1 534 ? -43.416 50.578 80.376 1.00 37.84 534 CYS A C 1
ATOM 4137 O O . CYS A 1 534 ? -43.659 49.388 80.547 1.00 37.84 534 CYS A O 1
ATOM 4139 N N . GLN A 1 535 ? -42.790 51.400 81.235 1.00 41.72 535 GLN A N 1
ATOM 4140 C CA . GLN A 1 535 ? -42.357 51.222 82.638 1.00 41.72 535 GLN A CA 1
ATOM 4141 C C . GLN A 1 535 ? -41.156 50.324 82.947 1.00 41.72 535 GLN A C 1
ATOM 4143 O O . GLN A 1 535 ? -41.214 49.099 82.715 1.00 41.72 535 GLN A O 1
#

Secondary structure (DSSP, 8-state):
--HHHHHHH----TTHHIIIIISSS-HHHHHHHTTPPTTS----GGGGSPPPHHHHHTSSTTHHHHHHHHHH--SSPP-HHHHHHHHHHHHHHHHHHH-TTTSHHHHHHH-TT-HHHHH-GGGGSHHHHHHHHHHHHHHHHHHHHHHHHHHHHHHHHTTHHHHHHHHHHHHHHHHHHHHHHHHHHHHHHHHHHGGG-HHHHTT-------------------------------PPPP-----------PPPP----------PPP-PPPPPPP-----------------------PPP-PPPPPPPPP---TT---EEPEEEEEETTEEEEEE--S-SSSPPP-TTSEEE--GGGGS-TTS---S----EETTT-SHHHHHHH-S-GGGHHHHH----GGG-SSHHHHHHHHHT--EETTTEEPPPHHHHHHHHS-PBPTTT-PBPPPTTS-TT-HHHHHHHHHHHHHHHHHHHHHHTT--HHHHHHHHHHHHTT--HHHHHHHHS--S-----PPP-------PPPPP----

Organism: NCBI:txid416441

Sequence (535 aa):
VTIDVVNAIGHWTGNTLQEVYASKIPKTAVTALAGFYVGEQYRVPWVEVDVPQALQAQLFPFAEEALARVKTSNPGPVNYGTINFLELLQQLRPFFWQGPQKGAAAIHCVFPESALLKRLKVLQTAEAAAFFTKWPDACEVKDAGNRAMNEIGSSFRESATQSAFVALAGRNSSIESTLQSHSEKLDVLTRRSEPFSPSRQQERLPTDAGTMPLPRFRMSTPNGTHSRALSKTPPAPQCQCGVTCSLHVSPMQVTKVFENQPILVPRLRLPPPTTQASGLTEAACAVRLSTHAVTEVPVAHVPGPAVVPAVSGLSGFETLTPVSIAHDGKTHTALRLLPGPSPPYTPFDMVLPEPMAFCDPTNMTVDRYPAFTSRNCNWTSVFAMIKQPALLWKAWRPESLGSYPNVRLLWQAWDEGALIEGVGRKPPLRLVDEEWGSQKHWQTSKGRLPSWRPHQNASVRQTWSQFQFFVKRVEQALANGSTASEALQDFESQRGDQSMPKFHKFLQPRKGAKNKRPPDTTGTSSQPGPSAACQ

Radius of gyration: 39.8 Å; chains: 1; bounding box: 93×109×118 Å

InterPro domains:
  IPR038279 Ndc10, domain 2 superfamily [G3DSA:1.10.443.20] (2-162)

Foldseek 3Di:
DDVVVVVVPDPDDDCCCVQQPVPVAHPQRVCVVVVHDRPDPDDDLLLVQDDPVVLLCVQPVCLVVQLVCLVPDDDDDRPVVSNVVSVVSSVCSSCCQRPCCHHPLNCCVVPVPDVVCVVDVSCVDPSNVVCSVCSVVSSVVSVVVVVVVVVVVCVVCPPDVVVVVVVVVVVVVVVVVVVVVVVVVVVVVCVVCVVVPPVVVVPDDDDDDDDDDDDDDDDDDDDDDDDDDDDDDDDDDDDDDDDDDDDDDDDDDDDDDDDDDDDDDDDDDDDDDDDDDDDDDDDDDDDDDDDDDDDDDDDDDDDDDDDDDDDPDPPDQPFWDWDWDQDPNDIWTWTDLDDDPDDFDDQAIETDFFLVQQDAPVDPDDSDHDGDGNVQPDPVSSLVRGRQLLRVCVRLPDDALLVDQALVQLVCCQAVAHGDPRGYGYHRVVVSCVSFNQDQDPPPSDTDHRRNFDPVDPVRVVRVVLSVVSVVQLVVVVVVVDDSVRSRVVLCVQCPPPRSVRSSVVPDPPPDPPPPDDPPPPDDDDDDDDDDDDD